Protein 3HL1 (pdb70)

Foldseek 3Di:
DAAADLVLLLVLLLLLLALLLLVQLQLLLQLLQFPDCVDLLNVLSVVVSVLSCLNQLSLQLSQQLPHQHADDWDDQFFADRWQEDLVQFVVSCCVVQPPEGSHHDYPDSRSLSVLQQLVAPVRRPDDQDQHSPRGHDNYSVSSLVNSLVNVNSQQSGDAPGLHAPVPDGLHQHHGRPSSNVSSVVSSVSSNCQRHHCVAHSSRSSVVQSPPDDGHGFAADADPDCPDPLVVLQVVLQVLLRVQSVQVSCSNNHDRDPCHVVSVVNSVSSSSNRVRRHRHDHD/DDAADLVLLLVLLLLLLQLLLLVQLQLLLQLLQFPDCVDLLNVLSVVLNVLSLLNQLSLQLSQQLPHQHADDFDDQFFADRWQEDLVQFVVSCCVVQPPAGSHHDYPDSRSLSNLQQLVDPVRRPDDQDQDSPRGHDNYSVSSLVNSLVNVNSQQSGAAPGLHDCVVSHQHHGRPSSNVVSVVSSVSSNVPVSSVSSVVQSPPDDGHGFAADADDPCPDPLVVLQVVLQVLLVVQSVQVSCSNNHDRDPVNVVSVVNSVSSSSNSVRRHRHDHD

Secondary structure (DSSP, 8-state):
-PPPPHHHHHHHHHHHHHHHHHHHHHHHHHHHHBS-TTSHHHHHHHHHHHH--HHHHHHHHHHHTT-----------TT--TTB-GGGSSS-GGGTS-S--SS---SSHHHHH---TT--GGGG-------TT---BSSHHHHHHHHHH--TTGGG--TTS--------SS--S-HHHHHHHHHHHHHHHHHHHH-----HHHHHHHHH---PPPB---BSSPPTT-HHHHHHHHHHHHHHHHHHHHH---SPPPPTHHHH--HHHHHHHHHHHTTB-----/-PPPPHHHHHHHHHHHHHHHHHHHHHHHHHHHHBS-TTSHHHHHHHHHHHH--HHHHHHHHHHHTT-----------TT--TTB-GGGSSS-GGGTS-S--SS--SSSHHHHH---TT--GGGG-------TT---BSSHHHHHHHHHH--TTGGG--TTS-------S--S-HHHHHHHHHHHHHHHHH--HHHHHHHHH---PPPB---BSS--TTSHHHHHHHHHHHHHHHHHHHHH---SPPPPTHHHH--HHHHHHHHHHHTTB-----

Nearest PDB structures (foldseek):
  3hl1-assembly1_A  TM=1.004E+00  e=4.295E-52  Caulobacter vibrioides
  3hl1-assembly2_B  TM=9.752E-01  e=1.236E-46  Caulobacter vibrioides
  3hl1-assembly2_B  TM=1.004E+00  e=4.968E-48  Caulobacter vibrioides
  3hl1-assembly1_A  TM=9.973E-01  e=6.220E-46  Caulobacter vibrioides
  6que-assembly1_A  TM=2.295E-01  e=4.357E+00  Ovis aries

InterPro domains:
  IPR012347 Ferritin-like [G3DSA:1.20.1260.10] (1-251)
  IPR026820 Iminophenyl-pyruvate dimer synthase [PF12902] (14-240)

Structure (mmCIF, N/CA/C/O backbone):
data_3HL1
#
_entry.id   3HL1
#
_cell.length_a   54.633
_cell.length_b   44.017
_cell.length_c   119.381
_cell.angle_alpha   90.000
_cell.angle_beta   96.170
_cell.angle_gamma   90.000
#
_symmetry.space_group_name_H-M   'P 1 21 1'
#
loop_
_entity.id
_entity.type
_entity.pdbx_description
1 polymer 'Ferritin like protein'
2 non-polymer 'UNKNOWN LIGAND'
3 water water
#
loop_
_atom_site.group_PDB
_atom_site.id
_atom_site.type_symbol
_atom_site.label_atom_id
_atom_site.label_alt_id
_atom_site.label_comp_id
_atom_site.label_asym_id
_atom_site.label_entity_id
_atom_site.label_seq_id
_atom_site.pdbx_PDB_ins_code
_atom_site.Cartn_x
_atom_site.Cartn_y
_atom_site.Cartn_z
_atom_site.occupancy
_atom_site.B_iso_or_equiv
_atom_site.auth_seq_id
_atom_site.auth_comp_id
_atom_site.auth_asym_id
_atom_site.auth_atom_id
_atom_site.pdbx_PDB_model_num
ATOM 1 N N . PRO A 1 3 ? 44.921 32.901 92.022 1.00 78.59 2 PRO A N 1
ATOM 2 C CA . PRO A 1 3 ? 44.767 31.609 92.729 1.00 76.14 2 PRO A CA 1
ATOM 3 C C . PRO A 1 3 ? 45.126 31.724 94.219 1.00 72.25 2 PRO A C 1
ATOM 4 O O . PRO A 1 3 ? 46.259 32.107 94.538 1.00 73.89 2 PRO A O 1
ATOM 8 N N . PRO A 1 4 ? 44.180 31.399 95.128 1.00 66.38 3 PRO A N 1
ATOM 9 C CA . PRO A 1 4 ? 44.449 31.569 96.583 1.00 62.73 3 PRO A CA 1
ATOM 10 C C . PRO A 1 4 ? 45.649 30.733 97.098 1.00 57.42 3 PRO A C 1
ATOM 11 O O . PRO A 1 4 ? 45.666 29.542 96.841 1.00 59.05 3 PRO A O 1
ATOM 15 N N . VAL A 1 5 ? 46.615 31.349 97.799 1.00 50.98 4 VAL A N 1
ATOM 16 C CA . VAL A 1 5 ? 47.854 30.662 98.211 1.00 51.67 4 VAL A CA 1
ATOM 17 C C . VAL A 1 5 ? 47.655 29.847 99.514 1.00 44.57 4 VAL A C 1
ATOM 18 O O . VAL A 1 5 ? 47.151 30.370 100.513 1.00 49.54 4 VAL A O 1
ATOM 22 N N . TRP A 1 6 ? 48.009 28.567 99.464 1.00 37.24 5 TRP A N 1
ATOM 23 C CA . TRP A 1 6 ? 47.838 27.649 100.586 1.00 33.82 5 TRP A CA 1
ATOM 24 C C . TRP A 1 6 ? 49.128 27.511 101.340 1.00 31.91 5 TRP A C 1
ATOM 25 O O . TRP A 1 6 ? 50.174 27.388 100.730 1.00 33.31 5 TRP A O 1
ATOM 36 N N . THR A 1 7 ? 49.047 27.487 102.656 1.00 30.88 6 THR A N 1
ATOM 37 C CA . THR A 1 7 ? 50.170 27.154 103.500 1.00 31.74 6 THR A CA 1
ATOM 38 C C . THR A 1 7 ? 50.115 25.659 103.885 1.00 29.07 6 THR A C 1
ATOM 39 O O . THR A 1 7 ? 49.057 25.041 103.889 1.00 28.21 6 THR A O 1
ATOM 43 N N . LEU A 1 8 ? 51.274 25.103 104.181 1.00 27.53 7 LEU A N 1
ATOM 44 C CA . LEU A 1 8 ? 51.385 23.716 104.594 1.00 27.61 7 LEU A CA 1
ATOM 45 C C . LEU A 1 8 ? 50.562 23.397 105.860 1.00 26.36 7 LEU A C 1
ATOM 46 O O . LEU A 1 8 ? 49.836 22.407 105.880 1.00 27.58 7 LEU A O 1
ATOM 51 N N . PRO A 1 9 ? 50.621 24.241 106.900 1.00 26.53 8 PRO A N 1
ATOM 52 C CA . PRO A 1 9 ? 49.753 23.960 108.053 1.00 29.14 8 PRO A CA 1
ATOM 53 C C . PRO A 1 9 ? 48.249 23.897 107.742 1.00 25.19 8 PRO A C 1
ATOM 54 O O . PRO A 1 9 ? 47.520 23.043 108.297 1.00 26.85 8 PRO A O 1
ATOM 58 N N . ARG A 1 10 ? 47.776 24.760 106.875 1.00 27.31 9 ARG A N 1
ATOM 59 C CA . ARG A 1 10 ? 46.383 24.772 106.496 1.00 26.89 9 ARG A CA 1
ATOM 60 C C . ARG A 1 10 ? 46.013 23.572 105.655 1.00 29.31 9 ARG A C 1
ATOM 61 O O . ARG A 1 10 ? 44.906 23.062 105.767 1.00 29.52 9 ARG A O 1
ATOM 69 N N . LEU A 1 11 ? 46.935 23.119 104.816 1.00 26.31 10 LEU A N 1
ATOM 70 C CA . LEU A 1 11 ? 46.709 21.889 104.021 1.00 26.90 10 LEU A CA 1
ATOM 71 C C . LEU A 1 11 ? 46.568 20.753 105.001 1.00 23.61 10 LEU A C 1
ATOM 72 O O . LEU A 1 11 ? 45.579 19.998 104.943 1.00 26.46 10 LEU A O 1
ATOM 77 N N . TYR A 1 12 ? 47.470 20.675 105.975 1.00 25.84 11 TYR A N 1
ATOM 78 C CA . TYR A 1 12 ? 47.399 19.641 107.031 1.00 27.11 11 TYR A CA 1
ATOM 79 C C . TYR A 1 12 ? 46.073 19.671 107.823 1.00 27.35 11 TYR A C 1
ATOM 80 O O . TYR A 1 12 ? 45.436 18.618 108.087 1.00 24.73 11 TYR A O 1
ATOM 89 N N . GLN A 1 13 ? 45.640 20.886 108.186 1.00 28.49 12 GLN A N 1
ATOM 90 C CA . GLN A 1 13 ? 44.359 21.053 108.847 1.00 26.93 12 GLN A CA 1
ATOM 91 C C . GLN A 1 13 ? 43.202 20.536 107.989 1.00 28.67 12 GLN A C 1
ATOM 92 O O . GLN A 1 13 ? 42.285 19.895 108.491 1.00 26.97 12 GLN A O 1
ATOM 98 N N . HIS A 1 14 ? 43.285 20.760 106.679 1.00 26.13 13 HIS A N 1
ATOM 99 C CA . HIS A 1 14 ? 42.249 20.249 105.772 1.00 25.63 13 HIS A CA 1
ATOM 100 C C . HIS A 1 14 ? 42.294 18.721 105.604 1.00 27.02 13 HIS A C 1
ATOM 101 O O . HIS A 1 14 ? 41.260 18.105 105.430 1.00 29.64 13 HIS A O 1
ATOM 108 N N . PHE A 1 15 ? 43.477 18.115 105.573 1.00 27.73 14 PHE A N 1
ATOM 109 C CA . PHE A 1 15 ? 43.579 16.673 105.616 1.00 26.79 14 PHE A CA 1
ATOM 110 C C . PHE A 1 15 ? 42.868 16.093 106.856 1.00 25.93 14 PHE A C 1
ATOM 111 O O . PHE A 1 15 ? 42.093 15.092 106.762 1.00 27.39 14 PHE A O 1
ATOM 119 N N . GLN A 1 16 ? 43.179 16.657 108.004 1.00 25.69 15 GLN A N 1
ATOM 120 C CA . GLN A 1 16 ? 42.556 16.240 109.281 1.00 28.55 15 GLN A CA 1
ATOM 121 C C . GLN A 1 16 ? 41.057 16.425 109.241 1.00 26.11 15 GLN A C 1
ATOM 122 O O . GLN A 1 16 ? 40.324 15.538 109.687 1.00 26.72 15 GLN A O 1
ATOM 128 N N . GLY A 1 17 ? 40.600 17.524 108.632 1.00 26.58 16 GLY A N 1
ATOM 129 C CA . GLY A 1 17 ? 39.195 17.771 108.504 1.00 25.34 16 GLY A CA 1
ATOM 130 C C . GLY A 1 17 ? 38.480 16.766 107.628 1.00 27.97 16 GLY A C 1
ATOM 131 O O . GLY A 1 17 ? 37.352 16.347 107.956 1.00 28.38 16 GLY A O 1
ATOM 132 N N . ALA A 1 18 ? 39.117 16.393 106.536 1.00 27.67 17 ALA A N 1
ATOM 133 C CA . ALA A 1 18 ? 38.557 15.428 105.597 1.00 29.98 17 ALA A CA 1
ATOM 134 C C . ALA A 1 18 ? 38.473 14.093 106.284 1.00 28.94 17 ALA A C 1
ATOM 135 O O . ALA A 1 18 ? 37.450 13.422 106.194 1.00 28.60 17 ALA A O 1
ATOM 137 N N . ILE A 1 19 ? 39.525 13.677 107.011 1.00 30.48 18 ILE A N 1
ATOM 138 C CA . ILE A 1 19 ? 39.442 12.391 107.683 1.00 30.32 18 ILE A CA 1
ATOM 139 C C . ILE A 1 19 ? 38.392 12.408 108.801 1.00 32.46 18 ILE A C 1
ATOM 140 O O . ILE A 1 19 ? 37.691 11.422 108.985 1.00 31.23 18 ILE A O 1
ATOM 145 N N . ASP A 1 20 ? 38.254 13.533 109.508 1.00 30.03 19 ASP A N 1
ATOM 146 C CA . ASP A 1 20 ? 37.240 13.645 110.584 1.00 29.34 19 ASP A CA 1
ATOM 147 C C . ASP A 1 20 ? 35.835 13.490 110.015 1.00 30.92 19 ASP A C 1
ATOM 148 O O . ASP A 1 20 ? 34.976 12.830 110.611 1.00 31.47 19 ASP A O 1
ATOM 153 N N . LEU A 1 21 ? 35.610 14.056 108.832 1.00 31.63 20 LEU A N 1
ATOM 154 C CA . LEU A 1 21 ? 34.289 13.986 108.218 1.00 32.35 20 LEU A CA 1
ATOM 155 C C . LEU A 1 21 ? 34.027 12.576 107.762 1.00 30.40 20 LEU A C 1
ATOM 156 O O . LEU A 1 21 ? 32.962 12.003 108.050 1.00 30.11 20 LEU A O 1
ATOM 161 N N . GLU A 1 22 ? 35.010 11.942 107.110 1.00 31.37 21 GLU A N 1
ATOM 162 C CA . GLU A 1 22 ? 34.807 10.537 106.652 1.00 32.89 21 GLU A CA 1
ATOM 163 C C . GLU A 1 22 ? 34.512 9.638 107.862 1.00 34.67 21 GLU A C 1
ATOM 164 O O . GLU A 1 22 ? 33.627 8.798 107.842 1.00 33.08 21 GLU A O 1
ATOM 170 N N . LEU A 1 23 ? 35.295 9.799 108.915 1.00 32.63 22 LEU A N 1
ATOM 171 C CA . LEU A 1 23 ? 35.111 9.002 110.132 1.00 32.13 22 LEU A CA 1
ATOM 172 C C . LEU A 1 23 ? 33.723 9.241 110.754 1.00 32.26 22 LEU A C 1
ATOM 173 O O . LEU A 1 23 ? 33.038 8.291 111.211 1.00 33.25 22 LEU A O 1
ATOM 178 N N . TRP A 1 24 ? 33.319 10.514 110.828 1.00 33.52 23 TRP A N 1
ATOM 179 C CA . TRP A 1 24 ? 32.000 10.856 111.350 1.00 31.71 23 TRP A CA 1
ATOM 180 C C . TRP A 1 24 ? 30.867 10.054 110.684 1.00 30.77 23 TRP A C 1
ATOM 181 O O . TRP A 1 24 ? 29.962 9.625 111.363 1.00 30.08 23 TRP A O 1
ATOM 192 N N . THR A 1 25 ? 30.936 9.803 109.382 1.00 30.56 24 THR A N 1
ATOM 193 C CA . THR A 1 25 ? 29.915 9.072 108.681 1.00 28.72 24 THR A CA 1
ATOM 194 C C . THR A 1 25 ? 29.879 7.603 109.057 1.00 27.80 24 THR A C 1
ATOM 195 O O . THR A 1 25 ? 28.858 6.986 108.908 1.00 32.06 24 THR A O 1
ATOM 199 N N . ILE A 1 26 ? 30.993 7.019 109.515 1.00 28.27 25 ILE A N 1
ATOM 200 C CA . ILE A 1 26 ? 31.066 5.583 109.719 1.00 28.52 25 ILE A CA 1
ATOM 201 C C . ILE A 1 26 ? 30.145 5.100 110.860 1.00 28.64 25 ILE A C 1
ATOM 202 O O . ILE A 1 26 ? 29.284 4.236 110.620 1.00 28.88 25 ILE A O 1
ATOM 207 N N . PRO A 1 27 ? 30.323 5.623 112.109 1.00 30.82 26 PRO A N 1
ATOM 208 C CA . PRO A 1 27 ? 29.334 5.277 113.130 1.00 28.83 26 PRO A CA 1
ATOM 209 C C . PRO A 1 27 ? 27.899 5.654 112.798 1.00 28.60 26 PRO A C 1
ATOM 210 O O . PRO A 1 27 ? 26.993 4.904 113.152 1.00 30.24 26 PRO A O 1
ATOM 214 N N . TYR A 1 28 ? 27.685 6.774 112.075 1.00 27.82 27 TYR A N 1
ATOM 215 C CA . TYR A 1 28 ? 26.364 7.163 111.633 1.00 28.03 27 TYR A CA 1
ATOM 216 C C . TYR A 1 28 ? 25.712 6.072 110.763 1.00 29.36 27 TYR A C 1
ATOM 217 O O . TYR A 1 28 ? 24.620 5.669 111.066 1.00 27.39 27 TYR A O 1
ATOM 226 N N . TYR A 1 29 ? 26.361 5.679 109.685 1.00 27.51 28 TYR A N 1
ATOM 227 C CA . TYR A 1 29 ? 25.890 4.690 108.767 1.00 27.53 28 TYR A CA 1
ATOM 228 C C . TYR A 1 29 ? 25.805 3.319 109.426 1.00 28.27 28 TYR A C 1
ATOM 229 O O . TYR A 1 29 ? 24.909 2.561 109.133 1.00 28.86 28 TYR A O 1
ATOM 238 N N . LEU A 1 30 ? 26.783 2.967 110.251 1.00 26.59 29 LEU A N 1
ATOM 239 C CA . LEU A 1 30 ? 26.790 1.670 110.918 1.00 28.24 29 LEU A CA 1
ATOM 240 C C . LEU A 1 30 ? 25.601 1.521 111.852 1.00 29.59 29 LEU A C 1
ATOM 241 O O . LEU A 1 30 ? 24.971 0.439 111.931 1.00 28.23 29 LEU A O 1
ATOM 246 N N . THR A 1 31 ? 25.307 2.593 112.579 1.00 27.85 30 THR A N 1
ATOM 247 C CA . THR A 1 31 ? 24.167 2.652 113.509 1.00 29.26 30 THR A CA 1
ATOM 248 C C . THR A 1 31 ? 22.851 2.414 112.768 1.00 28.93 30 THR A C 1
ATOM 249 O O . THR A 1 31 ? 22.063 1.582 113.208 1.00 30.90 30 THR A O 1
ATOM 253 N N . VAL A 1 32 ? 22.666 3.072 111.622 1.00 27.91 31 VAL A N 1
ATOM 254 C CA . VAL A 1 32 ? 21.498 2.797 110.727 1.00 24.16 31 VAL A CA 1
ATOM 255 C C . VAL A 1 32 ? 21.516 1.376 110.223 1.00 28.76 31 VAL A C 1
ATOM 256 O O . VAL A 1 32 ? 20.505 0.694 110.298 1.00 28.68 31 VAL A O 1
ATOM 260 N N . LEU A 1 33 ? 22.650 0.929 109.700 1.00 28.64 32 LEU A N 1
ATOM 261 C CA . LEU A 1 33 ? 22.767 -0.424 109.155 1.00 29.26 32 LEU A CA 1
ATOM 262 C C . LEU A 1 33 ? 22.267 -1.487 110.108 1.00 29.30 32 LEU A C 1
ATOM 263 O O . LEU A 1 33 ? 21.400 -2.270 109.798 1.00 31.02 32 LEU A O 1
ATOM 268 N N . TYR A 1 34 ? 22.846 -1.526 111.286 1.00 31.56 33 TYR A N 1
ATOM 269 C CA . TYR A 1 34 ? 22.553 -2.616 112.220 1.00 32.08 33 TYR A CA 1
ATOM 270 C C . TYR A 1 34 ? 21.185 -2.513 112.861 1.00 30.45 33 TYR A C 1
ATOM 271 O O . TYR A 1 34 ? 20.692 -3.515 113.393 1.00 30.98 33 TYR A O 1
ATOM 280 N N . SER A 1 35 ? 20.533 -1.355 112.717 1.00 31.18 34 SER A N 1
ATOM 281 C CA . SER A 1 35 ? 19.119 -1.221 113.118 1.00 29.85 34 SER A CA 1
ATOM 282 C C . SER A 1 35 ? 18.160 -2.050 112.280 1.00 33.13 34 SER A C 1
ATOM 283 O O . SER A 1 35 ? 17.087 -2.373 112.763 1.00 30.56 34 SER A O 1
ATOM 286 N N . ILE A 1 36 ? 18.552 -2.397 111.057 1.00 30.25 35 ILE A N 1
ATOM 287 C CA . ILE A 1 36 ? 17.720 -3.097 110.141 1.00 29.19 35 ILE A CA 1
ATOM 288 C C . ILE A 1 36 ? 17.741 -4.560 110.532 1.00 31.69 35 ILE A C 1
ATOM 289 O O . ILE A 1 36 ? 18.777 -5.195 110.499 1.00 30.71 35 ILE A O 1
ATOM 294 N N . LYS A 1 37 ? 16.579 -5.085 110.892 1.00 32.11 36 LYS A N 1
ATOM 295 C CA . LYS A 1 37 ? 16.511 -6.436 111.439 1.00 34.30 36 LYS A CA 1
ATOM 296 C C . LYS A 1 37 ? 16.940 -7.502 110.438 1.00 35.02 36 LYS A C 1
ATOM 297 O O . LYS A 1 37 ? 17.660 -8.451 110.787 1.00 29.37 36 LYS A O 1
ATOM 303 N N . ASP A 1 38 ? 16.478 -7.352 109.203 1.00 34.89 37 ASP A N 1
ATOM 304 C CA . ASP A 1 38 ? 16.747 -8.316 108.146 1.00 35.19 37 ASP A CA 1
ATOM 305 C C . ASP A 1 38 ? 17.917 -7.903 107.223 1.00 33.10 37 ASP A C 1
ATOM 306 O O . ASP A 1 38 ? 17.787 -7.024 106.372 1.00 32.69 37 ASP A O 1
ATOM 311 N N . PRO A 1 39 ? 19.070 -8.574 107.380 1.00 36.76 38 PRO A N 1
ATOM 312 C CA . PRO A 1 39 ? 20.246 -8.210 106.597 1.00 37.78 38 PRO A CA 1
ATOM 313 C C . PRO A 1 39 ? 20.171 -8.492 105.113 1.00 35.36 38 PRO A C 1
ATOM 314 O O . PRO A 1 39 ? 21.004 -8.001 104.352 1.00 35.71 38 PRO A O 1
ATOM 318 N N . THR A 1 40 ? 19.183 -9.266 104.672 1.00 36.49 39 THR A N 1
ATOM 319 C CA . THR A 1 40 ? 19.056 -9.549 103.253 1.00 35.03 39 THR A CA 1
ATOM 320 C C . THR A 1 40 ? 18.332 -8.430 102.501 1.00 36.44 39 THR A C 1
ATOM 321 O O . THR A 1 40 ? 18.214 -8.488 101.250 1.00 35.32 39 THR A O 1
ATOM 325 N N . THR A 1 41 ? 17.807 -7.431 103.218 1.00 32.74 40 THR A N 1
ATOM 326 C CA . THR A 1 41 ? 16.992 -6.424 102.551 1.00 33.96 40 THR A CA 1
ATOM 327 C C . THR A 1 41 ? 17.865 -5.472 101.718 1.00 37.49 40 THR A C 1
ATOM 328 O O . THR A 1 41 ? 19.070 -5.311 101.958 1.00 35.73 40 THR A O 1
ATOM 332 N N . VAL A 1 42 ? 17.246 -4.826 100.733 1.00 36.75 41 VAL A N 1
ATOM 333 C CA . VAL A 1 42 ? 18.006 -3.962 99.832 1.00 36.33 41 VAL A CA 1
ATOM 334 C C . VAL A 1 42 ? 18.696 -2.816 100.608 1.00 33.03 41 VAL A C 1
ATOM 335 O O . VAL A 1 42 ? 19.848 -2.528 100.328 1.00 33.06 41 VAL A O 1
ATOM 339 N N . PRO A 1 43 ? 18.000 -2.155 101.559 1.00 35.05 42 PRO A N 1
ATOM 340 C CA . PRO A 1 43 ? 18.645 -0.996 102.187 1.00 34.70 42 PRO A CA 1
ATOM 341 C C . PRO A 1 43 ? 19.820 -1.417 103.038 1.00 31.57 42 PRO A C 1
ATOM 342 O O . PRO A 1 43 ? 20.829 -0.716 103.123 1.00 31.68 42 PRO A O 1
ATOM 346 N N . TYR A 1 44 ? 19.732 -2.595 103.620 1.00 30.74 43 TYR A N 1
ATOM 347 C CA . TYR A 1 44 ? 20.870 -3.124 104.377 1.00 33.16 43 TYR A CA 1
ATOM 348 C C . TYR A 1 44 ? 22.100 -3.332 103.500 1.00 33.90 43 TYR A C 1
ATOM 349 O O . TYR A 1 44 ? 23.175 -2.882 103.836 1.00 31.08 43 TYR A O 1
ATOM 358 N N A ARG A 1 45 ? 21.937 -4.006 102.369 0.50 35.51 44 ARG A N 1
ATOM 359 N N B ARG A 1 45 ? 21.908 -3.989 102.362 0.50 34.49 44 ARG A N 1
ATOM 360 C CA A ARG A 1 45 ? 23.076 -4.263 101.486 0.50 33.74 44 ARG A CA 1
ATOM 361 C CA B ARG A 1 45 ? 23.000 -4.250 101.426 0.50 31.88 44 ARG A CA 1
ATOM 362 C C A ARG A 1 45 ? 23.601 -2.971 100.816 0.50 30.91 44 ARG A C 1
ATOM 363 C C B ARG A 1 45 ? 23.592 -2.955 100.866 0.50 29.94 44 ARG A C 1
ATOM 364 O O A ARG A 1 45 ? 24.799 -2.833 100.580 0.50 28.81 44 ARG A O 1
ATOM 365 O O B ARG A 1 45 ? 24.807 -2.806 100.738 0.50 28.74 44 ARG A O 1
ATOM 380 N N . LEU A 1 46 ? 22.723 -2.019 100.535 1.00 31.30 45 LEU A N 1
ATOM 381 C CA . LEU A 1 46 ? 23.170 -0.727 100.008 1.00 32.87 45 LEU A CA 1
ATOM 382 C C . LEU A 1 46 ? 24.026 0.024 101.010 1.00 33.49 45 LEU A C 1
ATOM 383 O O . LEU A 1 46 ? 25.061 0.561 100.654 1.00 33.63 45 LEU A O 1
ATOM 388 N N . ILE A 1 47 ? 23.574 0.065 102.255 1.00 32.68 46 ILE A N 1
ATOM 389 C CA . ILE A 1 47 ? 24.294 0.779 103.318 1.00 32.98 46 ILE A CA 1
ATOM 390 C C . ILE A 1 47 ? 25.632 0.134 103.713 1.00 29.70 46 ILE A C 1
ATOM 391 O O . ILE A 1 47 ? 26.642 0.822 103.942 1.00 31.26 46 ILE A O 1
ATOM 396 N N . GLN A 1 48 ? 25.625 -1.185 103.821 1.00 28.72 47 GLN A N 1
ATOM 397 C CA . GLN A 1 48 ? 26.814 -1.936 104.114 1.00 28.71 47 GLN A CA 1
ATOM 398 C C . GLN A 1 48 ? 27.931 -1.644 103.122 1.00 28.43 47 GLN A C 1
ATOM 399 O O . GLN A 1 48 ? 29.054 -1.349 103.522 1.00 29.91 47 GLN A O 1
ATOM 405 N N . ALA A 1 49 ? 27.636 -1.667 101.833 1.00 31.24 48 ALA A N 1
ATOM 406 C CA . ALA A 1 49 ? 28.649 -1.417 100.826 1.00 32.48 48 ALA A CA 1
ATOM 407 C C . ALA A 1 49 ? 29.171 0.021 100.985 1.00 33.54 48 ALA A C 1
ATOM 408 O O . ALA A 1 49 ? 30.387 0.263 100.912 1.00 29.87 48 ALA A O 1
ATOM 410 N N . ALA A 1 50 ? 28.263 0.959 101.278 1.00 35.18 49 ALA A N 1
ATOM 411 C CA . ALA A 1 50 ? 28.632 2.364 101.480 1.00 31.69 49 ALA A CA 1
ATOM 412 C C . ALA A 1 50 ? 29.563 2.576 102.661 1.00 33.02 49 ALA A C 1
ATOM 413 O O . ALA A 1 50 ? 30.519 3.353 102.585 1.00 31.48 49 ALA A O 1
ATOM 415 N N . VAL A 1 51 ? 29.293 1.888 103.752 1.00 31.38 50 VAL A N 1
ATOM 416 C CA A VAL A 1 51 ? 30.112 1.921 104.978 0.50 32.70 50 VAL A CA 1
ATOM 417 C CA B VAL A 1 51 ? 30.109 2.101 104.906 0.50 32.70 50 VAL A CA 1
ATOM 418 C C . VAL A 1 51 ? 31.547 1.487 104.679 1.00 33.06 50 VAL A C 1
ATOM 419 O O . VAL A 1 51 ? 32.537 2.101 105.093 1.00 32.40 50 VAL A O 1
ATOM 426 N N . TYR A 1 52 ? 31.663 0.391 103.947 1.00 30.71 51 TYR A N 1
ATOM 427 C CA . TYR A 1 52 ? 32.947 -0.138 103.546 1.00 35.09 51 TYR A CA 1
ATOM 428 C C . TYR A 1 52 ? 33.689 0.865 102.671 1.00 34.07 51 TYR A C 1
ATOM 429 O O . TYR A 1 52 ? 34.884 1.015 102.807 1.00 35.56 51 TYR A O 1
ATOM 438 N N . GLN A 1 53 ? 32.976 1.563 101.788 1.00 34.43 52 GLN A N 1
ATOM 439 C CA . GLN A 1 53 ? 33.590 2.624 100.995 1.00 33.20 52 GLN A CA 1
ATOM 440 C C . GLN A 1 53 ? 34.045 3.806 101.842 1.00 32.45 52 GLN A C 1
ATOM 441 O O . GLN A 1 53 ? 35.099 4.408 101.571 1.00 35.52 52 GLN A O 1
ATOM 447 N N . GLU A 1 54 ? 33.294 4.140 102.878 1.00 31.74 53 GLU A N 1
ATOM 448 C CA . GLU A 1 54 ? 33.742 5.236 103.769 1.00 28.72 53 GLU A CA 1
ATOM 449 C C . GLU A 1 54 ? 35.053 4.893 104.435 1.00 32.32 53 GLU A C 1
ATOM 450 O O . GLU A 1 54 ? 35.903 5.750 104.573 1.00 31.47 53 GLU A O 1
ATOM 469 N N . LEU A 1 56 ? 37.401 2.837 103.345 1.00 32.38 55 LEU A N 1
ATOM 470 C CA . LEU A 1 56 ? 38.370 3.037 102.282 1.00 30.63 55 LEU A CA 1
ATOM 471 C C . LEU A 1 56 ? 38.718 4.520 102.112 1.00 30.73 55 LEU A C 1
ATOM 472 O O . LEU A 1 56 ? 39.902 4.840 101.995 1.00 31.61 55 LEU A O 1
ATOM 477 N N . HIS A 1 57 ? 37.718 5.416 102.133 1.00 30.08 56 HIS A N 1
ATOM 478 C CA . HIS A 1 57 ? 37.988 6.837 101.994 1.00 29.82 56 HIS A CA 1
ATOM 479 C C . HIS A 1 57 ? 38.918 7.305 103.083 1.00 30.34 56 HIS A C 1
ATOM 480 O O . HIS A 1 57 ? 39.844 8.079 102.800 1.00 29.97 56 HIS A O 1
ATOM 487 N N . ALA A 1 58 ? 38.663 6.874 104.319 1.00 31.90 57 ALA A N 1
ATOM 488 C CA . ALA A 1 58 ? 39.524 7.234 105.451 1.00 29.92 57 ALA A CA 1
ATOM 489 C C . ALA A 1 58 ? 40.974 6.835 105.185 1.00 32.06 57 ALA A C 1
ATOM 490 O O . ALA A 1 58 ? 41.896 7.643 105.375 1.00 31.86 57 ALA A O 1
ATOM 492 N N . GLN A 1 59 ? 41.180 5.590 104.767 1.00 31.37 58 GLN A N 1
ATOM 493 C CA . GLN A 1 59 ? 42.499 5.097 104.397 1.00 34.02 58 GLN A CA 1
ATOM 494 C C . GLN A 1 59 ? 43.184 5.934 103.302 1.00 33.42 58 GLN A C 1
ATOM 495 O O . GLN A 1 59 ? 44.378 6.223 103.391 1.00 30.42 58 GLN A O 1
ATOM 501 N N . LEU A 1 60 ? 42.424 6.310 102.281 1.00 30.62 59 LEU A N 1
ATOM 502 C CA . LEU A 1 60 ? 42.951 7.077 101.145 1.00 27.88 59 LEU A CA 1
ATOM 503 C C . LEU A 1 60 ? 43.361 8.444 101.569 1.00 29.18 59 LEU A C 1
ATOM 504 O O . LEU A 1 60 ? 44.415 8.952 101.115 1.00 29.78 59 LEU A O 1
ATOM 509 N N . VAL A 1 61 ? 42.549 9.074 102.413 1.00 29.25 60 VAL A N 1
ATOM 510 C CA . VAL A 1 61 ? 42.904 10.361 102.950 1.00 30.01 60 VAL A CA 1
ATOM 511 C C . VAL A 1 61 ? 44.193 10.245 103.771 1.00 30.00 60 VAL A C 1
ATOM 512 O O . VAL A 1 61 ? 45.078 11.043 103.604 1.00 31.30 60 VAL A O 1
ATOM 516 N N . SER A 1 62 ? 44.302 9.235 104.633 1.00 28.09 61 SER A N 1
ATOM 517 C CA . SER A 1 62 ? 45.537 9.023 105.385 1.00 30.67 61 SER A CA 1
ATOM 518 C C . SER A 1 62 ? 46.748 8.892 104.431 1.00 27.38 61 SER A C 1
ATOM 519 O O . SER A 1 62 ? 47.828 9.437 104.663 1.00 26.53 61 SER A O 1
ATOM 522 N N . ASN A 1 63 ? 46.575 8.135 103.363 1.00 28.13 62 ASN A N 1
ATOM 523 C CA . ASN A 1 63 ? 47.645 7.934 102.381 1.00 28.79 62 ASN A CA 1
ATOM 524 C C . ASN A 1 63 ? 48.052 9.223 101.679 1.00 27.95 62 ASN A C 1
ATOM 525 O O . ASN A 1 63 ? 49.245 9.512 101.559 1.00 28.76 62 ASN A O 1
ATOM 530 N N . ILE A 1 64 ? 47.084 10.031 101.304 1.00 26.59 63 ILE A N 1
ATOM 531 C CA . ILE A 1 64 ? 47.375 11.322 100.685 1.00 28.46 63 ILE A CA 1
ATOM 532 C C . ILE A 1 64 ? 48.093 12.232 101.702 1.00 27.54 63 ILE A C 1
ATOM 533 O O . ILE A 1 64 ? 49.103 12.844 101.403 1.00 25.74 63 ILE A O 1
ATOM 538 N N . ALA A 1 65 ? 47.518 12.365 102.894 1.00 28.82 64 ALA A N 1
ATOM 539 C CA . ALA A 1 65 ? 48.081 13.226 103.940 1.00 25.01 64 ALA A CA 1
ATOM 540 C C . ALA A 1 65 ? 49.508 12.780 104.245 1.00 25.87 64 ALA A C 1
ATOM 541 O O . ALA A 1 65 ? 50.410 13.610 104.378 1.00 26.35 64 ALA A O 1
ATOM 543 N N . ASN A 1 66 ? 49.706 11.485 104.437 1.00 27.01 65 ASN A N 1
ATOM 544 C CA . ASN A 1 66 ? 51.028 10.975 104.741 1.00 28.16 65 ASN A CA 1
ATOM 545 C C . ASN A 1 66 ? 52.071 11.244 103.653 1.00 27.52 65 ASN A C 1
ATOM 546 O O . ASN A 1 66 ? 53.257 11.521 103.967 1.00 31.47 65 ASN A O 1
ATOM 551 N N . ALA A 1 67 ? 51.667 11.144 102.402 1.00 27.05 66 ALA A N 1
ATOM 552 C CA . ALA A 1 67 ? 52.543 11.495 101.282 1.00 28.30 66 ALA A CA 1
ATOM 553 C C . ALA A 1 67 ? 53.029 12.953 101.382 1.00 26.61 66 ALA A C 1
ATOM 554 O O . ALA A 1 67 ? 54.179 13.228 101.019 1.00 25.24 66 ALA A O 1
ATOM 556 N N . TYR A 1 68 ? 52.173 13.865 101.888 1.00 26.69 67 TYR A N 1
ATOM 557 C CA . TYR A 1 68 ? 52.539 15.259 102.122 1.00 26.30 67 TYR A CA 1
ATOM 558 C C . TYR A 1 68 ? 53.230 15.513 103.485 1.00 25.71 67 TYR A C 1
ATOM 559 O O . TYR A 1 68 ? 53.543 16.651 103.814 1.00 27.17 67 TYR A O 1
ATOM 568 N N . GLY A 1 69 ? 53.420 14.465 104.267 1.00 28.34 68 GLY A N 1
ATOM 569 C CA . GLY A 1 69 ? 54.132 14.503 105.526 1.00 25.12 68 GLY A CA 1
ATOM 570 C C . GLY A 1 69 ? 53.302 14.594 106.804 1.00 26.19 68 GLY A C 1
ATOM 571 O O . GLY A 1 69 ? 53.849 14.827 107.888 1.00 26.13 68 GLY A O 1
ATOM 572 N N . TYR A 1 70 ? 51.984 14.465 106.692 1.00 25.84 69 TYR A N 1
ATOM 573 C CA . TYR A 1 70 ? 51.092 14.544 107.835 1.00 26.48 69 TYR A CA 1
ATOM 574 C C . TYR A 1 70 ? 50.408 13.208 108.135 1.00 25.81 69 TYR A C 1
ATOM 575 O O . TYR A 1 70 ? 49.656 12.705 107.343 1.00 27.39 69 TYR A O 1
ATOM 584 N N . SER A 1 71 ? 50.609 12.679 109.322 1.00 28.62 70 SER A N 1
ATOM 585 C CA . SER A 1 71 ? 49.866 11.492 109.785 1.00 26.98 70 SER A CA 1
ATOM 586 C C . SER A 1 71 ? 48.617 11.969 110.530 1.00 29.07 70 SER A C 1
ATOM 587 O O . SER A 1 71 ? 48.720 12.620 111.553 1.00 29.20 70 SER A O 1
ATOM 590 N N . PRO A 1 72 ? 47.423 11.690 109.993 1.00 27.72 71 PRO A N 1
ATOM 591 C CA . PRO A 1 72 ? 46.226 12.107 110.746 1.00 28.41 71 PRO A CA 1
ATOM 592 C C . PRO A 1 72 ? 45.995 11.297 112.040 1.00 29.58 71 PRO A C 1
ATOM 593 O O . PRO A 1 72 ? 46.456 10.147 112.199 1.00 27.32 71 PRO A O 1
ATOM 597 N N . THR A 1 73 ? 45.223 11.873 112.920 1.00 30.65 72 THR A N 1
ATOM 598 C CA . THR A 1 73 ? 44.875 11.188 114.165 1.00 33.72 72 THR A CA 1
ATOM 599 C C . THR A 1 73 ? 43.380 11.173 114.282 1.00 33.34 72 THR A C 1
ATOM 600 O O . THR A 1 73 ? 42.695 12.095 113.884 1.00 33.97 72 THR A O 1
ATOM 604 N N . LEU A 1 74 ? 42.838 10.104 114.810 1.00 31.24 73 LEU A N 1
ATOM 605 C CA . LEU A 1 74 ? 41.416 9.970 114.918 1.00 31.68 73 LEU A CA 1
ATOM 606 C C . LEU A 1 74 ? 40.959 9.976 116.348 1.00 30.61 73 LEU A C 1
ATOM 607 O O . LEU A 1 74 ? 41.569 9.347 117.209 1.00 30.52 73 LEU A O 1
ATOM 612 N N . SER A 1 75 ? 39.853 10.634 116.596 1.00 32.35 74 SER A N 1
ATOM 613 C CA . SER A 1 75 ? 39.209 10.555 117.896 1.00 33.62 74 SER A CA 1
ATOM 614 C C . SER A 1 75 ? 37.730 10.306 117.687 1.00 31.87 74 SER A C 1
ATOM 615 O O . SER A 1 75 ? 37.220 10.469 116.588 1.00 29.39 74 SER A O 1
ATOM 618 N N . ALA A 1 76 ? 37.036 9.902 118.734 1.00 30.64 75 ALA A N 1
ATOM 619 C CA . ALA A 1 76 ? 35.618 9.569 118.614 1.00 31.56 75 ALA A CA 1
ATOM 620 C C . ALA A 1 76 ? 34.777 10.792 118.176 1.00 28.74 75 ALA A C 1
ATOM 621 O O . ALA A 1 76 ? 34.878 11.873 118.749 1.00 31.04 75 ALA A O 1
ATOM 623 N N . PRO A 1 77 ? 33.966 10.631 117.110 1.00 29.83 76 PRO A N 1
ATOM 624 C CA . PRO A 1 77 ? 33.100 11.694 116.652 1.00 30.80 76 PRO A CA 1
ATOM 625 C C . PRO A 1 77 ? 31.941 11.905 117.639 1.00 31.16 76 PRO A C 1
ATOM 626 O O . PRO A 1 77 ? 31.595 10.980 118.429 1.00 32.87 76 PRO A O 1
ATOM 630 N N . GLU A 1 78 ? 31.296 13.049 117.502 1.00 32.36 77 GLU A N 1
ATOM 631 C CA . GLU A 1 78 ? 30.136 13.405 118.268 1.00 31.20 77 GLU A CA 1
ATOM 632 C C . GLU A 1 78 ? 28.950 13.603 117.358 1.00 29.41 77 GLU A C 1
ATOM 633 O O . GLU A 1 78 ? 29.110 14.041 116.202 1.00 29.54 77 GLU A O 1
ATOM 639 N N . TYR A 1 79 ? 27.780 13.328 117.934 1.00 28.88 78 TYR A N 1
ATOM 640 C CA . TYR A 1 79 ? 26.506 13.236 117.212 1.00 28.81 78 TYR A CA 1
ATOM 641 C C . TYR A 1 79 ? 25.491 14.021 117.958 1.00 30.34 78 TYR A C 1
ATOM 642 O O . TYR A 1 79 ? 24.714 13.460 118.782 1.00 29.70 78 TYR A O 1
ATOM 651 N N . VAL A 1 80 ? 25.451 15.328 117.657 1.00 30.93 79 VAL A N 1
ATOM 652 C CA . VAL A 1 80 ? 24.671 16.255 118.466 1.00 32.88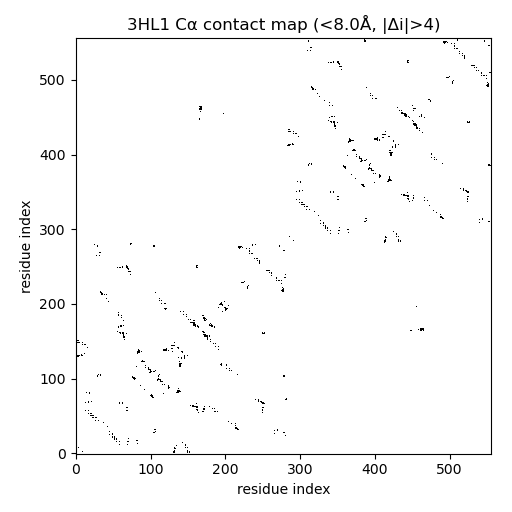 79 VAL A CA 1
ATOM 653 C C . VAL A 1 80 ? 23.986 17.248 117.572 1.00 34.59 79 VAL A C 1
ATOM 654 O O . VAL A 1 80 ? 24.614 17.784 116.665 1.00 32.25 79 VAL A O 1
ATOM 658 N N . GLY A 1 81 ? 22.710 17.512 117.831 1.00 34.65 80 GLY A N 1
ATOM 659 C CA . GLY A 1 81 ? 22.005 18.533 117.065 1.00 36.59 80 GLY A CA 1
ATOM 660 C C . GLY A 1 81 ? 21.975 18.203 115.574 1.00 37.67 80 GLY A C 1
ATOM 661 O O . GLY A 1 81 ? 21.572 17.080 115.158 1.00 34.65 80 GLY A O 1
ATOM 662 N N . THR A 1 82 ? 22.361 19.178 114.769 1.00 35.19 81 THR A N 1
ATOM 663 C CA . THR A 1 82 ? 22.444 19.016 113.309 1.00 38.27 81 THR A CA 1
ATOM 664 C C . THR A 1 82 ? 23.874 19.322 112.797 1.00 39.99 81 THR A C 1
ATOM 665 O O . THR A 1 82 ? 24.076 19.649 111.636 1.00 40.74 81 THR A O 1
ATOM 669 N N . ALA A 1 83 ? 24.864 19.196 113.676 1.00 42.50 82 ALA A N 1
ATOM 670 C CA . ALA A 1 83 ? 26.246 19.496 113.328 1.00 43.39 82 ALA A CA 1
ATOM 671 C C . ALA A 1 83 ? 26.955 18.326 112.600 1.00 42.88 82 ALA A C 1
ATOM 672 O O . ALA A 1 83 ? 27.202 17.267 113.187 1.00 37.60 82 ALA A O 1
ATOM 674 N N . VAL A 1 84 ? 27.251 18.548 111.309 1.00 42.16 83 VAL A N 1
ATOM 675 C CA . VAL A 1 84 ? 28.036 17.665 110.462 1.00 39.30 83 VAL A CA 1
ATOM 676 C C . VAL A 1 84 ? 29.416 18.319 110.293 1.00 37.34 83 VAL A C 1
ATOM 677 O O . VAL A 1 84 ? 29.493 19.496 109.929 1.00 36.83 83 VAL A O 1
ATOM 681 N N . PRO A 1 85 ? 30.508 17.591 110.577 1.00 35.52 84 PRO A N 1
ATOM 682 C CA . PRO A 1 85 ? 31.847 18.217 110.462 1.00 38.29 84 PRO A CA 1
ATOM 683 C C . PRO A 1 85 ? 32.118 18.886 109.113 1.00 35.68 84 PRO A C 1
ATOM 684 O O . PRO A 1 85 ? 32.059 18.238 108.076 1.00 34.98 84 PRO A O 1
ATOM 688 N N . HIS A 1 86 ? 32.349 20.201 109.135 1.00 33.39 85 HIS A N 1
ATOM 689 C CA . HIS A 1 86 ? 32.891 20.940 107.965 1.00 35.83 85 HIS A CA 1
ATOM 690 C C . HIS A 1 86 ? 31.889 21.169 106.828 1.00 35.82 85 HIS A C 1
ATOM 691 O O . HIS A 1 86 ? 32.278 21.530 105.730 1.00 33.82 85 HIS A O 1
ATOM 698 N N . ILE A 1 87 ? 30.608 20.928 107.106 1.00 34.40 86 ILE A N 1
ATOM 699 C CA . ILE A 1 87 ? 29.533 21.101 106.123 1.00 37.05 86 ILE A CA 1
ATOM 700 C C . ILE A 1 87 ? 28.509 22.112 106.645 1.00 35.25 86 ILE A C 1
ATOM 701 O O . ILE A 1 87 ? 28.054 22.027 107.773 1.00 34.28 86 ILE A O 1
ATOM 706 N N . ASP A 1 88 ? 28.257 23.116 105.837 1.00 35.62 87 ASP A N 1
ATOM 707 C CA . ASP A 1 88 ? 27.201 24.137 106.087 1.00 34.61 87 ASP A CA 1
ATOM 708 C C . ASP A 1 88 ? 26.243 24.192 104.905 1.00 32.10 87 ASP A C 1
ATOM 709 O O . ASP A 1 88 ? 26.555 24.750 103.858 1.00 32.25 87 ASP A O 1
ATOM 714 N N . PHE A 1 89 ? 25.048 23.646 105.078 1.00 32.94 88 PHE A N 1
ATOM 715 C CA . PHE A 1 89 ? 24.086 23.566 103.980 1.00 35.31 88 PHE A CA 1
ATOM 716 C C . PHE A 1 89 ? 23.512 24.945 103.623 1.00 33.79 88 PHE A C 1
ATOM 717 O O . PHE A 1 89 ? 22.960 25.120 102.544 1.00 35.24 88 PHE A O 1
ATOM 725 N N . ASP A 1 90 ? 23.685 25.895 104.539 1.00 34.36 89 ASP A N 1
ATOM 726 C CA . ASP A 1 90 ? 23.241 27.282 104.369 1.00 38.41 89 ASP A CA 1
ATOM 727 C C . ASP A 1 90 ? 24.033 27.905 103.252 1.00 38.20 89 ASP A C 1
ATOM 728 O O . ASP A 1 90 ? 23.668 28.944 102.742 1.00 38.70 89 ASP A O 1
ATOM 733 N N . LEU A 1 91 ? 25.164 27.309 102.899 1.00 36.53 90 LEU A N 1
ATOM 734 C CA . LEU A 1 91 ? 25.950 27.821 101.785 1.00 35.03 90 LEU A CA 1
ATOM 735 C C . LEU A 1 91 ? 25.343 27.490 100.417 1.00 35.56 90 LEU A C 1
ATOM 736 O O . LEU A 1 91 ? 25.735 28.053 99.402 1.00 33.73 90 LEU A O 1
ATOM 741 N N . ASP A 1 92 ? 24.428 26.537 100.384 1.00 32.99 91 ASP A N 1
ATOM 742 C CA . ASP A 1 92 ? 23.938 25.989 99.138 1.00 33.10 91 ASP A CA 1
ATOM 743 C C . ASP A 1 92 ? 22.604 26.627 98.754 1.00 36.18 91 ASP A C 1
ATOM 744 O O . ASP A 1 92 ? 21.833 27.013 99.610 1.00 36.67 91 ASP A O 1
ATOM 749 N N . THR A 1 93 ? 22.326 26.659 97.460 1.00 37.55 92 THR A N 1
ATOM 750 C CA . THR A 1 93 ? 21.075 27.217 96.939 1.00 39.55 92 THR A CA 1
ATOM 751 C C . THR A 1 93 ? 20.487 26.234 95.898 1.00 38.29 92 THR A C 1
ATOM 752 O O . THR A 1 93 ? 21.147 25.879 94.913 1.00 36.96 92 THR A O 1
ATOM 756 N N . PRO A 1 94 ? 19.304 25.669 96.181 1.00 38.15 93 PRO A N 1
ATOM 757 C CA . PRO A 1 94 ? 18.519 25.816 97.423 1.00 38.06 93 PRO A CA 1
ATOM 758 C C . PRO A 1 94 ? 19.236 25.102 98.577 1.00 35.98 93 PRO A C 1
ATOM 759 O O . PRO A 1 94 ? 20.098 24.246 98.326 1.00 35.57 93 PRO A O 1
ATOM 763 N N . ASN A 1 95 ? 18.943 25.508 99.811 1.00 34.98 94 ASN A N 1
ATOM 764 C CA . ASN A 1 95 ? 19.459 24.829 100.974 1.00 35.40 94 ASN A CA 1
ATOM 765 C C . ASN A 1 95 ? 18.839 23.435 100.930 1.00 33.94 94 ASN A C 1
ATOM 766 O O . ASN A 1 95 ? 17.620 23.302 100.922 1.00 31.50 94 ASN A O 1
ATOM 771 N N . PRO A 1 96 ? 19.676 22.394 100.817 1.00 31.46 95 PRO A N 1
ATOM 772 C CA . PRO A 1 96 ? 19.058 21.055 100.663 1.00 31.02 95 PRO A CA 1
ATOM 773 C C . PRO A 1 96 ? 18.360 20.575 101.918 1.00 29.47 95 PRO A C 1
ATOM 774 O O . PRO A 1 96 ? 17.655 19.585 101.836 1.00 28.23 95 PRO A O 1
ATOM 778 N N . THR A 1 97 ? 18.578 21.228 103.071 1.00 31.20 96 THR A N 1
ATOM 779 C CA . THR A 1 97 ? 17.805 20.888 104.285 1.00 32.68 96 THR A CA 1
ATOM 780 C C . THR A 1 97 ? 16.319 21.273 104.142 1.00 32.58 96 THR A C 1
ATOM 781 O O . THR A 1 97 ? 15.475 20.871 104.966 1.00 33.63 96 THR A O 1
ATOM 785 N N . SER A 1 98 ? 15.982 22.058 103.107 1.00 32.75 97 SER A N 1
ATOM 786 C CA A SER A 1 98 ? 14.582 22.337 102.761 0.50 32.78 97 SER A CA 1
ATOM 787 C CA B SER A 1 98 ? 14.578 22.330 102.806 0.50 33.22 97 SER A CA 1
ATOM 788 C C . SER A 1 98 ? 13.945 21.159 102.047 1.00 34.56 97 SER A C 1
ATOM 789 O O . SER A 1 98 ? 12.735 21.064 101.981 1.00 37.50 97 SER A O 1
ATOM 794 N N . ILE A 1 99 ? 14.769 20.275 101.476 1.00 35.64 98 ILE A N 1
ATOM 795 C CA . ILE A 1 99 ? 14.289 19.092 100.766 1.00 38.19 98 ILE A CA 1
ATOM 796 C C . ILE A 1 99 ? 14.330 17.849 101.666 1.00 34.93 98 ILE A C 1
ATOM 797 O O . ILE A 1 99 ? 13.370 17.125 101.775 1.00 33.54 98 ILE A O 1
ATOM 802 N N . PHE A 1 100 ? 15.484 17.624 102.289 1.00 33.80 99 PHE A N 1
ATOM 803 C CA . PHE A 1 100 ? 15.741 16.460 103.110 1.00 32.36 99 PHE A CA 1
ATOM 804 C C . PHE A 1 100 ? 15.477 16.808 104.540 1.00 30.75 99 PHE A C 1
ATOM 805 O O . PHE A 1 100 ? 16.383 16.993 105.329 1.00 29.27 99 PHE A O 1
ATOM 813 N N . THR A 1 101 ? 14.197 16.938 104.872 1.00 29.01 100 THR A N 1
ATOM 814 C CA . THR A 1 101 ? 13.790 17.290 106.221 1.00 30.56 100 THR A CA 1
ATOM 815 C C . THR A 1 101 ? 12.619 16.382 106.633 1.00 31.34 100 THR A C 1
ATOM 816 O O . THR A 1 101 ? 11.756 16.050 105.799 1.00 30.85 100 THR A O 1
ATOM 820 N N . PRO A 1 102 ? 12.600 15.919 107.892 1.00 29.12 101 PRO A N 1
ATOM 821 C CA . PRO A 1 102 ? 13.509 16.186 108.973 1.00 31.73 101 PRO A CA 1
ATOM 822 C C . PRO A 1 102 ? 14.895 15.524 108.798 1.00 29.46 101 PRO A C 1
ATOM 823 O O . PRO A 1 102 ? 15.020 14.576 108.027 1.00 28.42 101 PRO A O 1
ATOM 827 N N . TYR A 1 103 ? 15.873 16.030 109.530 1.00 29.82 102 TYR A N 1
ATOM 828 C CA . TYR A 1 103 ? 17.235 15.480 109.525 1.00 32.40 102 TYR A CA 1
ATOM 829 C C . TYR A 1 103 ? 17.922 15.745 110.892 1.00 35.11 102 TYR A C 1
ATOM 830 O O . TYR A 1 103 ? 17.441 16.580 111.666 1.00 33.85 102 TYR A O 1
ATOM 839 N N . SER A 1 104 ? 18.989 14.999 111.219 1.00 34.71 103 SER A N 1
ATOM 840 C CA . SER A 1 104 ? 19.627 15.125 112.527 1.00 32.90 103 SER A CA 1
ATOM 841 C C . SER A 1 104 ? 20.998 14.530 112.524 1.00 33.01 103 SER A C 1
ATOM 842 O O . SER A 1 104 ? 21.193 13.485 111.883 1.00 34.31 103 SER A O 1
ATOM 845 N N . ALA A 1 105 ? 21.946 15.140 113.271 1.00 30.93 104 ALA A N 1
ATOM 846 C CA . ALA A 1 105 ? 23.251 14.554 113.466 1.00 32.86 104 ALA A CA 1
ATOM 847 C C . ALA A 1 105 ? 23.227 13.501 114.585 1.00 32.58 104 ALA A C 1
ATOM 848 O O . ALA A 1 105 ? 24.222 12.827 114.819 1.00 32.54 104 ALA A O 1
ATOM 850 N N . GLU A 1 106 ? 22.090 13.335 115.258 1.00 29.41 105 GLU A N 1
ATOM 851 C CA . GLU A 1 106 ? 21.961 12.334 116.289 1.00 27.40 105 GLU A CA 1
ATOM 852 C C . GLU A 1 106 ? 21.802 10.994 115.678 1.00 29.19 105 GLU A C 1
ATOM 853 O O . GLU A 1 106 ? 21.148 10.833 114.651 1.00 26.40 105 GLU A O 1
ATOM 859 N N . LEU A 1 107 ? 22.385 10.008 116.340 1.00 28.69 106 LEU A N 1
ATOM 860 C CA . LEU A 1 107 ? 22.340 8.640 115.869 1.00 29.24 106 LEU A CA 1
ATOM 861 C C . LEU A 1 107 ? 20.926 8.041 116.021 1.00 30.56 106 LEU A C 1
ATOM 862 O O . LEU A 1 107 ? 20.243 8.382 116.966 1.00 30.06 106 LEU A O 1
ATOM 867 N N . GLY A 1 108 ? 20.525 7.142 115.100 1.00 29.38 107 GLY A N 1
ATOM 868 C CA . GLY A 1 108 ? 19.226 6.512 115.130 1.00 30.27 107 GLY A CA 1
ATOM 869 C C . GLY A 1 108 ? 19.126 5.386 114.112 1.00 29.25 107 GLY A C 1
ATOM 870 O O . GLY A 1 108 ? 20.139 5.029 113.481 1.00 27.49 107 GLY A O 1
ATOM 871 N N . PRO A 1 109 ? 17.917 4.792 113.973 1.00 30.05 108 PRO A N 1
ATOM 872 C CA . PRO A 1 109 ? 17.720 3.652 113.119 1.00 27.45 108 PRO A CA 1
ATOM 873 C C . PRO A 1 109 ? 17.470 4.093 111.682 1.00 27.66 108 PRO A C 1
ATOM 874 O O . PRO A 1 109 ? 17.591 5.290 111.366 1.00 27.23 108 PRO A O 1
ATOM 878 N N . LEU A 1 110 ? 17.182 3.125 110.813 1.00 29.34 109 LEU A N 1
ATOM 879 C CA . LEU A 1 110 ? 16.755 3.437 109.451 1.00 27.47 109 LEU A CA 1
ATOM 880 C C . LEU A 1 110 ? 15.360 4.090 109.564 1.00 31.68 109 LEU A C 1
ATOM 881 O O . LEU A 1 110 ? 14.376 3.429 109.594 1.00 29.68 109 LEU A O 1
ATOM 886 N N . ASP A 1 111 ? 15.310 5.400 109.699 1.00 31.85 110 ASP A N 1
ATOM 887 C CA . ASP A 1 111 ? 14.041 6.137 109.656 1.00 32.71 110 ASP A CA 1
ATOM 888 C C . ASP A 1 111 ? 14.225 7.342 108.739 1.00 31.04 110 ASP A C 1
ATOM 889 O O . ASP A 1 111 ? 15.332 7.617 108.273 1.00 27.82 110 ASP A O 1
ATOM 894 N N . LEU A 1 112 ? 13.158 8.060 108.468 1.00 32.23 111 LEU A N 1
ATOM 895 C CA . LEU A 1 112 ? 13.253 9.201 107.542 1.00 32.86 111 LEU A CA 1
ATOM 896 C C . LEU A 1 112 ? 14.327 10.214 107.916 1.00 28.54 111 LEU A C 1
ATOM 897 O O . LEU A 1 112 ? 15.090 10.682 107.062 1.00 26.09 111 LEU A O 1
ATOM 902 N N . THR A 1 113 ? 14.373 10.556 109.194 1.00 29.84 112 THR A N 1
ATOM 903 C CA . THR A 1 113 ? 15.329 11.512 109.723 1.00 31.03 112 THR A CA 1
ATOM 904 C C . THR A 1 113 ? 16.786 11.104 109.388 1.00 31.96 112 THR A C 1
ATOM 905 O O . THR A 1 113 ? 17.577 11.930 108.951 1.00 29.65 112 THR A O 1
ATOM 909 N N . ARG A 1 114 ? 17.113 9.832 109.597 1.00 28.05 113 ARG A N 1
ATOM 910 C CA . ARG A 1 114 ? 18.456 9.302 109.301 1.00 28.92 113 ARG A CA 1
ATOM 911 C C . ARG A 1 114 ? 18.716 9.177 107.796 1.00 31.29 113 ARG A C 1
ATOM 912 O O . ARG A 1 114 ? 19.780 9.525 107.342 1.00 28.82 113 ARG A O 1
ATOM 920 N N . VAL A 1 115 ? 17.760 8.676 107.028 1.00 30.20 114 VAL A N 1
ATOM 921 C CA . VAL A 1 115 ? 17.954 8.566 105.581 1.00 30.42 114 VAL A CA 1
ATOM 922 C C . VAL A 1 115 ? 18.071 9.943 104.950 1.00 27.60 114 VAL A C 1
ATOM 923 O O . VAL A 1 115 ? 18.956 10.173 104.133 1.00 28.19 114 VAL A O 1
ATOM 927 N N . ASN A 1 116 ? 17.257 10.906 105.395 1.00 30.02 115 ASN A N 1
ATOM 928 C CA . ASN A 1 116 ? 17.434 12.289 104.925 1.00 29.73 115 ASN A CA 1
ATOM 929 C C . ASN A 1 116 ? 18.849 12.859 105.169 1.00 27.10 115 ASN A C 1
ATOM 930 O O . ASN A 1 116 ? 19.446 13.491 104.248 1.00 28.48 115 ASN A O 1
ATOM 935 N N . THR A 1 117 ? 19.347 12.667 106.388 1.00 29.32 116 THR A N 1
ATOM 936 C CA . THR A 1 117 ? 20.710 13.060 106.785 1.00 28.20 116 THR A CA 1
ATOM 937 C C . THR A 1 117 ? 21.781 12.407 105.899 1.00 29.33 116 THR A C 1
ATOM 938 O O . THR A 1 117 ? 22.722 13.063 105.504 1.00 29.20 116 THR A O 1
ATOM 950 N N . CYS A 1 119 ? 21.377 11.397 102.812 1.00 30.52 118 CYS A N 1
ATOM 951 C CA . CYS A 1 119 ? 21.239 12.080 101.513 1.00 30.39 118 CYS A CA 1
ATOM 952 C C . CYS A 1 119 ? 21.944 13.436 101.537 1.00 28.32 118 CYS A C 1
ATOM 953 O O . CYS A 1 119 ? 22.671 13.793 100.603 1.00 29.17 118 CYS A O 1
ATOM 956 N N . LEU A 1 120 ? 21.775 14.163 102.626 1.00 28.44 119 LEU A N 1
ATOM 957 C CA . LEU A 1 120 ? 22.445 15.451 102.840 1.00 27.34 119 LEU A CA 1
ATOM 958 C C . LEU A 1 120 ? 23.967 15.328 102.879 1.00 29.42 119 LEU A C 1
ATOM 959 O O . LEU A 1 120 ? 24.675 16.101 102.235 1.00 28.07 119 LEU A O 1
ATOM 964 N N . ILE A 1 121 ? 24.467 14.356 103.607 1.00 33.21 120 ILE A N 1
ATOM 965 C CA . ILE A 1 121 ? 25.931 14.159 103.720 1.00 35.41 120 ILE A CA 1
ATOM 966 C C . ILE A 1 121 ? 26.547 13.969 102.347 1.00 33.45 120 ILE A C 1
ATOM 967 O O . ILE A 1 121 ? 27.608 14.501 102.079 1.00 34.29 120 ILE A O 1
ATOM 972 N N . GLU A 1 122 ? 25.897 13.169 101.512 1.00 33.31 121 GLU A N 1
ATOM 973 C CA . GLU A 1 122 ? 26.395 12.847 100.200 1.00 35.72 121 GLU A CA 1
ATOM 974 C C . GLU A 1 122 ? 25.872 13.764 99.089 1.00 35.23 121 GLU A C 1
ATOM 975 O O . GLU A 1 122 ? 26.033 13.463 97.908 1.00 35.62 121 GLU A O 1
ATOM 981 N N . TYR A 1 123 ? 25.256 14.869 99.467 1.00 33.14 122 TYR A N 1
ATOM 982 C CA . TYR A 1 123 ? 24.666 15.808 98.519 1.00 34.07 122 TYR A CA 1
ATOM 983 C C . TYR A 1 123 ? 25.713 16.260 97.494 1.00 32.52 122 TYR A C 1
ATOM 984 O O . TYR A 1 123 ? 26.800 16.729 97.895 1.00 30.51 122 TYR A O 1
ATOM 993 N N . PRO A 1 124 ? 25.407 16.119 96.182 1.00 30.44 123 PRO A N 1
ATOM 994 C CA . PRO A 1 124 ? 26.403 16.395 95.139 1.00 31.89 123 PRO A CA 1
ATOM 995 C C . PRO A 1 124 ? 26.751 17.871 94.987 1.00 31.26 123 PRO A C 1
ATOM 996 O O . PRO A 1 124 ? 25.903 18.743 95.041 1.00 31.72 123 PRO A O 1
ATOM 1000 N N . GLU A 1 125 ? 28.017 18.144 94.794 1.00 33.68 124 GLU A N 1
ATOM 1001 C CA . GLU A 1 125 ? 28.482 19.525 94.681 1.00 33.65 124 GLU A CA 1
ATOM 1002 C C . GLU A 1 125 ? 27.765 20.290 93.577 1.00 33.97 124 GLU A C 1
ATOM 1003 O O . GLU A 1 125 ? 27.516 21.498 93.716 1.00 31.24 124 GLU A O 1
ATOM 1009 N N . TRP A 1 126 ? 27.496 19.630 92.456 1.00 34.66 125 TRP A N 1
ATOM 1010 C CA . TRP A 1 126 ? 26.860 20.339 91.329 1.00 39.28 125 TRP A CA 1
ATOM 1011 C C . TRP A 1 126 ? 25.462 20.903 91.646 1.00 40.65 125 TRP A C 1
ATOM 1012 O O . TRP A 1 126 ? 25.035 21.906 91.061 1.00 42.62 125 TRP A O 1
ATOM 1023 N N . ARG A 1 127 ? 24.748 20.272 92.562 1.00 40.19 126 ARG A N 1
ATOM 1024 C CA . ARG A 1 127 ? 23.432 20.777 92.986 1.00 39.14 126 ARG A CA 1
ATOM 1025 C C . ARG A 1 127 ? 23.500 21.995 93.917 1.00 38.97 126 ARG A C 1
ATOM 1026 O O . ARG A 1 127 ? 22.529 22.712 94.071 1.00 40.15 126 ARG A O 1
ATOM 1034 N N . THR A 1 128 ? 24.658 22.237 94.540 1.00 39.52 127 THR A N 1
ATOM 1035 C CA . THR A 1 128 ? 24.812 23.350 95.499 1.00 37.53 127 THR A CA 1
ATOM 1036 C C . THR A 1 128 ? 24.750 24.737 94.826 1.00 40.95 127 THR A C 1
ATOM 1037 O O . THR A 1 128 ? 24.472 25.752 95.468 1.00 37.77 127 THR A O 1
ATOM 1041 N N . GLN A 1 129 ? 25.018 24.762 93.529 1.00 45.31 128 GLN A N 1
ATOM 1042 C CA . GLN A 1 129 ? 25.082 26.005 92.764 1.00 48.44 128 GLN A CA 1
ATOM 1043 C C . GLN A 1 129 ? 26.010 27.017 93.428 1.00 49.71 128 GLN A C 1
ATOM 1044 O O . GLN A 1 129 ? 25.628 28.149 93.678 1.00 50.16 128 GLN A O 1
ATOM 1050 N N . ARG A 1 130 ? 27.208 26.586 93.794 1.00 49.48 129 ARG A N 1
ATOM 1051 C CA . ARG A 1 130 ? 28.174 27.549 94.275 1.00 47.81 129 ARG A CA 1
ATOM 1052 C C . ARG A 1 130 ? 29.539 27.333 93.701 1.00 45.79 129 ARG A C 1
ATOM 1053 O O . ARG A 1 130 ? 29.916 26.226 93.347 1.00 40.49 129 ARG A O 1
ATOM 1061 N N . GLU A 1 131 ? 30.247 28.444 93.562 1.00 48.18 130 GLU A N 1
ATOM 1062 C CA . GLU A 1 131 ? 31.661 28.425 93.244 1.00 50.26 130 GLU A CA 1
ATOM 1063 C C . GLU A 1 131 ? 32.416 27.920 94.491 1.00 46.56 130 GLU A C 1
ATOM 1064 O O . GLU A 1 131 ? 32.207 28.458 95.573 1.00 46.94 130 GLU A O 1
ATOM 1070 N N . PRO A 1 132 ? 33.278 26.886 94.336 1.00 46.18 131 PRO A N 1
ATOM 1071 C CA . PRO A 1 132 ? 34.044 26.372 95.468 1.00 43.31 131 PRO A CA 1
ATOM 1072 C C . PRO A 1 132 ? 34.862 27.473 96.085 1.00 42.70 131 PRO A C 1
ATOM 1073 O O . PRO A 1 132 ? 35.458 28.280 95.343 1.00 40.94 131 PRO A O 1
ATOM 1077 N N . ASP A 1 133 ? 34.841 27.553 97.409 1.00 41.54 132 ASP A N 1
ATOM 1078 C CA . ASP A 1 133 ? 35.621 28.549 98.122 1.00 41.03 132 ASP A CA 1
ATOM 1079 C C . ASP A 1 133 ? 36.985 27.918 98.354 1.00 41.47 132 ASP A C 1
ATOM 1080 O O . ASP A 1 133 ? 37.126 26.957 99.143 1.00 37.22 132 ASP A O 1
ATOM 1085 N N . LEU A 1 134 ? 37.979 28.441 97.637 1.00 39.29 133 LEU A N 1
ATOM 1086 C CA . LEU A 1 134 ? 39.305 27.826 97.584 1.00 38.18 133 LEU A CA 1
ATOM 1087 C C . LEU A 1 134 ? 40.303 28.419 98.580 1.00 37.42 133 LEU A C 1
ATOM 1088 O O . LEU A 1 134 ? 41.493 28.022 98.563 1.00 39.88 133 LEU A O 1
ATOM 1093 N N . ALA A 1 135 ? 39.866 29.345 99.421 1.00 34.87 134 ALA A N 1
ATOM 1094 C CA . ALA A 1 135 ? 40.738 29.987 100.399 1.00 34.05 134 ALA A CA 1
ATOM 1095 C C . ALA A 1 135 ? 41.181 28.938 101.495 1.00 38.21 134 ALA A C 1
ATOM 1096 O O . ALA A 1 135 ? 40.391 28.081 101.904 1.00 37.68 134 ALA A O 1
ATOM 1098 N N . ASP A 1 136 ? 42.448 28.980 101.916 1.00 37.22 135 ASP A N 1
ATOM 1099 C CA . ASP A 1 136 ? 42.951 27.951 102.837 1.00 35.68 135 ASP A CA 1
ATOM 1100 C C . ASP A 1 136 ? 42.461 28.127 104.280 1.00 35.61 135 ASP A C 1
ATOM 1101 O O . ASP A 1 136 ? 42.692 27.243 105.116 1.00 33.98 135 ASP A O 1
ATOM 1106 N N . ASP A 1 137 ? 41.746 29.216 104.557 1.00 32.68 136 ASP A N 1
ATOM 1107 C CA . ASP A 1 137 ? 41.153 29.434 105.889 1.00 36.91 136 ASP A CA 1
ATOM 1108 C C . ASP A 1 137 ? 39.680 29.057 106.014 1.00 38.85 136 ASP A C 1
ATOM 1109 O O . ASP A 1 137 ? 39.092 29.238 107.070 1.00 36.81 136 ASP A O 1
ATOM 1114 N N . VAL A 1 138 ? 39.101 28.526 104.938 1.00 39.09 137 VAL A N 1
ATOM 1115 C CA . VAL A 1 138 ? 37.735 28.024 104.950 1.00 40.55 137 VAL A CA 1
ATOM 1116 C C . VAL A 1 138 ? 37.688 26.695 105.687 1.00 41.28 137 VAL A C 1
ATOM 1117 O O . VAL A 1 138 ? 38.499 25.819 105.429 1.00 38.39 137 VAL A O 1
ATOM 1121 N N . THR A 1 139 ? 36.736 26.575 106.587 1.00 41.06 138 THR A N 1
ATOM 1122 C CA . THR A 1 139 ? 36.535 25.369 107.358 1.00 45.62 138 THR A CA 1
ATOM 1123 C C . THR A 1 139 ? 35.210 24.651 107.023 1.00 42.51 138 THR A C 1
ATOM 1124 O O . THR A 1 139 ? 35.106 23.455 107.274 1.00 44.20 138 THR A O 1
ATOM 1128 N N . ASP A 1 140 ? 34.219 25.383 106.509 1.00 39.63 139 ASP A N 1
ATOM 1129 C CA . ASP A 1 140 ? 32.922 24.849 106.168 1.00 36.65 139 ASP A CA 1
ATOM 1130 C C . ASP A 1 140 ? 32.649 24.980 104.684 1.00 32.81 139 ASP A C 1
ATOM 1131 O O . ASP A 1 140 ? 32.896 26.023 104.042 1.00 32.57 139 ASP A O 1
ATOM 1136 N N . TYR A 1 141 ? 32.097 23.910 104.133 1.00 33.38 140 TYR A N 1
ATOM 1137 C CA . TYR A 1 141 ? 31.794 23.854 102.722 1.00 30.41 140 TYR A CA 1
ATOM 1138 C C . TYR A 1 141 ? 30.328 23.425 102.513 1.00 30.57 140 TYR A C 1
ATOM 1139 O O . TYR A 1 141 ? 29.683 22.905 103.411 1.00 30.23 140 TYR A O 1
ATOM 1148 N N . GLY A 1 142 ? 29.812 23.623 101.300 1.00 29.34 141 GLY A N 1
ATOM 1149 C CA . GLY A 1 142 ? 28.428 23.265 101.001 1.00 30.90 141 GLY A CA 1
ATOM 1150 C C . GLY A 1 142 ? 28.183 21.806 100.680 1.00 31.15 141 GLY A C 1
ATOM 1151 O O . GLY A 1 142 ? 27.052 21.366 100.614 1.00 30.85 141 GLY A O 1
ATOM 1152 N N . SER A 1 143 ? 29.270 21.062 100.463 1.00 33.04 142 SER A N 1
ATOM 1153 C CA . SER A 1 143 ? 29.220 19.641 100.088 1.00 31.43 142 SER A CA 1
ATOM 1154 C C . SER A 1 143 ? 30.602 19.022 100.307 1.00 30.18 142 SER A C 1
ATOM 1155 O O . SER A 1 143 ? 31.580 19.739 100.387 1.00 32.48 142 SER A O 1
ATOM 1158 N N . ILE A 1 144 ? 30.664 17.696 100.316 1.00 30.66 143 ILE A N 1
ATOM 1159 C CA . ILE A 1 144 ? 31.914 16.980 100.436 1.00 34.09 143 ILE A CA 1
ATOM 1160 C C . ILE A 1 144 ? 32.756 17.214 99.210 1.00 30.53 143 ILE A C 1
ATOM 1161 O O . ILE A 1 144 ? 33.959 17.404 99.317 1.00 34.19 143 ILE A O 1
ATOM 1166 N N . GLY A 1 145 ? 32.118 17.244 98.051 1.00 33.46 144 GLY A N 1
ATOM 1167 C CA . GLY A 1 145 ? 32.766 17.484 96.812 1.00 32.88 144 GLY A CA 1
ATOM 1168 C C . GLY A 1 145 ? 33.478 18.804 96.783 1.00 33.10 144 GLY A C 1
ATOM 1169 O O . GLY A 1 145 ? 34.603 18.890 96.247 1.00 27.88 144 GLY A O 1
ATOM 1170 N N . GLU A 1 146 ? 32.848 19.838 97.342 1.00 31.61 145 GLU A N 1
ATOM 1171 C CA . GLU A 1 146 ? 33.497 21.145 97.399 1.00 32.51 145 GLU A CA 1
ATOM 1172 C C . GLU A 1 146 ? 34.729 21.120 98.309 1.00 30.86 145 GLU A C 1
ATOM 1173 O O . GLU A 1 146 ? 35.779 21.749 98.042 1.00 35.13 145 GLU A O 1
ATOM 1179 N N . PHE A 1 147 ? 34.584 20.470 99.446 1.00 30.75 146 PHE A N 1
ATOM 1180 C CA . PHE A 1 147 ? 35.735 20.263 100.357 1.00 28.89 146 PHE A CA 1
ATOM 1181 C C . PHE A 1 147 ? 36.906 19.651 99.548 1.00 28.78 146 PHE A C 1
ATOM 1182 O O . PHE A 1 147 ? 38.043 20.155 99.588 1.00 29.89 146 PHE A O 1
ATOM 1190 N N . TYR A 1 148 ? 36.654 18.559 98.821 1.00 31.78 147 TYR A N 1
ATOM 1191 C CA . TYR A 1 148 ? 37.704 17.950 98.010 1.00 32.56 147 TYR A CA 1
ATOM 1192 C C . TYR A 1 148 ? 38.224 18.803 96.870 1.00 33.81 147 TYR A C 1
ATOM 1193 O O . TYR A 1 148 ? 39.407 18.696 96.549 1.00 29.34 147 TYR A O 1
ATOM 1202 N N . ASP A 1 149 ? 37.375 19.638 96.257 1.00 33.36 148 ASP A N 1
ATOM 1203 C CA . ASP A 1 149 ? 37.854 20.630 95.318 1.00 35.24 148 ASP A CA 1
ATOM 1204 C C . ASP A 1 149 ? 38.924 21.578 95.877 1.00 34.97 148 ASP A C 1
ATOM 1205 O O . ASP A 1 149 ? 39.928 21.882 95.194 1.00 33.01 148 ASP A O 1
ATOM 1210 N N . ALA A 1 150 ? 38.640 22.138 97.057 1.00 34.12 149 ALA A N 1
ATOM 1211 C CA . ALA A 1 150 ? 39.593 23.001 97.786 1.00 33.65 149 ALA A CA 1
ATOM 1212 C C . ALA A 1 150 ? 40.859 22.213 98.094 1.00 33.36 149 ALA A C 1
ATOM 1213 O O . ALA A 1 150 ? 41.984 22.682 97.881 1.00 34.45 149 ALA A O 1
ATOM 1215 N N . LEU A 1 151 ? 40.698 21.004 98.608 1.00 32.99 150 LEU A N 1
ATOM 1216 C CA . LEU A 1 151 ? 41.871 20.182 98.914 1.00 32.53 150 LEU A CA 1
ATOM 1217 C C . LEU A 1 151 ? 42.804 19.968 97.693 1.00 30.85 150 LEU A C 1
ATOM 1218 O O . LEU A 1 151 ? 43.996 20.108 97.785 1.00 33.49 150 LEU A O 1
ATOM 1223 N N . ARG A 1 152 ? 42.245 19.676 96.527 1.00 33.11 151 ARG A N 1
ATOM 1224 C CA . ARG A 1 152 ? 43.063 19.581 95.286 1.00 31.00 151 ARG A CA 1
ATOM 1225 C C . ARG A 1 152 ? 43.915 20.838 94.981 1.00 32.35 151 ARG A C 1
ATOM 1226 O O . ARG A 1 152 ? 45.048 20.732 94.523 1.00 31.07 151 ARG A O 1
ATOM 1234 N N . VAL A 1 153 ? 43.405 22.010 95.297 1.00 34.04 152 VAL A N 1
ATOM 1235 C CA . VAL A 1 153 ? 44.152 23.257 95.095 1.00 32.91 152 VAL A CA 1
ATOM 1236 C C . VAL A 1 153 ? 45.359 23.347 96.012 1.00 33.11 152 VAL A C 1
ATOM 1237 O O . VAL A 1 153 ? 46.482 23.615 95.540 1.00 33.43 152 VAL A O 1
ATOM 1241 N N . GLY A 1 154 ? 45.162 23.102 97.312 1.00 30.36 153 GLY A N 1
ATOM 1242 C CA . GLY A 1 154 ? 46.296 23.067 98.233 1.00 29.53 153 GLY A CA 1
ATOM 1243 C C . GLY A 1 154 ? 47.317 22.016 97.856 1.00 27.53 153 GLY A C 1
ATOM 1244 O O . GLY A 1 154 ? 48.519 22.275 97.897 1.00 30.42 153 GLY A O 1
ATOM 1253 N N . GLU A 1 156 ? 47.954 20.699 94.946 1.00 29.26 155 GLU A N 1
ATOM 1254 C CA . GLU A 1 156 ? 48.718 21.087 93.781 1.00 33.01 155 GLU A CA 1
ATOM 1255 C C . GLU A 1 156 ? 49.799 22.089 94.097 1.00 31.23 155 GLU A C 1
ATOM 1256 O O . GLU A 1 156 ? 50.933 21.961 93.653 1.00 33.44 155 GLU A O 1
ATOM 1262 N N . GLN A 1 157 ? 49.450 23.123 94.843 1.00 32.85 156 GLN A N 1
ATOM 1263 C CA . GLN A 1 157 ? 50.395 24.166 95.177 1.00 33.23 156 GLN A CA 1
ATOM 1264 C C . GLN A 1 157 ? 51.530 23.655 96.001 1.00 33.48 156 GLN A C 1
ATOM 1265 O O . GLN A 1 157 ? 52.665 24.136 95.852 1.00 31.48 156 GLN A O 1
ATOM 1271 N N . LEU A 1 158 ? 51.235 22.685 96.880 1.00 29.84 157 LEU A N 1
ATOM 1272 C CA . LEU A 1 158 ? 52.225 22.151 97.791 1.00 28.30 157 LEU A CA 1
ATOM 1273 C C . LEU A 1 158 ? 52.786 20.767 97.404 1.00 29.00 157 LEU A C 1
ATOM 1274 O O . LEU A 1 158 ? 53.359 20.071 98.239 1.00 28.15 157 LEU A O 1
ATOM 1279 N N . ARG A 1 159 ? 52.649 20.394 96.136 1.00 29.35 158 ARG A N 1
ATOM 1280 C CA . ARG A 1 159 ? 53.141 19.113 95.623 1.00 29.62 158 ARG A CA 1
ATOM 1281 C C . ARG A 1 159 ? 54.657 18.847 95.769 1.00 33.36 158 ARG A C 1
ATOM 1282 O O . ARG A 1 159 ? 55.085 17.694 95.770 1.00 31.51 158 ARG A O 1
ATOM 1290 N N . GLY A 1 160 ? 55.449 19.898 95.965 1.00 33.33 159 GLY A N 1
ATOM 1291 C CA . GLY A 1 160 ? 56.845 19.726 96.295 1.00 31.18 159 GLY A CA 1
ATOM 1292 C C . GLY A 1 160 ? 57.123 18.957 97.548 1.00 33.74 159 GLY A C 1
ATOM 1293 O O . GLY A 1 160 ? 58.209 18.410 97.705 1.00 32.72 159 GLY A O 1
ATOM 1294 N N . HIS A 1 161 ? 56.145 18.901 98.456 1.00 31.24 160 HIS A N 1
ATOM 1295 C CA . HIS A 1 161 ? 56.260 18.155 99.684 1.00 31.25 160 HIS A CA 1
ATOM 1296 C C . HIS A 1 161 ? 55.955 16.676 99.545 1.00 29.03 160 HIS A C 1
ATOM 1297 O O . HIS A 1 161 ? 56.157 15.927 100.510 1.00 29.54 160 HIS A O 1
ATOM 1304 N N . VAL A 1 162 ? 55.428 16.251 98.396 1.00 27.82 161 VAL A N 1
ATOM 1305 C CA . VAL A 1 162 ? 55.070 14.840 98.226 1.00 28.43 161 VAL A CA 1
ATOM 1306 C C . VAL A 1 162 ? 56.291 13.945 98.181 1.00 28.51 161 VAL A C 1
ATOM 1307 O O . VAL A 1 162 ? 57.213 14.168 97.401 1.00 27.90 161 VAL A O 1
ATOM 1311 N N . ARG A 1 163 ? 56.292 12.960 99.057 1.00 28.49 162 ARG A N 1
ATOM 1312 C CA . ARG A 1 163 ? 57.312 11.911 99.111 1.00 31.29 162 ARG A CA 1
ATOM 1313 C C . ARG A 1 163 ? 56.646 10.550 98.934 1.00 29.83 162 ARG A C 1
ATOM 1314 O O . ARG A 1 163 ? 55.611 10.247 99.562 1.00 30.81 162 ARG A O 1
ATOM 1322 N N . GLY A 1 164 ? 57.233 9.705 98.080 1.00 30.20 163 GLY A N 1
ATOM 1323 C CA . GLY A 1 164 ? 56.652 8.395 97.808 1.00 29.36 163 GLY A CA 1
ATOM 1324 C C . GLY A 1 164 ? 56.892 7.385 98.883 1.00 32.53 163 GLY A C 1
ATOM 1325 O O . GLY A 1 164 ? 57.884 7.465 99.611 1.00 31.57 163 GLY A O 1
ATOM 1326 N N . ASN A 1 165 ? 55.965 6.442 99.014 1.00 31.84 164 ASN A N 1
ATOM 1327 C CA . ASN A 1 165 ? 56.103 5.325 99.971 1.00 33.66 164 ASN A CA 1
ATOM 1328 C C . ASN A 1 165 ? 56.229 5.743 101.421 1.00 33.08 164 ASN A C 1
ATOM 1329 O O . ASN A 1 165 ? 56.870 5.080 102.222 1.00 34.37 164 ASN A O 1
ATOM 1334 N N . GLN A 1 166 ? 55.561 6.841 101.758 1.00 31.26 165 GLN A N 1
ATOM 1335 C CA . GLN A 1 166 ? 55.719 7.454 103.052 1.00 30.67 165 GLN A CA 1
ATOM 1336 C C . GLN A 1 166 ? 54.541 7.153 103.921 1.00 28.54 165 GLN A C 1
ATOM 1337 O O . GLN A 1 166 ? 53.485 7.776 103.759 1.00 27.43 165 GLN A O 1
ATOM 1343 N N . LYS A 1 167 ? 54.717 6.205 104.847 1.00 27.25 166 LYS A N 1
ATOM 1344 C CA . LYS A 1 167 ? 53.699 5.807 105.800 1.00 29.54 166 LYS A CA 1
ATOM 1345 C C . LYS A 1 167 ? 52.359 5.515 105.116 1.00 31.76 166 LYS A C 1
ATOM 1346 O O . LYS A 1 167 ? 51.297 5.986 105.522 1.00 31.23 166 LYS A O 1
ATOM 1352 N N . GLN A 1 168 ? 52.442 4.699 104.055 1.00 31.60 167 GLN A N 1
ATOM 1353 C CA . GLN A 1 168 ? 51.271 4.327 103.275 1.00 32.06 167 GLN A CA 1
ATOM 1354 C C . GLN A 1 168 ? 50.653 3.049 103.837 1.00 34.76 167 GLN A C 1
ATOM 1355 O O . GLN A 1 168 ? 51.357 2.175 104.327 1.00 34.18 167 GLN A O 1
ATOM 1369 N N . ASP A 1 170 ? 47.553 -0.074 103.121 1.00 49.38 169 ASP A N 1
ATOM 1370 C CA . ASP A 1 170 ? 46.755 -0.757 102.092 1.00 51.57 169 ASP A CA 1
ATOM 1371 C C . ASP A 1 170 ? 46.013 -1.992 102.655 1.00 53.99 169 ASP A C 1
ATOM 1372 O O . ASP A 1 170 ? 46.485 -3.111 102.531 1.00 49.51 169 ASP A O 1
ATOM 1377 N N . GLU A 1 171 ? 44.869 -1.738 103.292 1.00 57.90 170 GLU A N 1
ATOM 1378 C CA . GLU A 1 171 ? 43.950 -2.754 103.806 1.00 61.01 170 GLU A CA 1
ATOM 1379 C C . GLU A 1 171 ? 42.611 -2.518 103.106 1.00 63.69 170 GLU A C 1
ATOM 1380 O O . GLU A 1 171 ? 41.873 -3.452 102.822 1.00 68.61 170 GLU A O 1
ATOM 1386 N N . ASN A 1 178 ? 41.096 -6.434 90.361 1.00 61.61 177 ASN A N 1
ATOM 1387 C CA . ASN A 1 178 ? 42.469 -6.076 89.982 1.00 62.36 177 ASN A CA 1
ATOM 1388 C C . ASN A 1 178 ? 42.717 -4.534 90.083 1.00 62.53 177 ASN A C 1
ATOM 1389 O O . ASN A 1 178 ? 41.868 -3.719 89.681 1.00 64.41 177 ASN A O 1
ATOM 1391 N N . SER A 1 179 ? 43.851 -4.148 90.673 1.00 60.90 178 SER A N 1
ATOM 1392 C CA . SER A 1 179 ? 44.186 -2.732 90.929 1.00 57.09 178 SER A CA 1
ATOM 1393 C C . SER A 1 179 ? 45.539 -2.622 91.602 1.00 55.23 178 SER A C 1
ATOM 1394 O O . SER A 1 179 ? 45.884 -3.460 92.436 1.00 52.92 178 SER A O 1
ATOM 1397 N N . PRO A 1 180 ? 46.291 -1.546 91.307 1.00 54.65 179 PRO A N 1
ATOM 1398 C CA . PRO A 1 180 ? 47.534 -1.407 92.051 1.00 52.48 179 PRO A CA 1
ATOM 1399 C C . PRO A 1 180 ? 47.180 -0.975 93.504 1.00 49.29 179 PRO A C 1
ATOM 1400 O O . PRO A 1 180 ? 46.018 -0.675 93.795 1.00 44.60 179 PRO A O 1
ATOM 1404 N N . PRO A 1 181 ? 48.160 -0.975 94.414 1.00 48.30 180 PRO A N 1
ATOM 1405 C CA . PRO A 1 181 ? 47.830 -0.422 95.730 1.00 47.50 180 PRO A CA 1
ATOM 1406 C C . PRO A 1 181 ? 47.329 1.025 95.572 1.00 44.61 180 PRO A C 1
ATOM 1407 O O . PRO A 1 181 ? 47.775 1.753 94.688 1.00 43.82 180 PRO A O 1
ATOM 1411 N N . LEU A 1 182 ? 46.399 1.432 96.409 1.00 41.82 181 LEU A N 1
ATOM 1412 C CA . LEU A 1 182 ? 45.834 2.746 96.300 1.00 36.13 181 LEU A CA 1
ATOM 1413 C C . LEU A 1 182 ? 46.634 3.616 97.280 1.00 34.30 181 LEU A C 1
ATOM 1414 O O . LEU A 1 182 ? 46.166 4.043 98.357 1.00 33.99 181 LEU A O 1
ATOM 1419 N N . THR A 1 183 ? 47.881 3.791 96.883 1.00 33.18 182 THR A N 1
ATOM 1420 C CA . THR A 1 183 ? 48.888 4.460 97.670 1.00 34.95 182 THR A CA 1
ATOM 1421 C C . THR A 1 183 ? 49.686 5.398 96.790 1.00 35.95 182 THR A C 1
ATOM 1422 O O . THR A 1 183 ? 49.684 5.309 95.560 1.00 35.24 182 THR A O 1
ATOM 1426 N N . VAL A 1 184 ? 50.426 6.278 97.438 1.00 33.29 183 VAL A N 1
ATOM 1427 C CA . VAL A 1 184 ? 51.311 7.184 96.759 1.00 33.13 183 VAL A CA 1
ATOM 1428 C C . VAL A 1 184 ? 52.719 6.618 96.863 1.00 33.01 183 VAL A C 1
ATOM 1429 O O . VAL A 1 184 ? 53.347 6.608 97.936 1.00 28.47 183 VAL A O 1
ATOM 1433 N N . THR A 1 185 ? 53.207 6.126 95.724 1.00 35.26 184 THR A N 1
ATOM 1434 C CA . THR A 1 185 ? 54.507 5.464 95.657 1.00 33.62 184 THR A CA 1
ATOM 1435 C C . THR A 1 185 ? 55.591 6.355 95.065 1.00 33.06 184 THR A C 1
ATOM 1436 O O . THR A 1 185 ? 56.756 6.036 95.167 1.00 35.29 184 THR A O 1
ATOM 1440 N N . GLU A 1 186 ? 55.213 7.455 94.417 1.00 33.54 185 GLU A N 1
ATOM 1441 C CA . GLU A 1 186 ? 56.171 8.364 93.789 1.00 31.79 185 GLU A CA 1
ATOM 1442 C C . GLU A 1 186 ? 56.222 9.731 94.482 1.00 36.01 185 GLU A C 1
ATOM 1443 O O . GLU A 1 186 ? 55.277 10.150 95.143 1.00 31.17 185 GLU A O 1
ATOM 1449 N N . SER A 1 187 ? 57.339 10.435 94.294 1.00 32.48 186 SER A N 1
ATOM 1450 C CA . SER A 1 187 ? 57.535 11.723 94.910 1.00 34.00 186 SER A CA 1
ATOM 1451 C C . SER A 1 187 ? 57.187 12.858 93.977 1.00 34.71 186 SER A C 1
ATOM 1452 O O . SER A 1 187 ? 56.973 12.670 92.768 1.00 33.57 186 SER A O 1
ATOM 1455 N N . GLY A 1 188 ? 57.118 14.050 94.562 1.00 33.47 187 GLY A N 1
ATOM 1456 C CA . GLY A 1 188 ? 56.941 15.273 93.813 1.00 33.89 187 GLY A CA 1
ATOM 1457 C C . GLY A 1 188 ? 55.733 15.218 92.920 1.00 34.12 187 GLY A C 1
ATOM 1458 O O . GLY A 1 188 ? 54.718 14.711 93.341 1.00 34.29 187 GLY A O 1
ATOM 1459 N N . ASP A 1 189 ? 55.856 15.702 91.684 1.00 35.90 188 ASP A N 1
ATOM 1460 C CA . ASP A 1 189 ? 54.698 15.828 90.747 1.00 35.63 188 ASP A CA 1
ATOM 1461 C C . ASP A 1 189 ? 54.011 14.518 90.441 1.00 36.00 188 ASP A C 1
ATOM 1462 O O . ASP A 1 189 ? 52.778 14.492 90.371 1.00 33.01 188 ASP A O 1
ATOM 1467 N N . ALA A 1 190 ? 54.793 13.457 90.204 1.00 34.76 189 ALA A N 1
ATOM 1468 C CA . ALA A 1 190 ? 54.245 12.108 89.957 1.00 34.94 189 ALA A CA 1
ATOM 1469 C C . ALA A 1 190 ? 53.379 11.621 91.131 1.00 33.18 189 ALA A C 1
ATOM 1470 O O . ALA A 1 190 ? 52.298 11.069 90.917 1.00 31.12 189 ALA A O 1
ATOM 1472 N N . GLY A 1 191 ? 53.857 11.804 92.380 1.00 32.96 190 GLY A N 1
ATOM 1473 C CA . GLY A 1 191 ? 53.072 11.387 93.548 1.00 28.32 190 GLY A CA 1
ATOM 1474 C C . GLY A 1 191 ? 51.857 12.256 93.727 1.00 28.82 190 GLY A C 1
ATOM 1475 O O . GLY A 1 191 ? 50.807 11.810 94.182 1.00 30.45 190 GLY A O 1
ATOM 1476 N N . PHE A 1 192 ? 51.986 13.530 93.376 1.00 31.02 191 PHE A N 1
ATOM 1477 C CA . PHE A 1 192 ? 50.835 14.410 93.397 1.00 30.94 191 PHE A CA 1
ATOM 1478 C C . PHE A 1 192 ? 49.753 13.896 92.431 1.00 32.94 191 PHE A C 1
ATOM 1479 O O . PHE A 1 192 ? 48.576 13.861 92.773 1.00 32.26 191 PHE A O 1
ATOM 1487 N N . LEU A 1 193 ? 50.157 13.503 91.215 1.00 34.85 192 LEU A N 1
ATOM 1488 C CA . LEU A 1 193 ? 49.204 12.925 90.252 1.00 32.02 192 LEU A CA 1
ATOM 1489 C C . LEU A 1 193 ? 48.526 11.620 90.776 1.00 30.33 192 LEU A C 1
ATOM 1490 O O . LEU A 1 193 ? 47.316 11.422 90.571 1.00 30.32 192 LEU A O 1
ATOM 1495 N N . GLN A 1 194 ? 49.276 10.764 91.459 1.00 29.06 193 GLN A N 1
ATOM 1496 C CA . GLN A 1 194 ? 48.693 9.583 92.122 1.00 29.35 193 GLN A CA 1
ATOM 1497 C C . GLN A 1 194 ? 47.693 9.985 93.198 1.00 29.43 193 GLN A C 1
ATOM 1498 O O . GLN A 1 194 ? 46.623 9.390 93.327 1.00 30.82 193 GLN A O 1
ATOM 1504 N N . ALA A 1 195 ? 48.067 10.980 94.006 1.00 34.01 194 ALA A N 1
ATOM 1505 C CA . ALA A 1 195 ? 47.199 11.505 95.093 1.00 30.49 194 ALA A CA 1
ATOM 1506 C C . ALA A 1 195 ? 45.884 12.000 94.525 1.00 29.89 194 ALA A C 1
ATOM 1507 O O . ALA A 1 195 ? 44.829 11.789 95.108 1.00 29.53 194 ALA A O 1
ATOM 1509 N N . LEU A 1 196 ? 45.941 12.670 93.381 1.00 33.42 195 LEU A N 1
ATOM 1510 C CA . LEU A 1 196 ? 44.735 13.175 92.711 1.00 35.59 195 LEU A CA 1
ATOM 1511 C C . LEU A 1 196 ? 43.806 12.038 92.307 1.00 35.23 195 LEU A C 1
ATOM 1512 O O . LEU A 1 196 ? 42.588 12.154 92.380 1.00 34.14 195 LEU A O 1
ATOM 1517 N N . THR A 1 197 ? 44.386 10.932 91.872 1.00 34.87 196 THR A N 1
ATOM 1518 C CA . THR A 1 197 ? 43.577 9.783 91.517 1.00 35.33 196 THR A CA 1
ATOM 1519 C C . THR A 1 197 ? 42.831 9.296 92.737 1.00 33.16 196 THR A C 1
ATOM 1520 O O . THR A 1 197 ? 41.660 8.988 92.654 1.00 32.17 196 THR A O 1
ATOM 1524 N N . LEU A 1 198 ? 43.523 9.215 93.875 1.00 33.27 197 LEU A N 1
ATOM 1525 C CA . LEU A 1 198 ? 42.877 8.794 95.130 1.00 32.08 197 LEU A CA 1
ATOM 1526 C C . LEU A 1 198 ? 41.739 9.731 95.504 1.00 30.83 197 LEU A C 1
ATOM 1527 O O . LEU A 1 198 ? 40.669 9.253 95.917 1.00 28.82 197 LEU A O 1
ATOM 1532 N N . VAL A 1 199 ? 41.923 11.053 95.345 1.00 29.10 198 VAL A N 1
ATOM 1533 C CA . VAL A 1 199 ? 40.798 11.988 95.577 1.00 30.95 198 VAL A CA 1
ATOM 1534 C C . VAL A 1 199 ? 39.607 11.694 94.654 1.00 32.40 198 VAL A C 1
ATOM 1535 O O . VAL A 1 199 ? 38.452 11.705 95.097 1.00 31.18 198 VAL A O 1
ATOM 1539 N N . ASP A 1 200 ? 39.891 11.417 93.381 1.00 33.45 199 ASP A N 1
ATOM 1540 C CA . ASP A 1 200 ? 38.845 11.099 92.378 1.00 36.30 199 ASP A CA 1
ATOM 1541 C C . ASP A 1 200 ? 38.037 9.867 92.720 1.00 34.60 199 ASP A C 1
ATOM 1542 O O . ASP A 1 200 ? 36.844 9.901 92.628 1.00 33.46 199 ASP A O 1
ATOM 1547 N N . ILE A 1 201 ? 38.700 8.811 93.185 1.00 32.65 200 ILE A N 1
ATOM 1548 C CA . ILE A 1 201 ? 38.014 7.643 93.695 1.00 33.54 200 ILE A CA 1
ATOM 1549 C C . ILE A 1 201 ? 37.084 7.974 94.850 1.00 34.08 200 ILE A C 1
ATOM 1550 O O . ILE A 1 201 ? 35.997 7.454 94.887 1.00 36.19 200 ILE A O 1
ATOM 1555 N N . ILE A 1 202 ? 37.526 8.806 95.815 1.00 34.25 201 ILE A N 1
ATOM 1556 C CA . ILE A 1 202 ? 36.721 9.202 96.952 1.00 33.10 201 ILE A CA 1
ATOM 1557 C C . ILE A 1 202 ? 35.452 9.952 96.533 1.00 36.23 201 ILE A C 1
ATOM 1558 O O . ILE A 1 202 ? 34.345 9.636 96.987 1.00 34.01 201 ILE A O 1
ATOM 1563 N N . VAL A 1 203 ? 35.629 10.969 95.694 1.00 33.20 202 VAL A N 1
ATOM 1564 C CA . VAL A 1 203 ? 34.523 11.816 95.265 1.00 34.59 202 VAL A CA 1
ATOM 1565 C C . VAL A 1 203 ? 33.554 11.062 94.324 1.00 35.56 202 VAL A C 1
ATOM 1566 O O . VAL A 1 203 ? 32.338 11.195 94.480 1.00 35.55 202 VAL A O 1
ATOM 1570 N N . ASP A 1 204 ? 34.097 10.278 93.391 1.00 36.79 203 ASP A N 1
ATOM 1571 C CA . ASP A 1 204 ? 33.285 9.457 92.477 1.00 36.61 203 ASP A CA 1
ATOM 1572 C C . ASP A 1 204 ? 32.379 8.512 93.247 1.00 38.04 203 ASP A C 1
ATOM 1573 O O . ASP A 1 204 ? 31.258 8.285 92.837 1.00 39.61 203 ASP A O 1
ATOM 1578 N N . GLN A 1 205 ? 32.867 7.957 94.348 1.00 38.08 204 GLN A N 1
ATOM 1579 C CA . GLN A 1 205 ? 32.077 7.018 95.152 1.00 40.47 204 GLN A CA 1
ATOM 1580 C C . GLN A 1 205 ? 30.951 7.718 95.900 1.00 41.08 204 GLN A C 1
ATOM 1581 O O . GLN A 1 205 ? 29.881 7.169 96.009 1.00 41.48 204 GLN A O 1
ATOM 1587 N N . GLY A 1 206 ? 31.195 8.902 96.429 1.00 41.91 205 GLY A N 1
ATOM 1588 C CA . GLY A 1 206 ? 30.154 9.647 97.141 1.00 43.18 205 GLY A CA 1
ATOM 1589 C C . GLY A 1 206 ? 29.035 10.214 96.278 1.00 44.85 205 GLY A C 1
ATOM 1590 O O . GLY A 1 206 ? 27.852 9.963 96.539 1.00 42.55 205 GLY A O 1
ATOM 1591 N N . GLU A 1 207 ? 29.416 10.985 95.252 1.00 46.66 206 GLU A N 1
ATOM 1592 C CA . GLU A 1 207 ? 28.464 11.757 94.441 1.00 49.69 206 GLU A CA 1
ATOM 1593 C C . GLU A 1 207 ? 28.394 11.345 92.981 1.00 51.24 206 GLU A C 1
ATOM 1594 O O . GLU A 1 207 ? 27.504 11.792 92.278 1.00 50.83 206 GLU A O 1
ATOM 1600 N N . GLY A 1 208 ? 29.331 10.517 92.526 1.00 54.92 207 GLY A N 1
ATOM 1601 C CA . GLY A 1 208 ? 29.365 10.088 91.131 1.00 57.73 207 GLY A CA 1
ATOM 1602 C C . GLY A 1 208 ? 30.297 10.939 90.289 1.00 60.18 207 GLY A C 1
ATOM 1603 O O . GLY A 1 208 ? 30.607 12.084 90.650 1.00 59.31 207 GLY A O 1
ATOM 1604 N N . GLN A 1 209 ? 30.745 10.338 89.178 1.00 65.91 208 GLN A N 1
ATOM 1605 C CA . GLN A 1 209 ? 31.645 10.947 88.183 1.00 68.38 208 GLN A CA 1
ATOM 1606 C C . GLN A 1 209 ? 30.822 11.590 87.064 1.00 69.25 208 GLN A C 1
ATOM 1607 O O . GLN A 1 209 ? 30.097 12.561 87.294 1.00 70.46 208 GLN A O 1
ATOM 1609 N N . ALA A 1 230 ? 29.916 1.454 90.988 1.00 73.61 229 ALA A N 1
ATOM 1610 C CA . ALA A 1 230 ? 28.860 1.643 89.992 1.00 73.08 229 ALA A CA 1
ATOM 1611 C C . ALA A 1 230 ? 27.912 2.758 90.432 1.00 71.92 229 ALA A C 1
ATOM 1612 O O . ALA A 1 230 ? 27.699 3.741 89.700 1.00 72.87 229 ALA A O 1
ATOM 1614 N N . TRP A 1 231 ? 27.371 2.604 91.643 1.00 67.75 230 TRP A N 1
ATOM 1615 C CA . TRP A 1 231 ? 26.244 3.417 92.104 1.00 64.29 230 TRP A CA 1
ATOM 1616 C C . TRP A 1 231 ? 26.642 4.332 93.281 1.00 56.67 230 TRP A C 1
ATOM 1617 O O . TRP A 1 231 ? 26.964 3.840 94.371 1.00 48.23 230 TRP A O 1
ATOM 1628 N N . PRO A 1 232 ? 26.641 5.668 93.053 1.00 51.97 231 PRO A N 1
ATOM 1629 C CA . PRO A 1 232 ? 27.194 6.537 94.110 1.00 49.57 231 PRO A CA 1
ATOM 1630 C C . PRO A 1 232 ? 26.327 6.569 95.377 1.00 45.06 231 PRO A C 1
ATOM 1631 O O . PRO A 1 232 ? 25.171 6.168 95.343 1.00 38.70 231 PRO A O 1
ATOM 1635 N N . HIS A 1 233 ? 26.922 6.996 96.497 1.00 43.95 232 HIS A N 1
ATOM 1636 C CA . HIS A 1 233 ? 26.236 6.965 97.801 1.00 42.93 232 HIS A CA 1
ATOM 1637 C C . HIS A 1 233 ? 24.955 7.832 97.778 1.00 41.39 232 HIS A C 1
ATOM 1638 O O . HIS A 1 233 ? 23.879 7.442 98.288 1.00 39.22 232 HIS A O 1
ATOM 1645 N N . PHE A 1 234 ? 25.060 9.014 97.172 1.00 40.73 233 PHE A N 1
ATOM 1646 C CA . PHE A 1 234 ? 23.903 9.904 97.113 1.00 40.32 233 PHE A CA 1
ATOM 1647 C C . PHE A 1 234 ? 22.733 9.185 96.450 1.00 41.47 233 PHE A C 1
ATOM 1648 O O . PHE A 1 234 ? 21.640 9.082 97.021 1.00 37.80 233 PHE A O 1
ATOM 1656 N N . GLN A 1 235 ? 22.972 8.661 95.255 1.00 40.48 234 GLN A N 1
ATOM 1657 C CA . GLN A 1 235 ? 21.916 7.970 94.521 1.00 42.15 234 GLN A CA 1
ATOM 1658 C C . GLN A 1 235 ? 21.347 6.780 95.319 1.00 39.41 234 GLN A C 1
ATOM 1659 O O . GLN A 1 235 ? 20.135 6.643 95.454 1.00 41.02 234 GLN A O 1
ATOM 1665 N N . ARG A 1 236 ? 22.220 5.955 95.878 1.00 40.50 235 ARG A N 1
ATOM 1666 C CA . ARG A 1 236 ? 21.817 4.837 96.747 1.00 42.19 235 ARG A CA 1
ATOM 1667 C C . ARG A 1 236 ? 20.842 5.258 97.841 1.00 40.34 235 ARG A C 1
ATOM 1668 O O . ARG A 1 236 ? 19.819 4.612 98.069 1.00 41.45 235 ARG A O 1
ATOM 1676 N N . PHE A 1 237 ? 21.211 6.328 98.555 1.00 37.67 236 PHE A N 1
ATOM 1677 C CA . PHE A 1 237 ? 20.459 6.815 99.706 1.00 37.44 236 PHE A CA 1
ATOM 1678 C C . PHE A 1 237 ? 19.168 7.494 99.296 1.00 36.45 236 PHE A C 1
ATOM 1679 O O . PHE A 1 237 ? 18.173 7.334 99.965 1.00 36.06 236 PHE A O 1
ATOM 1687 N N . ASP A 1 238 ? 19.187 8.222 98.182 1.00 37.15 237 ASP A N 1
ATOM 1688 C CA . ASP A 1 238 ? 17.961 8.803 97.634 1.00 39.14 237 ASP A CA 1
ATOM 1689 C C . ASP A 1 238 ? 16.991 7.687 97.212 1.00 37.16 237 ASP A C 1
ATOM 1690 O O . ASP A 1 238 ? 15.791 7.796 97.380 1.00 37.29 237 ASP A O 1
ATOM 1695 N N . PHE A 1 239 ? 17.528 6.591 96.696 1.00 36.84 238 PHE A N 1
ATOM 1696 C CA . PHE A 1 239 ? 16.725 5.417 96.378 1.00 39.36 238 PHE A CA 1
ATOM 1697 C C . PHE A 1 239 ? 15.986 4.895 97.606 1.00 38.88 238 PHE A C 1
ATOM 1698 O O . PHE A 1 239 ? 14.778 4.675 97.568 1.00 37.60 238 PHE A O 1
ATOM 1706 N N . ILE A 1 240 ? 16.714 4.738 98.710 1.00 37.97 239 ILE A N 1
ATOM 1707 C CA . ILE A 1 240 ? 16.129 4.242 99.947 1.00 38.32 239 ILE A CA 1
ATOM 1708 C C . ILE A 1 240 ? 15.081 5.225 100.430 1.00 39.06 239 ILE A C 1
ATOM 1709 O O . ILE A 1 240 ? 13.998 4.815 100.841 1.00 40.10 239 ILE A O 1
ATOM 1714 N N . ARG A 1 241 ? 15.398 6.519 100.361 1.00 38.41 240 ARG A N 1
ATOM 1715 C CA . ARG A 1 241 ? 14.474 7.568 100.820 1.00 38.49 240 ARG A CA 1
ATOM 1716 C C . ARG A 1 241 ? 13.108 7.483 100.134 1.00 41.53 240 ARG A C 1
ATOM 1717 O O . ARG A 1 241 ? 12.080 7.770 100.757 1.00 40.78 240 ARG A O 1
ATOM 1725 N N . ARG A 1 242 ? 13.132 7.073 98.863 1.00 45.50 241 ARG A N 1
ATOM 1726 C CA . ARG A 1 242 ? 11.946 6.972 98.000 1.00 47.04 241 ARG A CA 1
ATOM 1727 C C . ARG A 1 242 ? 11.179 5.657 98.048 1.00 47.94 241 ARG A C 1
ATOM 1728 O O . ARG A 1 242 ? 10.100 5.595 97.496 1.00 48.51 241 ARG A O 1
ATOM 1744 N N . PRO A 1 244 ? 8.686 2.591 98.906 1.00 50.77 243 PRO A N 1
ATOM 1745 C CA . PRO A 1 244 ? 7.393 2.463 99.599 1.00 50.75 243 PRO A CA 1
ATOM 1746 C C . PRO A 1 244 ? 7.446 1.646 100.905 1.00 51.35 243 PRO A C 1
ATOM 1747 O O . PRO A 1 244 ? 6.739 1.972 101.865 1.00 53.42 243 PRO A O 1
ATOM 1751 N N . ASN A 1 245 ? 8.262 0.600 100.949 1.00 49.86 244 ASN A N 1
ATOM 1752 C CA . ASN A 1 245 ? 8.209 -0.325 102.095 1.00 54.02 244 ASN A CA 1
ATOM 1753 C C . ASN A 1 245 ? 9.550 -0.533 102.788 1.00 52.54 244 ASN A C 1
ATOM 1754 O O . ASN A 1 245 ? 10.388 -1.327 102.335 1.00 55.35 244 ASN A O 1
ATOM 1759 N N . TRP A 1 246 ? 9.743 0.164 103.898 1.00 49.92 245 TRP A N 1
ATOM 1760 C CA . TRP A 1 246 ? 11.031 0.089 104.613 1.00 47.75 245 TRP A CA 1
ATOM 1761 C C . TRP A 1 246 ? 11.040 -1.130 105.488 1.00 43.47 245 TRP A C 1
ATOM 1762 O O . TRP A 1 246 ? 10.001 -1.497 106.013 1.00 38.85 245 TRP A O 1
ATOM 1773 N N . PRO A 1 247 ? 12.210 -1.772 105.638 1.00 42.12 246 PRO A N 1
ATOM 1774 C CA . PRO A 1 247 ? 12.264 -2.982 106.448 1.00 40.25 246 PRO A CA 1
ATOM 1775 C C . PRO A 1 247 ? 12.078 -2.657 107.931 1.00 39.46 246 PRO A C 1
ATOM 1776 O O . PRO A 1 247 ? 12.311 -1.513 108.360 1.00 40.21 246 PRO A O 1
ATOM 1780 N N . GLY A 1 248 ? 11.724 -3.674 108.711 1.00 35.49 247 GLY A N 1
ATOM 1781 C CA . GLY A 1 248 ? 11.584 -3.524 110.164 1.00 36.43 247 GLY A CA 1
ATOM 1782 C C . GLY A 1 248 ? 12.927 -3.189 110.804 1.00 33.62 247 GLY A C 1
ATOM 1783 O O . GLY A 1 248 ? 13.968 -3.671 110.338 1.00 32.02 247 GLY A O 1
ATOM 1784 N N . VAL A 1 249 ? 12.886 -2.330 111.811 1.00 36.00 248 VAL A N 1
ATOM 1785 C CA . VAL A 1 249 ? 14.076 -1.915 112.531 1.00 37.05 248 VAL A CA 1
ATOM 1786 C C . VAL A 1 249 ? 13.931 -2.195 114.028 1.00 38.15 248 VAL A C 1
ATOM 1787 O O . VAL A 1 249 ? 12.813 -2.236 114.581 1.00 35.98 248 VAL A O 1
ATOM 1791 N N . TYR A 1 250 ? 15.067 -2.405 114.685 1.00 33.83 249 TYR A N 1
ATOM 1792 C CA . TYR A 1 250 ? 15.087 -2.502 116.099 1.00 31.17 249 TYR A CA 1
ATOM 1793 C C . TYR A 1 250 ? 14.702 -1.165 116.684 1.00 34.52 249 TYR A C 1
ATOM 1794 O O . TYR A 1 250 ? 14.886 -0.105 116.101 1.00 35.23 249 TYR A O 1
ATOM 1803 N N . THR A 1 251 ? 14.133 -1.257 117.862 1.00 36.63 250 THR A N 1
ATOM 1804 C CA . THR A 1 251 ? 13.721 -0.117 118.626 1.00 38.62 250 THR A CA 1
ATOM 1805 C C . THR A 1 251 ? 14.754 0.071 119.753 1.00 36.14 250 THR A C 1
ATOM 1806 O O . THR A 1 251 ? 15.333 -0.890 120.270 1.00 36.35 250 THR A O 1
ATOM 1810 N N . GLY A 1 252 ? 15.045 1.312 120.110 1.00 35.60 251 GLY A N 1
ATOM 1811 C CA . GLY A 1 252 ? 15.999 1.547 121.169 1.00 34.03 251 GLY A CA 1
ATOM 1812 C C . GLY A 1 252 ? 15.908 2.914 121.729 1.00 34.76 251 GLY A C 1
ATOM 1813 O O . GLY A 1 252 ? 15.382 3.813 121.082 1.00 37.02 251 GLY A O 1
ATOM 1814 N N . VAL A 1 253 ? 16.413 3.063 122.945 1.00 35.50 252 VAL A N 1
ATOM 1815 C CA . VAL A 1 253 ? 16.513 4.352 123.598 1.00 38.14 252 VAL A CA 1
ATOM 1816 C C . VAL A 1 253 ? 17.950 4.775 123.663 1.00 36.12 252 VAL A C 1
ATOM 1817 O O . VAL A 1 253 ? 18.853 3.955 123.792 1.00 35.66 252 VAL A O 1
ATOM 1821 N N . THR A 1 254 ? 18.165 6.079 123.638 1.00 36.16 253 THR A N 1
ATOM 1822 C CA . THR A 1 254 ? 19.496 6.622 123.635 1.00 38.46 253 THR A CA 1
ATOM 1823 C C . THR A 1 254 ? 20.140 6.470 125.025 1.00 35.23 253 THR A C 1
ATOM 1824 O O . THR A 1 254 ? 21.354 6.351 125.142 1.00 34.41 253 THR A O 1
ATOM 1828 N N . ASP A 1 255 ? 19.328 6.466 126.082 1.00 35.21 254 ASP A N 1
ATOM 1829 C CA . ASP A 1 255 ? 19.851 6.460 127.453 1.00 37.79 254 ASP A CA 1
ATOM 1830 C C . ASP A 1 255 ? 19.194 5.360 128.247 1.00 37.21 254 ASP A C 1
ATOM 1831 O O . ASP A 1 255 ? 18.265 5.598 129.038 1.00 36.08 254 ASP A O 1
ATOM 1836 N N . PRO A 1 256 ? 19.662 4.118 128.044 1.00 35.07 255 PRO A N 1
ATOM 1837 C CA . PRO A 1 256 ? 19.069 3.021 128.849 1.00 32.09 255 PRO A CA 1
ATOM 1838 C C . PRO A 1 256 ? 19.468 3.198 130.333 1.00 32.46 255 PRO A C 1
ATOM 1839 O O . PRO A 1 256 ? 20.399 3.961 130.646 1.00 28.17 255 PRO A O 1
ATOM 1843 N N . PRO A 1 257 ? 18.761 2.534 131.226 1.00 32.46 256 PRO A N 1
ATOM 1844 C CA . PRO A 1 257 ? 19.062 2.588 132.657 1.00 35.73 256 PRO A CA 1
ATOM 1845 C C . PRO A 1 257 ? 20.509 2.188 132.969 1.00 36.09 256 PRO A C 1
ATOM 1846 O O . PRO A 1 257 ? 21.034 1.240 132.396 1.00 32.81 256 PRO A O 1
ATOM 1850 N N A ALA A 1 258 ? 20.995 2.885 133.986 0.50 35.00 257 ALA A N 1
ATOM 1851 N N B ALA A 1 258 ? 21.230 2.990 133.764 0.50 32.35 257 ALA A N 1
ATOM 1852 C CA A ALA A 1 258 ? 22.126 2.522 134.773 0.50 34.11 257 ALA A CA 1
ATOM 1853 C CA B ALA A 1 258 ? 22.722 2.944 133.830 0.50 30.38 257 ALA A CA 1
ATOM 1854 C C A ALA A 1 258 ? 21.937 1.106 135.246 0.50 30.57 257 ALA A C 1
ATOM 1855 C C B ALA A 1 258 ? 23.306 1.577 134.128 0.50 27.34 257 ALA A C 1
ATOM 1856 O O A ALA A 1 258 ? 20.855 0.691 135.738 0.50 30.32 257 ALA A O 1
ATOM 1857 O O B ALA A 1 258 ? 24.438 1.279 133.719 0.50 27.35 257 ALA A O 1
ATOM 1860 N N A GLY A 1 259 ? 23.005 0.355 135.096 0.50 29.75 258 GLY A N 1
ATOM 1861 N N B GLY A 1 259 ? 22.560 0.787 134.890 0.50 24.50 258 GLY A N 1
ATOM 1862 C CA A GLY A 1 259 ? 22.967 -1.029 135.458 0.50 29.03 258 GLY A CA 1
ATOM 1863 C CA B GLY A 1 259 ? 22.987 -0.570 135.265 0.50 26.75 258 GLY A CA 1
ATOM 1864 C C A GLY A 1 259 ? 22.472 -1.893 134.326 0.50 28.35 258 GLY A C 1
ATOM 1865 C C B GLY A 1 259 ? 22.337 -1.702 134.480 0.50 26.50 258 GLY A C 1
ATOM 1866 O O A GLY A 1 259 ? 22.787 -3.069 134.308 0.50 27.14 258 GLY A O 1
ATOM 1867 O O B GLY A 1 259 ? 22.367 -2.853 134.901 0.50 25.92 258 GLY A O 1
ATOM 1868 N N . SER A 1 260 ? 21.739 -1.364 133.346 1.00 28.43 259 SER A N 1
ATOM 1869 C CA . SER A 1 260 ? 21.051 -2.321 132.459 1.00 27.38 259 SER A CA 1
ATOM 1870 C C . SER A 1 260 ? 21.994 -3.045 131.467 1.00 27.12 259 SER A C 1
ATOM 1871 O O . SER A 1 260 ? 23.049 -2.546 131.098 1.00 23.42 259 SER A O 1
ATOM 1874 N N . PRO A 1 261 ? 21.582 -4.230 130.993 1.00 27.26 260 PRO A N 1
ATOM 1875 C CA . PRO A 1 261 ? 22.335 -4.872 129.893 1.00 27.88 260 PRO A CA 1
ATOM 1876 C C . PRO A 1 261 ? 22.571 -3.939 128.719 1.00 26.23 260 PRO A C 1
ATOM 1877 O O . PRO A 1 261 ? 23.634 -3.948 128.140 1.00 24.92 260 PRO A O 1
ATOM 1881 N N . GLY A 1 262 ? 21.591 -3.097 128.373 1.00 25.55 261 GLY A N 1
ATOM 1882 C CA . GLY A 1 262 ? 21.750 -2.201 127.228 1.00 27.15 261 GLY A CA 1
ATOM 1883 C C . GLY A 1 262 ? 22.809 -1.128 127.473 1.00 26.38 261 GLY A C 1
ATOM 1884 O O . GLY A 1 262 ? 23.548 -0.799 126.564 1.00 28.74 261 GLY A O 1
ATOM 1885 N N . ALA A 1 263 ? 22.874 -0.578 128.690 1.00 28.26 262 ALA A N 1
ATOM 1886 C CA . ALA A 1 263 ? 23.926 0.374 129.045 1.00 27.12 262 ALA A CA 1
ATOM 1887 C C . ALA A 1 263 ? 25.295 -0.291 128.946 1.00 26.66 262 ALA A C 1
ATOM 1888 O O . ALA A 1 263 ? 26.232 0.299 128.491 1.00 25.88 262 ALA A O 1
ATOM 1890 N N . GLU A 1 264 ? 25.394 -1.517 129.452 1.00 26.74 263 GLU A N 1
ATOM 1891 C CA . GLU A 1 264 ? 26.623 -2.277 129.394 1.00 27.46 263 GLU A CA 1
ATOM 1892 C C . GLU A 1 264 ? 27.013 -2.637 127.987 1.00 24.80 263 GLU A C 1
ATOM 1893 O O . GLU A 1 264 ? 28.201 -2.645 127.675 1.00 26.15 263 GLU A O 1
ATOM 1899 N N . ALA A 1 265 ? 26.035 -2.840 127.106 1.00 26.95 264 ALA A N 1
ATOM 1900 C CA . ALA A 1 265 ? 26.284 -3.014 125.670 1.00 24.31 264 ALA A CA 1
ATOM 1901 C C . ALA A 1 265 ? 26.887 -1.741 125.064 1.00 27.91 264 ALA A C 1
ATOM 1902 O O . ALA A 1 265 ? 27.872 -1.800 124.294 1.00 27.25 264 ALA A O 1
ATOM 1904 N N . GLN A 1 266 ? 26.313 -0.589 125.391 1.00 27.68 265 GLN A N 1
ATOM 1905 C CA . GLN A 1 266 ? 26.910 0.669 125.019 1.00 25.15 265 GLN A CA 1
ATOM 1906 C C . GLN A 1 266 ? 28.328 0.800 125.526 1.00 25.65 265 GLN A C 1
ATOM 1907 O O . GLN A 1 266 ? 29.188 1.285 124.815 1.00 25.07 265 GLN A O 1
ATOM 1913 N N . ALA A 1 267 ? 28.562 0.458 126.794 1.00 22.88 266 ALA A N 1
ATOM 1914 C CA . ALA A 1 267 ? 29.881 0.641 127.359 1.00 24.30 266 ALA A CA 1
ATOM 1915 C C . ALA A 1 267 ? 30.896 -0.201 126.613 1.00 27.84 266 ALA A C 1
ATOM 1916 O O . ALA A 1 267 ? 32.016 0.242 126.394 1.00 27.77 266 ALA A O 1
ATOM 1918 N N . ARG A 1 268 ? 30.506 -1.429 126.262 1.00 25.74 267 ARG A N 1
ATOM 1919 C CA . ARG A 1 268 ? 31.397 -2.302 125.499 1.00 29.54 267 ARG A CA 1
ATOM 1920 C C . ARG A 1 268 ? 31.739 -1.711 124.117 1.00 28.32 267 ARG A C 1
ATOM 1921 O O . ARG A 1 268 ? 32.898 -1.740 123.674 1.00 26.45 267 ARG A O 1
ATOM 1929 N N . LEU A 1 269 ? 30.750 -1.146 123.455 1.00 28.15 268 LEU A N 1
ATOM 1930 C CA . LEU A 1 269 ? 30.964 -0.488 122.195 1.00 27.03 268 LEU A CA 1
ATOM 1931 C C . LEU A 1 269 ? 31.891 0.723 122.297 1.00 29.14 268 LEU A C 1
ATOM 1932 O O . LEU A 1 269 ? 32.768 0.869 121.491 1.00 28.83 268 LEU A O 1
ATOM 1937 N N . ILE A 1 270 ? 31.673 1.571 123.291 1.00 30.42 269 ILE A N 1
ATOM 1938 C CA . ILE A 1 270 ? 32.541 2.703 123.553 1.00 26.65 269 ILE A CA 1
ATOM 1939 C C . ILE A 1 270 ? 33.997 2.265 123.755 1.00 29.43 269 ILE A C 1
ATOM 1940 O O . ILE A 1 270 ? 34.882 2.808 123.130 1.00 25.36 269 ILE A O 1
ATOM 1945 N N . ALA A 1 271 ? 34.233 1.254 124.584 1.00 27.09 270 ALA A N 1
ATOM 1946 C CA . ALA A 1 271 ? 35.539 0.738 124.803 1.00 26.09 270 ALA A CA 1
ATOM 1947 C C . ALA A 1 271 ? 36.169 0.150 123.520 1.00 29.34 270 ALA A C 1
ATOM 1948 O O . ALA A 1 271 ? 37.320 0.470 123.151 1.00 30.09 270 ALA A O 1
ATOM 1950 N N . ASP A 1 272 ? 35.442 -0.742 122.851 1.00 28.41 271 ASP A N 1
ATOM 1951 C CA . ASP A 1 272 ? 35.983 -1.397 121.639 1.00 30.31 271 ASP A CA 1
ATOM 1952 C C . ASP A 1 272 ? 36.246 -0.362 120.525 1.00 29.69 271 ASP A C 1
ATOM 1953 O O . ASP A 1 272 ? 37.261 -0.428 119.827 1.00 30.92 271 ASP A O 1
ATOM 1958 N N . PHE A 1 273 ? 35.379 0.619 120.393 1.00 27.68 272 PHE A N 1
ATOM 1959 C CA . PHE A 1 273 ? 35.570 1.706 119.418 1.00 28.61 272 PHE A CA 1
ATOM 1960 C C . PHE A 1 273 ? 36.842 2.514 119.732 1.00 30.04 272 PHE A C 1
ATOM 1961 O O . PHE A 1 273 ? 37.584 2.798 118.806 1.00 33.20 272 PHE A O 1
ATOM 1969 N N . ALA A 1 274 ? 37.061 2.842 121.006 1.00 28.34 273 ALA A N 1
ATOM 1970 C CA . ALA A 1 274 ? 38.264 3.544 121.466 1.00 34.05 273 ALA A CA 1
ATOM 1971 C C . ALA A 1 274 ? 39.517 2.740 121.063 1.00 34.55 273 ALA A C 1
ATOM 1972 O O . ALA A 1 274 ? 40.477 3.276 120.524 1.00 31.55 273 ALA A O 1
ATOM 1974 N N . GLY A 1 275 ? 39.484 1.454 121.343 1.00 35.08 274 GLY A N 1
ATOM 1975 C CA . GLY A 1 275 ? 40.560 0.569 121.007 1.00 33.62 274 GLY A CA 1
ATOM 1976 C C . GLY A 1 275 ? 40.803 0.485 119.538 1.00 33.33 274 GLY A C 1
ATOM 1977 O O . GLY A 1 275 ? 41.926 0.422 119.107 1.00 34.14 274 GLY A O 1
ATOM 1978 N N . PHE A 1 276 ? 39.742 0.463 118.758 1.00 32.50 275 PHE A N 1
ATOM 1979 C CA . PHE A 1 276 ? 39.853 0.388 117.330 1.00 34.51 275 PHE A CA 1
ATOM 1980 C C . PHE A 1 276 ? 40.474 1.681 116.720 1.00 33.96 275 PHE A C 1
ATOM 1981 O O . PHE A 1 276 ? 41.321 1.603 115.814 1.00 31.64 275 PHE A O 1
ATOM 1989 N N . LEU A 1 277 ? 40.072 2.841 117.231 1.00 31.18 276 LEU A N 1
ATOM 1990 C CA . LEU A 1 277 ? 40.731 4.108 116.866 1.00 32.09 276 LEU A CA 1
ATOM 1991 C C . LEU A 1 277 ? 42.230 4.122 117.274 1.00 32.81 276 LEU A C 1
ATOM 1992 O O . LEU A 1 277 ? 43.035 4.597 116.488 1.00 30.97 276 LEU A O 1
ATOM 1997 N N . ASP A 1 278 ? 42.595 3.621 118.451 1.00 34.11 277 ASP A N 1
ATOM 1998 C CA . ASP A 1 278 ? 44.021 3.465 118.812 1.00 37.39 277 ASP A CA 1
ATOM 1999 C C . ASP A 1 278 ? 44.770 2.623 117.761 1.00 35.43 277 ASP A C 1
ATOM 2000 O O . ASP A 1 278 ? 45.878 2.989 117.400 1.00 32.59 277 ASP A O 1
ATOM 2005 N N . ILE A 1 279 ? 44.174 1.499 117.309 1.00 34.30 278 ILE A N 1
ATOM 2006 C CA . ILE A 1 279 ? 44.783 0.624 116.303 1.00 31.65 278 ILE A CA 1
ATOM 2007 C C . ILE A 1 279 ? 44.986 1.486 115.034 1.00 35.69 278 ILE A C 1
ATOM 2008 O O . ILE A 1 279 ? 46.087 1.527 114.458 1.00 33.04 278 ILE A O 1
ATOM 2013 N N . LEU A 1 280 ? 43.929 2.170 114.592 1.00 32.46 279 LEU A N 1
ATOM 2014 C CA . LEU A 1 280 ? 44.040 2.990 113.383 1.00 29.71 279 LEU A CA 1
ATOM 2015 C C . LEU A 1 280 ? 45.051 4.094 113.489 1.00 28.43 279 LEU A C 1
ATOM 2016 O O . LEU A 1 280 ? 45.723 4.358 112.483 1.00 31.27 279 LEU A O 1
ATOM 2021 N N . ASN A 1 281 ? 45.148 4.765 114.645 1.00 28.11 280 ASN A N 1
ATOM 2022 C CA . ASN A 1 281 ? 46.128 5.818 114.835 1.00 29.59 280 ASN A CA 1
ATOM 2023 C C . ASN A 1 281 ? 47.542 5.327 114.598 1.00 32.59 280 ASN A C 1
ATOM 2024 O O . ASN A 1 281 ? 48.336 6.023 114.000 1.00 33.32 280 ASN A O 1
ATOM 2029 N N . GLY A 1 282 ? 47.840 4.119 115.059 1.00 31.09 281 GLY A N 1
ATOM 2030 C CA . GLY A 1 282 ? 49.157 3.537 114.876 1.00 30.69 281 GLY A CA 1
ATOM 2031 C C . GLY A 1 282 ? 49.418 3.313 113.401 1.00 32.08 281 GLY A C 1
ATOM 2032 O O . GLY A 1 282 ? 5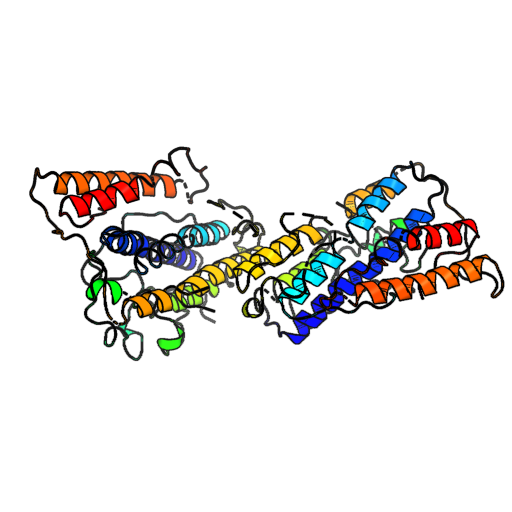0.496 3.691 112.872 1.00 31.69 281 GLY A O 1
ATOM 2041 N N . PHE A 1 284 ? 47.870 4.792 110.800 1.00 30.83 283 PHE A N 1
ATOM 2042 C CA . PHE A 1 284 ? 47.940 6.053 110.070 1.00 32.95 283 PHE A CA 1
ATOM 2043 C C . PHE A 1 284 ? 49.253 6.798 110.317 1.00 31.55 283 PHE A C 1
ATOM 2044 O O . PHE A 1 284 ? 49.481 7.805 109.699 1.00 31.70 283 PHE A O 1
ATOM 2052 N N . SER A 1 285 ? 50.059 6.346 111.284 1.00 32.38 284 SER A N 1
ATOM 2053 C CA A SER A 1 285 ? 51.336 6.981 111.585 0.50 32.38 284 SER A CA 1
ATOM 2054 C CA B SER A 1 285 ? 51.344 6.966 111.607 0.50 32.78 284 SER A CA 1
ATOM 2055 C C . SER A 1 285 ? 52.497 6.082 111.121 1.00 33.03 284 SER A C 1
ATOM 2056 O O . SER A 1 285 ? 53.639 6.280 111.507 1.00 35.75 284 SER A O 1
ATOM 2061 N N . GLY A 1 286 ? 52.186 5.115 110.269 1.00 31.68 285 GLY A N 1
ATOM 2062 C CA . GLY A 1 286 ? 53.215 4.256 109.659 1.00 32.88 285 GLY A CA 1
ATOM 2063 C C . GLY A 1 286 ? 53.457 2.921 110.361 1.00 31.56 285 GLY A C 1
ATOM 2064 O O . GLY A 1 286 ? 54.336 2.175 109.961 1.00 35.86 285 GLY A O 1
ATOM 2065 N N . GLY A 1 287 ? 52.689 2.594 111.391 1.00 30.82 286 GLY A N 1
ATOM 2066 C CA . GLY A 1 287 ? 52.809 1.302 112.073 1.00 32.23 286 GLY A CA 1
ATOM 2067 C C . GLY A 1 287 ? 52.260 0.146 111.274 1.00 35.75 286 GLY A C 1
ATOM 2068 O O . GLY A 1 287 ? 51.426 0.312 110.423 1.00 34.23 286 GLY A O 1
ATOM 2069 N N . GLY A 1 288 ? 52.719 -1.063 111.562 1.00 37.63 287 GLY A N 1
ATOM 2070 C CA . GLY A 1 288 ? 52.086 -2.210 110.914 1.00 41.23 287 GLY A CA 1
ATOM 2071 C C . GLY A 1 288 ? 50.688 -2.471 111.470 1.00 41.36 287 GLY A C 1
ATOM 2072 O O . GLY A 1 288 ? 50.365 -2.110 112.627 1.00 38.37 287 GLY A O 1
ATOM 2073 N N . ALA A 1 289 ? 49.859 -3.077 110.626 1.00 39.06 288 ALA A N 1
ATOM 2074 C CA . ALA A 1 289 ? 48.579 -3.575 111.017 1.00 38.82 288 ALA A CA 1
ATOM 2075 C C . ALA A 1 289 ? 48.791 -4.711 112.064 1.00 37.52 288 ALA A C 1
ATOM 2076 O O . ALA A 1 289 ? 49.433 -5.705 111.775 1.00 34.52 288 ALA A O 1
ATOM 2078 N N . PRO A 1 290 ? 48.257 -4.571 113.275 1.00 36.04 289 PRO A N 1
ATOM 2079 C CA . PRO A 1 290 ? 48.458 -5.694 114.223 1.00 36.30 289 PRO A CA 1
ATOM 2080 C C . PRO A 1 290 ? 47.547 -6.858 113.874 1.00 35.80 289 PRO A C 1
ATOM 2081 O O . PRO A 1 290 ? 46.600 -6.660 113.153 1.00 38.05 289 PRO A O 1
ATOM 2085 N N . PRO A 1 291 ? 47.806 -8.058 114.421 1.00 37.66 290 PRO A N 1
ATOM 2086 C CA . PRO A 1 291 ? 46.816 -9.136 114.294 1.00 43.87 290 PRO A CA 1
ATOM 2087 C C . PRO A 1 291 ? 45.423 -8.720 114.871 1.00 45.33 290 PRO A C 1
ATOM 2088 O O . PRO A 1 291 ? 44.404 -9.153 114.353 1.00 51.41 290 PRO A O 1
ATOM 2092 N N . ALA A 1 292 ? 45.413 -7.844 115.896 1.00 49.52 291 ALA A N 1
ATOM 2093 C CA . ALA A 1 292 ? 44.194 -7.207 116.466 1.00 52.09 291 ALA A CA 1
ATOM 2094 C C . ALA A 1 292 ? 43.282 -6.441 115.492 1.00 56.55 291 ALA A C 1
ATOM 2095 O O . ALA A 1 292 ? 42.189 -6.044 115.898 1.00 57.81 291 ALA A O 1
ATOM 2097 N N . PHE A 1 293 ? 43.717 -6.217 114.241 1.00 59.88 292 PHE A N 1
ATOM 2098 C CA . PHE A 1 293 ? 42.974 -5.371 113.271 1.00 58.66 292 PHE A CA 1
ATOM 2099 C C . PHE A 1 293 ? 41.693 -6.003 112.650 1.00 59.97 292 PHE A C 1
ATOM 2100 O O . PHE A 1 293 ? 40.591 -5.451 112.837 1.00 59.20 292 PHE A O 1
ATOM 2108 N N . GLY A 1 294 ? 41.827 -7.106 111.910 1.00 59.06 293 GLY A N 1
ATOM 2109 C CA . GLY A 1 294 ? 40.626 -7.861 111.446 1.00 60.42 293 GLY A CA 1
ATOM 2110 C C . GLY A 1 294 ? 39.755 -8.411 112.592 1.00 60.85 293 GLY A C 1
ATOM 2111 O O . GLY A 1 294 ? 38.533 -8.594 112.425 1.00 56.30 293 GLY A O 1
ATOM 2112 N N . VAL A 1 295 ? 40.402 -8.682 113.750 1.00 64.45 294 VAL A N 1
ATOM 2113 C CA . VAL A 1 295 ? 39.755 -9.245 114.986 1.00 63.20 294 VAL A CA 1
ATOM 2114 C C . VAL A 1 295 ? 38.928 -8.150 115.638 1.00 64.76 294 VAL A C 1
ATOM 2115 O O . VAL A 1 295 ? 37.718 -8.344 115.879 1.00 63.41 294 VAL A O 1
ATOM 2119 N N . GLN A 1 296 ? 39.609 -7.021 115.923 1.00 63.85 295 GLN A N 1
ATOM 2120 C CA . GLN A 1 296 ? 39.000 -5.776 116.430 1.00 65.42 295 GLN A CA 1
ATOM 2121 C C . GLN A 1 296 ? 37.781 -5.318 115.603 1.00 65.28 295 GLN A C 1
ATOM 2122 O O . GLN A 1 296 ? 36.743 -4.933 116.183 1.00 65.68 295 GLN A O 1
ATOM 2132 N N . ALA A 1 298 ? 35.361 -6.610 113.024 1.00 62.84 297 ALA A N 1
ATOM 2133 C CA . ALA A 1 298 ? 34.011 -7.264 112.862 1.00 56.30 297 ALA A CA 1
ATOM 2134 C C . ALA A 1 298 ? 33.308 -7.419 114.188 1.00 48.40 297 ALA A C 1
ATOM 2135 O O . ALA A 1 298 ? 32.091 -7.590 114.279 1.00 42.73 297 ALA A O 1
ATOM 2137 N N . LYS A 1 299 ? 34.119 -7.403 115.212 1.00 46.41 298 LYS A N 1
ATOM 2138 C CA . LYS A 1 299 ? 33.674 -7.317 116.562 1.00 47.61 298 LYS A CA 1
ATOM 2139 C C . LYS A 1 299 ? 32.855 -6.060 116.822 1.00 38.16 298 LYS A C 1
ATOM 2140 O O . LYS A 1 299 ? 31.952 -6.101 117.603 1.00 35.62 298 LYS A O 1
ATOM 2146 N N . LEU A 1 300 ? 33.219 -4.943 116.218 1.00 37.00 299 LEU A N 1
ATOM 2147 C CA . LEU A 1 300 ? 32.503 -3.672 116.385 1.00 36.15 299 LEU A CA 1
ATOM 2148 C C 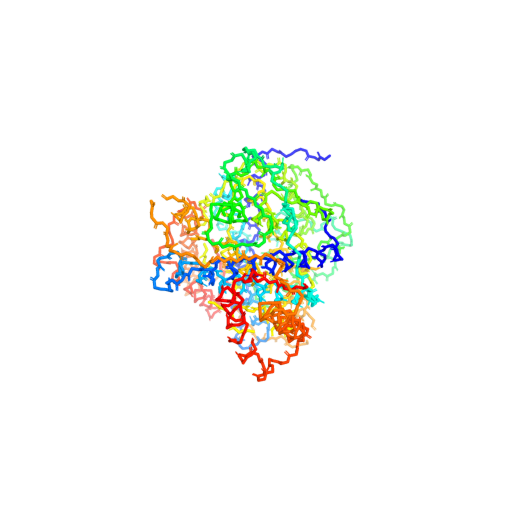. LEU A 1 300 ? 31.098 -3.833 115.874 1.00 33.85 299 LEU A C 1
ATOM 2149 O O . LEU A 1 300 ? 30.133 -3.395 116.473 1.00 35.13 299 LEU A O 1
ATOM 2154 N N . GLY A 1 301 ? 30.959 -4.536 114.764 1.00 35.61 300 GLY A N 1
ATOM 2155 C CA . GLY A 1 301 ? 29.635 -4.727 114.208 1.00 34.04 300 GLY A CA 1
ATOM 2156 C C . GLY A 1 301 ? 28.771 -5.594 115.125 1.00 31.17 300 GLY A C 1
ATOM 2157 O O . GLY A 1 301 ? 27.585 -5.322 115.346 1.00 32.72 300 GLY A O 1
ATOM 2158 N N . GLY A 1 302 ? 29.374 -6.622 115.687 1.00 31.33 301 GLY A N 1
ATOM 2159 C CA . GLY A 1 302 ? 28.691 -7.397 116.708 1.00 30.03 301 GLY A CA 1
ATOM 2160 C C . GLY A 1 302 ? 28.291 -6.577 117.926 1.00 28.14 301 GLY A C 1
ATOM 2161 O O . GLY A 1 302 ? 27.180 -6.734 118.471 1.00 29.64 301 GLY A O 1
ATOM 2162 N N . ASP A 1 303 ? 29.166 -5.674 118.362 1.00 27.28 302 ASP A N 1
ATOM 2163 C CA . ASP A 1 303 ? 28.853 -4.741 119.442 1.00 28.01 302 ASP A CA 1
ATOM 2164 C C . ASP A 1 303 ? 27.680 -3.784 119.155 1.00 30.07 302 ASP A C 1
ATOM 2165 O O . ASP A 1 303 ? 26.843 -3.490 120.032 1.00 31.08 302 ASP A O 1
ATOM 2170 N N . ILE A 1 304 ? 27.648 -3.258 117.936 1.00 30.56 303 ILE A N 1
ATOM 2171 C CA . ILE A 1 304 ? 26.591 -2.333 117.496 1.00 30.52 303 ILE A CA 1
ATOM 2172 C C . ILE A 1 304 ? 25.255 -3.067 117.413 1.00 30.15 303 ILE A C 1
ATOM 2173 O O . ILE A 1 304 ? 24.204 -2.594 117.871 1.00 29.32 303 ILE A O 1
ATOM 2178 N N . LEU A 1 305 ? 25.269 -4.237 116.807 1.00 31.11 304 LEU A N 1
ATOM 2179 C CA . LEU A 1 305 ? 24.038 -5.046 116.727 1.00 30.53 304 LEU A CA 1
ATOM 2180 C C . LEU A 1 305 ? 23.523 -5.407 118.113 1.00 30.42 304 LEU A C 1
ATOM 2181 O O . LEU A 1 305 ? 22.325 -5.408 118.386 1.00 32.13 304 LEU A O 1
ATOM 2186 N N . SER A 1 306 ? 24.441 -5.699 119.006 1.00 30.32 305 SER A N 1
ATOM 2187 C CA . SER A 1 306 ? 24.041 -6.134 120.328 1.00 31.66 305 SER A CA 1
ATOM 2188 C C . SER A 1 306 ? 23.340 -4.999 121.093 1.00 29.39 305 SER A C 1
ATOM 2189 O O . SER A 1 306 ? 22.328 -5.241 121.757 1.00 30.49 305 SER A O 1
ATOM 2192 N N . CYS A 1 307 ? 23.778 -3.753 120.923 1.00 27.07 306 CYS A N 1
ATOM 2193 C CA . CYS A 1 307 ? 23.057 -2.597 121.467 1.00 28.68 306 CYS A CA 1
ATOM 2194 C C . CYS A 1 307 ? 21.620 -2.557 121.009 1.00 29.25 306 CYS A C 1
ATOM 2195 O O . CYS A 1 307 ? 20.699 -2.506 121.821 1.00 29.63 306 CYS A O 1
ATOM 2198 N N . TRP A 1 308 ? 21.406 -2.606 119.693 1.00 30.01 307 TRP A N 1
ATOM 2199 C CA . TRP A 1 308 ? 20.069 -2.593 119.145 1.00 29.75 307 TRP A CA 1
ATOM 2200 C C . TRP A 1 308 ? 19.183 -3.731 119.632 1.00 30.16 307 TRP A C 1
ATOM 2201 O O . TRP A 1 308 ? 18.009 -3.510 119.998 1.00 30.14 307 TRP A O 1
ATOM 2212 N N . LYS A 1 309 ? 19.719 -4.945 119.610 1.00 29.62 308 LYS A N 1
ATOM 2213 C CA . LYS A 1 309 ? 18.987 -6.074 120.124 1.00 32.84 308 LYS A CA 1
ATOM 2214 C C . LYS A 1 309 ? 18.562 -5.907 121.591 1.00 35.55 308 LYS A C 1
ATOM 2215 O O . LYS A 1 309 ? 17.521 -6.433 121.975 1.00 37.32 308 LYS A O 1
ATOM 2221 N N . LEU A 1 310 ? 19.366 -5.217 122.394 1.00 33.89 309 LEU A N 1
ATOM 2222 C CA . LEU A 1 310 ? 19.034 -4.927 123.789 1.00 34.37 309 LEU A CA 1
ATOM 2223 C C . LEU A 1 310 ? 18.194 -3.679 124.001 1.00 37.94 309 LEU A C 1
ATOM 2224 O O . LEU A 1 310 ? 17.909 -3.324 125.134 1.00 44.31 309 LEU A O 1
ATOM 2229 N N . GLY A 1 311 ? 17.771 -3.011 122.936 1.00 35.84 310 GLY A N 1
ATOM 2230 C CA . GLY A 1 311 ? 16.959 -1.801 123.076 1.00 37.09 310 GLY A CA 1
ATOM 2231 C C . GLY A 1 311 ? 17.742 -0.545 123.451 1.00 33.57 310 GLY A C 1
ATOM 2232 O O . GLY A 1 311 ? 17.180 0.378 123.985 1.00 32.70 310 GLY A O 1
ATOM 2233 N N . ALA A 1 312 ? 19.038 -0.505 123.127 1.00 33.07 311 ALA A N 1
ATOM 2234 C CA . ALA A 1 312 ? 19.879 0.659 123.344 1.00 30.97 311 ALA A CA 1
ATOM 2235 C C . ALA A 1 312 ? 20.381 1.146 121.972 1.00 30.60 311 ALA A C 1
ATOM 2236 O O . ALA A 1 312 ? 20.952 0.382 121.202 1.00 31.36 311 ALA A O 1
ATOM 2238 N N . VAL A 1 313 ? 20.214 2.427 121.697 1.00 29.33 312 VAL A N 1
ATOM 2239 C CA . VAL A 1 313 ? 20.800 3.002 120.499 1.00 28.53 312 VAL A CA 1
ATOM 2240 C C . VAL A 1 313 ? 22.318 2.954 120.677 1.00 28.38 312 VAL A C 1
ATOM 2241 O O . VAL A 1 313 ? 22.849 3.380 121.714 1.00 30.43 312 VAL A O 1
ATOM 2245 N N . PRO A 1 314 ? 23.049 2.458 119.660 1.00 25.96 313 PRO A N 1
ATOM 2246 C CA . PRO A 1 314 ? 24.472 2.569 119.703 1.00 28.31 313 PRO A CA 1
ATOM 2247 C C . PRO A 1 314 ? 25.026 3.921 120.117 1.00 30.71 313 PRO A C 1
ATOM 2248 O O . PRO A 1 314 ? 24.500 4.960 119.727 1.00 31.43 313 PRO A O 1
ATOM 2252 N N . ARG A 1 315 ? 26.078 3.885 120.924 1.00 31.86 314 ARG A N 1
ATOM 2253 C CA A ARG A 1 315 ? 26.797 5.055 121.432 0.50 30.94 314 ARG A CA 1
ATOM 2254 C CA B ARG A 1 315 ? 26.797 5.106 121.331 0.50 30.16 314 ARG A CA 1
ATOM 2255 C C . ARG A 1 315 ? 28.308 4.834 121.216 1.00 31.77 314 ARG A C 1
ATOM 2256 O O . ARG A 1 315 ? 28.768 3.735 121.404 1.00 27.73 314 ARG A O 1
ATOM 2271 N N . TYR A 1 316 ? 29.091 5.878 120.871 1.00 29.03 315 TYR A N 1
ATOM 2272 C CA . TYR A 1 316 ? 30.487 5.654 120.499 1.00 29.93 315 TYR A CA 1
ATOM 2273 C C . TYR A 1 316 ? 31.524 6.387 121.364 1.00 28.92 315 TYR A C 1
ATOM 2274 O O . TYR A 1 316 ? 32.708 6.240 121.134 1.00 32.12 315 TYR A O 1
ATOM 2283 N N . SER A 1 317 ? 31.045 7.187 122.285 1.00 29.65 316 SER A N 1
ATOM 2284 C CA . SER A 1 317 ? 31.856 7.889 123.240 1.00 31.47 316 SER A CA 1
ATOM 2285 C C . SER A 1 317 ? 31.064 8.093 124.533 1.00 35.47 316 SER A C 1
ATOM 2286 O O . SER A 1 317 ? 29.808 7.991 124.600 1.00 31.27 316 SER A O 1
ATOM 2298 N N . PRO B 1 3 ? 47.428 18.677 86.432 1.00 53.76 2 PRO B N 1
ATOM 2299 C CA . PRO B 1 3 ? 47.868 18.353 85.063 1.00 53.37 2 PRO B CA 1
ATOM 2300 C C . PRO B 1 3 ? 47.067 19.069 83.974 1.00 52.70 2 PRO B C 1
ATOM 2301 O O . PRO B 1 3 ? 45.982 19.597 84.224 1.00 54.49 2 PRO B O 1
ATOM 2305 N N . PRO B 1 4 ? 47.607 19.099 82.761 1.00 51.80 3 PRO B N 1
ATOM 2306 C CA . PRO B 1 4 ? 46.812 19.630 81.659 1.00 50.23 3 PRO B CA 1
ATOM 2307 C C . PRO B 1 4 ? 45.679 18.673 81.238 1.00 47.57 3 PRO B C 1
ATOM 2308 O O . PRO B 1 4 ? 45.747 17.480 81.514 1.00 44.65 3 PRO B O 1
ATOM 2312 N N . VAL B 1 5 ? 44.659 19.225 80.584 1.00 46.88 4 VAL B N 1
ATOM 2313 C CA . VAL B 1 5 ? 43.448 18.503 80.236 1.00 48.03 4 VAL B CA 1
ATOM 2314 C C . VAL B 1 5 ? 43.644 17.699 78.939 1.00 46.63 4 VAL B C 1
ATOM 2315 O O . VAL B 1 5 ? 44.189 18.205 77.956 1.00 49.47 4 VAL B O 1
ATOM 2319 N N . TRP B 1 6 ? 43.211 16.439 78.955 1.00 43.74 5 TRP B N 1
ATOM 2320 C CA . TRP B 1 6 ? 43.301 15.569 77.783 1.00 41.94 5 TRP B CA 1
ATOM 2321 C C . TRP B 1 6 ? 41.947 15.446 77.131 1.00 40.97 5 TRP B C 1
ATOM 2322 O O . TRP B 1 6 ? 40.935 15.427 77.816 1.00 43.67 5 TRP B O 1
ATOM 2333 N N . THR B 1 7 ? 41.934 15.384 75.810 1.00 43.43 6 THR B N 1
ATOM 2334 C CA . THR B 1 7 ? 40.732 15.062 75.047 1.00 41.36 6 THR B CA 1
ATOM 2335 C C . THR B 1 7 ? 40.778 13.584 74.674 1.00 42.03 6 THR B C 1
ATOM 2336 O O . THR B 1 7 ? 41.848 12.953 74.678 1.00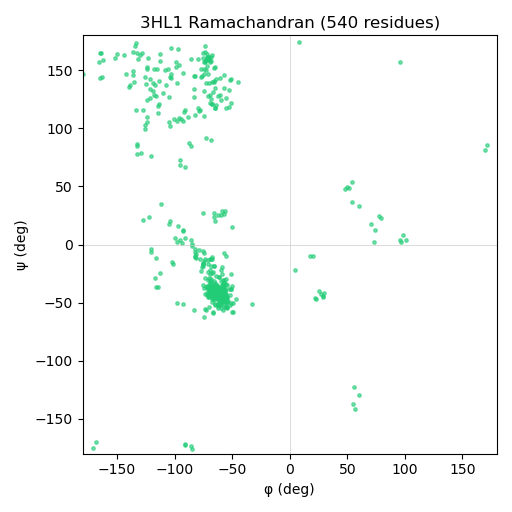 42.58 6 THR B O 1
ATOM 2340 N N . LEU B 1 8 ? 39.605 13.020 74.404 1.00 40.17 7 LEU B N 1
ATOM 2341 C CA . LEU B 1 8 ? 39.518 11.623 74.027 1.00 40.80 7 LEU B CA 1
ATOM 2342 C C . LEU B 1 8 ? 40.273 11.329 72.694 1.00 37.44 7 LEU B C 1
ATOM 2343 O O . LEU B 1 8 ? 41.008 10.357 72.638 1.00 39.39 7 LEU B O 1
ATOM 2348 N N . PRO B 1 9 ? 40.130 12.173 71.647 1.00 39.04 8 PRO B N 1
ATOM 2349 C CA . PRO B 1 9 ? 40.917 11.870 70.431 1.00 38.28 8 PRO B CA 1
ATOM 2350 C C . PRO B 1 9 ? 42.428 11.833 70.651 1.00 34.60 8 PRO B C 1
ATOM 2351 O O . PRO B 1 9 ? 43.098 11.018 70.066 1.00 38.83 8 PRO B O 1
ATOM 2355 N N . ARG B 1 10 ? 42.954 12.694 71.495 1.00 35.10 9 ARG B N 1
ATOM 2356 C CA . ARG B 1 10 ? 44.388 12.671 71.811 1.00 36.08 9 ARG B CA 1
ATOM 2357 C C . ARG B 1 10 ? 44.796 11.430 72.621 1.00 37.74 9 ARG B C 1
ATOM 2358 O O . ARG B 1 10 ? 45.888 10.860 72.419 1.00 38.68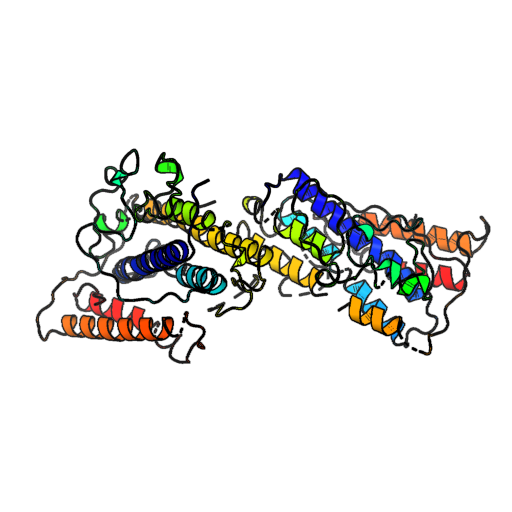 9 ARG B O 1
ATOM 2366 N N . LEU B 1 11 ? 43.924 11.012 73.535 1.00 36.34 10 LEU B N 1
ATOM 2367 C CA . LEU B 1 11 ? 44.166 9.800 74.295 1.00 35.84 10 LEU B CA 1
ATOM 2368 C C . LEU B 1 11 ? 44.266 8.626 73.309 1.00 33.96 10 LEU B C 1
ATOM 2369 O O . LEU B 1 11 ? 45.243 7.877 73.360 1.00 33.82 10 LEU B O 1
ATOM 2374 N N . TYR B 1 12 ? 43.290 8.532 72.405 1.00 33.11 11 TYR B N 1
ATOM 2375 C CA . TYR B 1 12 ? 43.271 7.539 71.346 1.00 36.70 11 TYR B CA 1
ATOM 2376 C C . TYR B 1 12 ? 44.533 7.555 70.491 1.00 36.42 11 TYR B C 1
ATOM 2377 O O . TYR B 1 12 ? 45.093 6.493 70.213 1.00 37.60 11 TYR B O 1
ATOM 2386 N N . GLN B 1 13 ? 44.972 8.750 70.089 1.00 37.07 12 GLN B N 1
ATOM 2387 C CA . GLN B 1 13 ? 46.222 8.923 69.359 1.00 36.89 12 GLN B CA 1
ATOM 2388 C C . GLN B 1 13 ? 47.418 8.425 70.139 1.00 36.90 12 GLN B C 1
ATOM 2389 O O . GLN B 1 13 ? 48.347 7.888 69.574 1.00 34.56 12 GLN B O 1
ATOM 2395 N N . HIS B 1 14 ? 47.396 8.597 71.458 1.00 36.68 13 HIS B N 1
ATOM 2396 C CA . HIS B 1 14 ? 48.489 8.109 72.284 1.00 32.28 13 HIS B CA 1
ATOM 2397 C C . HIS B 1 14 ? 48.441 6.598 72.454 1.00 34.16 13 HIS B C 1
ATOM 2398 O O . HIS B 1 14 ? 49.499 5.989 72.543 1.00 37.69 13 HIS B O 1
ATOM 2405 N N . PHE B 1 15 ? 47.246 5.994 72.523 1.00 33.73 14 PHE B N 1
ATOM 2406 C CA . PHE B 1 15 ? 47.125 4.539 72.501 1.00 35.10 14 PHE B CA 1
ATOM 2407 C C . PHE B 1 15 ? 47.746 4.000 71.194 1.00 33.52 14 PHE B C 1
ATOM 2408 O O . PHE B 1 15 ? 48.534 3.057 71.240 1.00 37.14 14 PHE B O 1
ATOM 2416 N N . GLN B 1 16 ? 47.372 4.597 70.065 1.00 34.64 15 GLN B N 1
ATOM 2417 C CA . GLN B 1 16 ? 47.944 4.223 68.748 1.00 33.69 15 GLN B CA 1
ATOM 2418 C C . GLN B 1 16 ? 49.461 4.352 68.742 1.00 35.65 15 GLN B C 1
ATOM 2419 O O . GLN B 1 16 ? 50.151 3.496 68.195 1.00 37.15 15 GLN B O 1
ATOM 2425 N N . GLY B 1 17 ? 49.992 5.398 69.373 1.00 35.51 16 GLY B N 1
ATOM 2426 C CA . GLY B 1 17 ? 51.432 5.593 69.415 1.00 34.64 16 GLY B CA 1
ATOM 2427 C C . GLY B 1 17 ? 52.138 4.572 70.275 1.00 36.69 16 GLY B C 1
ATOM 2428 O O . GLY B 1 17 ? 53.253 4.145 69.957 1.00 39.34 16 GLY B O 1
ATOM 2429 N N . ALA B 1 18 ? 51.518 4.239 71.403 1.00 36.97 17 ALA B N 1
ATOM 2430 C CA . ALA B 1 18 ? 52.035 3.237 72.318 1.00 38.55 17 ALA B CA 1
ATOM 2431 C C . ALA B 1 18 ? 52.140 1.894 71.588 1.00 37.78 17 ALA B C 1
ATOM 2432 O O . ALA B 1 18 ? 53.173 1.246 71.631 1.00 40.06 17 ALA B O 1
ATOM 2434 N N . ILE B 1 19 ? 51.082 1.485 70.907 1.00 34.92 18 ILE B N 1
ATOM 2435 C CA . ILE B 1 19 ? 51.128 0.206 70.199 1.00 36.82 18 ILE B CA 1
ATOM 2436 C C . ILE B 1 19 ? 52.099 0.239 69.010 1.00 36.55 18 ILE B C 1
ATOM 2437 O O . ILE B 1 19 ? 52.785 -0.736 68.731 1.00 39.64 18 ILE B O 1
ATOM 2442 N N . ASP B 1 20 ? 52.206 1.372 68.344 1.00 36.47 19 ASP B N 1
ATOM 2443 C CA . ASP B 1 20 ? 53.156 1.518 67.249 1.00 36.83 19 ASP B CA 1
ATOM 2444 C C . ASP B 1 20 ? 54.593 1.323 67.729 1.00 37.22 19 ASP B C 1
ATOM 2445 O O . ASP B 1 20 ? 55.407 0.689 67.073 1.00 37.25 19 ASP B O 1
ATOM 2450 N N . LEU B 1 21 ? 54.899 1.861 68.893 1.00 36.98 20 LEU B N 1
ATOM 2451 C CA . LEU B 1 21 ? 56.232 1.730 69.450 1.00 38.51 20 LEU B CA 1
ATOM 2452 C C . LEU B 1 21 ? 56.517 0.294 69.900 1.00 36.93 20 LEU B C 1
ATOM 2453 O O . LEU B 1 21 ? 57.607 -0.250 69.657 1.00 37.58 20 LEU B O 1
ATOM 2458 N N . GLU B 1 22 ? 55.547 -0.318 70.571 1.00 34.40 21 GLU B N 1
ATOM 2459 C CA . GLU B 1 22 ? 55.708 -1.698 71.017 1.00 37.09 21 GLU B CA 1
ATOM 2460 C C . GLU B 1 22 ? 55.929 -2.594 69.795 1.00 36.87 21 GLU B C 1
ATOM 2461 O O . GLU B 1 22 ? 56.858 -3.415 69.786 1.00 40.44 21 GLU B O 1
ATOM 2467 N N . LEU B 1 23 ? 55.110 -2.388 68.753 1.00 39.44 22 LEU B N 1
ATOM 2468 C CA . LEU B 1 23 ? 55.209 -3.125 67.494 1.00 37.46 22 LEU B CA 1
ATOM 2469 C C . LEU B 1 23 ? 56.556 -2.907 66.788 1.00 40.72 22 LEU B C 1
ATOM 2470 O O . LEU B 1 23 ? 57.154 -3.859 66.281 1.00 44.41 22 LEU B O 1
ATOM 2475 N N . TRP B 1 24 ? 57.022 -1.658 66.746 1.00 39.67 23 TRP B N 1
ATOM 2476 C CA . TRP B 1 24 ? 58.320 -1.327 66.174 1.00 37.69 23 TRP B CA 1
ATOM 2477 C C . TRP B 1 24 ? 59.438 -2.184 66.759 1.00 34.92 23 TRP B C 1
ATOM 2478 O O . TRP B 1 24 ? 60.258 -2.710 66.006 1.00 34.48 23 TRP B O 1
ATOM 2489 N N . THR B 1 25 ? 59.425 -2.372 68.083 1.00 35.48 24 THR B N 1
ATOM 2490 C CA . THR B 1 25 ? 60.445 -3.147 68.793 1.00 34.55 24 THR B CA 1
ATOM 2491 C C . THR B 1 25 ? 60.436 -4.635 68.488 1.00 32.58 24 THR B C 1
ATOM 2492 O O . THR B 1 25 ? 61.469 -5.281 68.602 1.00 34.11 24 THR B O 1
ATOM 2496 N N . ILE B 1 26 ? 59.298 -5.180 68.066 1.00 34.63 25 ILE B N 1
ATOM 2497 C CA . ILE B 1 26 ? 59.199 -6.621 67.830 1.00 35.16 25 ILE B CA 1
ATOM 2498 C C . ILE B 1 26 ? 60.063 -7.111 66.644 1.00 35.07 25 ILE B C 1
ATOM 2499 O O . ILE B 1 26 ? 60.933 -7.956 66.886 1.00 34.55 25 ILE B O 1
ATOM 2504 N N . PRO B 1 27 ? 59.853 -6.596 65.390 1.00 34.63 26 PRO B N 1
ATOM 2505 C CA . PRO B 1 27 ? 60.767 -6.955 64.294 1.00 34.04 26 PRO B CA 1
ATOM 2506 C C . PRO B 1 27 ? 62.232 -6.619 64.562 1.00 33.82 26 PRO B C 1
ATOM 2507 O O . PRO B 1 27 ? 63.125 -7.338 64.132 1.00 35.41 26 PRO B O 1
ATOM 2511 N N . TYR B 1 28 ? 62.469 -5.540 65.292 1.00 34.90 27 TYR B N 1
ATOM 2512 C CA . TYR B 1 28 ? 63.817 -5.137 65.640 1.00 35.76 27 TYR B CA 1
ATOM 2513 C C . TYR B 1 28 ? 64.517 -6.194 66.482 1.00 34.11 27 TYR B C 1
ATOM 2514 O O . TYR B 1 28 ? 65.639 -6.588 66.211 1.00 33.56 27 TYR B O 1
ATOM 2523 N N . TYR B 1 29 ? 63.844 -6.612 67.539 1.00 33.45 28 TYR B N 1
ATOM 2524 C CA . TYR B 1 29 ? 64.361 -7.613 68.452 1.00 34.46 28 TYR B CA 1
ATOM 2525 C C . TYR B 1 29 ? 64.430 -8.993 67.811 1.00 32.49 28 TYR B C 1
ATOM 2526 O O . TYR B 1 29 ? 65.359 -9.761 68.074 1.00 33.87 28 TYR B O 1
ATOM 2535 N N . LEU B 1 30 ? 63.434 -9.320 66.995 1.00 31.73 29 LEU B N 1
ATOM 2536 C CA . LEU B 1 30 ? 63.413 -10.621 66.333 1.00 32.61 29 LEU B CA 1
ATOM 2537 C C . LEU B 1 30 ? 64.560 -10.772 65.325 1.00 33.36 29 LEU B C 1
ATOM 2538 O O . LEU B 1 30 ? 65.181 -11.847 65.235 1.00 33.34 29 LEU B O 1
ATOM 2543 N N . THR B 1 31 ? 64.846 -9.694 64.590 1.00 33.47 30 THR B N 1
ATOM 2544 C CA . THR B 1 31 ? 65.940 -9.688 63.623 1.00 32.93 30 THR B CA 1
ATOM 2545 C C . THR B 1 31 ? 67.273 -9.929 64.353 1.00 32.10 30 THR B C 1
ATOM 2546 O O . THR B 1 31 ? 68.070 -10.737 63.919 1.00 35.46 30 THR B O 1
ATOM 2550 N N . VAL B 1 32 ? 67.507 -9.254 65.480 1.00 33.40 31 VAL B N 1
ATOM 2551 C CA . VAL B 1 32 ? 68.715 -9.504 66.302 1.00 29.91 31 VAL B CA 1
ATOM 2552 C C . VAL B 1 32 ? 68.736 -10.964 66.744 1.00 31.80 31 VAL B C 1
ATOM 2553 O O . VAL B 1 32 ? 69.725 -11.668 66.537 1.00 32.84 31 VAL B O 1
ATOM 2557 N N . LEU B 1 33 ? 67.627 -11.409 67.338 1.00 33.08 32 LEU B N 1
ATOM 2558 C CA . LEU B 1 33 ? 67.498 -12.771 67.872 1.00 33.02 32 LEU B CA 1
ATOM 2559 C C . LEU B 1 33 ? 67.937 -13.844 66.878 1.00 32.73 32 LEU B C 1
ATOM 2560 O O . LEU B 1 33 ? 68.848 -14.601 67.139 1.00 31.83 32 LEU B O 1
ATOM 2565 N N . TYR B 1 34 ? 67.306 -13.865 65.712 1.00 35.69 33 TYR B N 1
ATOM 2566 C CA . TYR B 1 34 ? 67.527 -14.921 64.738 1.00 35.42 33 TYR B CA 1
ATOM 2567 C C . TYR B 1 34 ? 68.857 -14.821 64.007 1.00 35.64 33 TYR B C 1
ATOM 2568 O O . TYR B 1 34 ? 69.282 -15.796 63.382 1.00 36.23 33 TYR B O 1
ATOM 2577 N N . SER B 1 35 ? 69.523 -13.667 64.112 1.00 34.49 34 SER B N 1
ATOM 2578 C CA . SER B 1 35 ? 70.916 -13.537 63.663 1.00 34.37 34 SER B CA 1
ATOM 2579 C C . SER B 1 35 ? 71.903 -14.410 64.460 1.00 34.87 34 SER B C 1
ATOM 2580 O O . SER B 1 35 ? 72.939 -14.792 63.924 1.00 35.40 34 SER B O 1
ATOM 2583 N N . ILE B 1 36 ? 71.585 -14.717 65.724 1.00 33.78 35 ILE B N 1
ATOM 2584 C CA . ILE B 1 36 ? 72.483 -15.467 66.609 1.00 32.86 35 ILE B CA 1
ATOM 2585 C C . ILE B 1 36 ? 72.386 -16.924 66.224 1.00 34.65 35 ILE B C 1
ATOM 2586 O O . ILE B 1 36 ? 71.312 -17.524 66.363 1.00 33.65 35 ILE B O 1
ATOM 2591 N N . LYS B 1 37 ? 73.501 -17.482 65.744 1.00 38.14 36 LYS B N 1
ATOM 2592 C CA . LYS B 1 37 ? 73.537 -18.840 65.193 1.00 39.26 36 LYS B CA 1
ATOM 2593 C C . LYS B 1 37 ? 73.142 -19.882 66.227 1.00 40.23 36 LYS B C 1
ATOM 2594 O O . LYS B 1 37 ? 72.336 -20.771 65.946 1.00 41.02 36 LYS B O 1
ATOM 2600 N N . ASP B 1 38 ? 73.703 -19.751 67.424 1.00 41.28 37 ASP B N 1
ATOM 2601 C CA . ASP B 1 38 ? 73.496 -20.712 68.496 1.00 41.74 37 ASP B CA 1
ATOM 2602 C C . ASP B 1 38 ? 72.347 -20.273 69.419 1.00 42.47 37 ASP B C 1
ATOM 2603 O O . ASP B 1 38 ? 72.510 -19.328 70.206 1.00 41.87 37 ASP B O 1
ATOM 2608 N N . PRO B 1 39 ? 71.189 -20.973 69.351 1.00 43.19 38 PRO B N 1
ATOM 2609 C CA . PRO B 1 39 ? 70.054 -20.603 70.199 1.00 42.84 38 PRO B CA 1
ATOM 2610 C C . PRO B 1 39 ? 70.208 -20.897 71.686 1.00 42.88 38 PRO B C 1
ATOM 2611 O O . PRO B 1 39 ? 69.405 -20.407 72.486 1.00 46.13 38 PRO B O 1
ATOM 2615 N N . THR B 1 40 ? 71.198 -21.694 72.069 1.00 42.02 39 THR B N 1
ATOM 2616 C CA . THR B 1 40 ? 71.403 -21.989 73.488 1.00 41.43 39 THR B CA 1
ATOM 2617 C C . THR B 1 40 ? 72.173 -20.873 74.196 1.00 41.08 39 THR B C 1
ATOM 2618 O O . THR B 1 40 ? 72.271 -20.878 75.416 1.00 42.52 39 THR B O 1
ATOM 2622 N N . THR B 1 41 ? 72.689 -19.896 73.454 1.00 40.15 40 THR B N 1
ATOM 2623 C CA . THR B 1 41 ? 73.516 -18.860 74.066 1.00 40.16 40 THR B CA 1
ATOM 2624 C C . THR B 1 41 ? 72.695 -17.965 74.981 1.00 40.01 40 THR B C 1
ATOM 2625 O O . THR B 1 41 ? 71.468 -17.867 74.839 1.00 40.49 40 THR B O 1
ATOM 2629 N N . VAL B 1 42 ? 73.376 -17.306 75.913 1.00 38.42 41 VAL B N 1
ATOM 2630 C CA . VAL B 1 42 ? 72.704 -16.417 76.856 1.00 38.06 41 VAL B CA 1
ATOM 2631 C C . VAL B 1 42 ? 72.009 -15.211 76.178 1.00 38.12 41 VAL B C 1
ATOM 2632 O O . VAL B 1 42 ? 70.857 -14.895 76.503 1.00 37.87 41 VAL B O 1
ATOM 2636 N N . PRO B 1 43 ? 72.684 -14.542 75.222 1.00 37.55 42 PRO B N 1
ATOM 2637 C CA . PRO B 1 43 ? 71.984 -13.417 74.609 1.00 36.39 42 PRO B CA 1
ATOM 2638 C C . PRO B 1 43 ? 70.732 -13.860 73.859 1.00 35.87 42 PRO B C 1
ATOM 2639 O O . PRO B 1 43 ? 69.728 -13.134 73.862 1.00 34.07 42 PRO B O 1
ATOM 2643 N N . TYR B 1 44 ? 70.777 -15.039 73.231 1.00 36.71 43 TYR B N 1
ATOM 2644 C CA . TYR B 1 44 ? 69.605 -15.561 72.503 1.00 37.71 43 TYR B CA 1
ATOM 2645 C C . TYR B 1 44 ? 68.434 -15.746 73.448 1.00 39.22 43 TYR B C 1
ATOM 2646 O O . TYR B 1 44 ? 67.328 -15.282 73.171 1.00 39.68 43 TYR B O 1
ATOM 2655 N N . ARG B 1 45 ? 68.681 -16.439 74.560 1.00 40.87 44 ARG B N 1
ATOM 2656 C CA . ARG B 1 45 ? 67.616 -16.783 75.496 1.00 40.61 44 ARG B CA 1
ATOM 2657 C C . ARG B 1 45 ? 67.070 -15.545 76.174 1.00 37.35 44 ARG B C 1
ATOM 2658 O O . ARG B 1 45 ? 65.867 -15.474 76.419 1.00 35.48 44 ARG B O 1
ATOM 2666 N N . LEU B 1 46 ? 67.944 -14.564 76.434 1.00 37.40 45 LEU B N 1
ATOM 2667 C CA . LEU B 1 46 ? 67.533 -13.271 76.997 1.00 38.30 45 LEU B CA 1
ATOM 2668 C C . LEU B 1 46 ? 66.678 -12.450 76.037 1.00 38.84 45 LEU B C 1
ATOM 2669 O O . LEU B 1 46 ? 65.652 -11.913 76.445 1.00 42.30 45 LEU B O 1
ATOM 2674 N N . ILE B 1 47 ? 67.083 -12.343 74.774 1.00 37.78 46 ILE B N 1
ATOM 2675 C CA . ILE B 1 47 ? 66.313 -11.553 73.798 1.00 36.94 46 ILE B CA 1
ATOM 2676 C C . ILE B 1 47 ? 64.974 -12.215 73.489 1.00 35.63 46 ILE B C 1
ATOM 2677 O O . ILE B 1 47 ? 63.947 -11.547 73.359 1.00 37.12 46 ILE B O 1
ATOM 2682 N N . GLN B 1 48 ? 64.992 -13.536 73.379 1.00 35.12 47 GLN B N 1
ATOM 2683 C CA . GLN B 1 48 ? 63.784 -14.295 73.126 1.00 35.18 47 GLN B CA 1
ATOM 2684 C C . GLN B 1 48 ? 62.719 -13.991 74.160 1.00 35.43 47 GLN B C 1
ATOM 2685 O O . GLN B 1 48 ? 61.588 -13.708 73.811 1.00 37.37 47 GLN B O 1
ATOM 2691 N N . ALA B 1 49 ? 63.085 -14.040 75.439 1.00 37.01 48 ALA B N 1
ATOM 2692 C CA . ALA B 1 49 ? 62.134 -13.757 76.516 1.00 37.07 48 ALA B CA 1
ATOM 2693 C C . ALA B 1 49 ? 61.607 -12.324 76.426 1.00 37.52 48 ALA B C 1
ATOM 2694 O O . ALA B 1 49 ? 60.414 -12.095 76.657 1.00 36.15 48 ALA B O 1
ATOM 2696 N N . ALA B 1 50 ? 62.493 -11.376 76.085 1.00 39.30 49 ALA B N 1
ATOM 2697 C CA . ALA B 1 50 ? 62.124 -9.954 75.941 1.00 37.54 49 ALA B CA 1
ATOM 2698 C C . ALA B 1 50 ? 61.165 -9.723 74.783 1.00 38.60 49 ALA B C 1
ATOM 2699 O O . ALA B 1 50 ? 60.240 -8.920 74.919 1.00 40.91 49 ALA B O 1
ATOM 2701 N N . VAL B 1 51 ? 61.353 -10.433 73.665 1.00 38.38 50 VAL B N 1
ATOM 2702 C CA . VAL B 1 51 ? 60.433 -10.320 72.540 1.00 38.25 50 VAL B CA 1
ATOM 2703 C C . VAL B 1 51 ? 59.024 -10.748 72.900 1.00 37.47 50 VAL B C 1
ATOM 2704 O O . VAL B 1 51 ? 58.051 -10.113 72.456 1.00 37.28 50 VAL B O 1
ATOM 2708 N N . TYR B 1 52 ? 58.927 -11.864 73.635 1.00 38.21 51 TYR B N 1
ATOM 2709 C CA . TYR B 1 52 ? 57.653 -12.391 74.073 1.00 39.78 51 TYR B CA 1
ATOM 2710 C C . TYR B 1 52 ? 56.968 -11.379 74.982 1.00 40.09 51 TYR B C 1
ATOM 2711 O O . TYR B 1 52 ? 55.747 -11.216 74.954 1.00 41.52 51 TYR B O 1
ATOM 2720 N N . GLN B 1 53 ? 57.747 -10.689 75.802 1.00 40.18 52 GLN B N 1
ATOM 2721 C CA . GLN B 1 53 ? 57.179 -9.637 76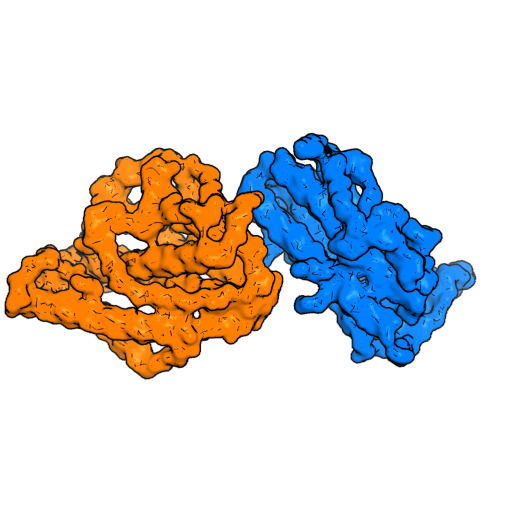.624 1.00 41.30 52 GLN B CA 1
ATOM 2722 C C . GLN B 1 53 ? 56.723 -8.426 75.840 1.00 40.69 52 GLN B C 1
ATOM 2723 O O . GLN B 1 53 ? 55.763 -7.779 76.241 1.00 41.21 52 GLN B O 1
ATOM 2729 N N . GLU B 1 54 ? 57.391 -8.116 74.733 1.00 42.08 53 GLU B N 1
ATOM 2730 C CA . GLU B 1 54 ? 56.932 -7.030 73.853 1.00 40.98 53 GLU B CA 1
ATOM 2731 C C . GLU B 1 54 ? 55.584 -7.367 73.213 1.00 40.40 53 GLU B C 1
ATOM 2732 O O . GLU B 1 54 ? 54.709 -6.504 73.122 1.00 40.89 53 GLU B O 1
ATOM 2751 N N . LEU B 1 56 ? 53.306 -9.360 74.474 1.00 39.18 55 LEU B N 1
ATOM 2752 C CA . LEU B 1 56 ? 52.385 -9.184 75.600 1.00 40.27 55 LEU B CA 1
ATOM 2753 C C . LEU B 1 56 ? 52.043 -7.715 75.796 1.00 36.61 55 LEU B C 1
ATOM 2754 O O . LEU B 1 56 ? 50.873 -7.369 75.940 1.00 38.33 55 LEU B O 1
ATOM 2759 N N . HIS B 1 57 ? 53.044 -6.848 75.753 1.00 37.45 56 HIS B N 1
ATOM 2760 C CA . HIS B 1 57 ? 52.800 -5.402 75.824 1.00 34.12 56 HIS B CA 1
ATOM 2761 C C . HIS B 1 57 ? 51.851 -4.904 74.777 1.00 37.61 56 HIS B C 1
ATOM 2762 O O . HIS B 1 57 ? 50.978 -4.114 75.087 1.00 41.82 56 HIS B O 1
ATOM 2769 N N . ALA B 1 58 ? 52.030 -5.332 73.522 1.00 37.94 57 ALA B N 1
ATOM 2770 C CA . ALA B 1 58 ? 51.105 -4.934 72.467 1.00 36.90 57 ALA B CA 1
ATOM 2771 C C . ALA B 1 58 ? 49.679 -5.363 72.818 1.00 33.91 57 ALA B C 1
ATOM 2772 O O . ALA B 1 58 ? 48.739 -4.573 72.686 1.00 35.71 57 ALA B O 1
ATOM 2774 N N . GLN B 1 59 ? 49.516 -6.599 73.283 1.00 36.60 58 GLN B N 1
ATOM 2775 C CA . GLN B 1 59 ? 48.215 -7.103 73.708 1.00 37.11 58 GLN B CA 1
ATOM 2776 C C . GLN B 1 59 ? 47.608 -6.256 74.833 1.00 36.68 58 GLN B C 1
ATOM 2777 O O . GLN B 1 59 ? 46.423 -5.918 74.803 1.00 39.87 58 GLN B O 1
ATOM 2783 N N . LEU B 1 60 ? 48.436 -5.914 75.815 1.00 35.74 59 LEU B N 1
ATOM 2784 C CA . LEU B 1 60 ? 48.003 -5.095 76.950 1.00 35.57 59 LEU B CA 1
ATOM 2785 C C . LEU B 1 60 ? 47.573 -3.696 76.528 1.00 34.03 59 LEU B C 1
ATOM 2786 O O . LEU B 1 60 ? 46.547 -3.192 76.976 1.00 37.17 59 LEU B O 1
ATOM 2791 N N . VAL B 1 61 ? 48.335 -3.071 75.652 1.00 33.93 60 VAL B N 1
ATOM 2792 C CA . VAL B 1 61 ? 47.964 -1.756 75.121 1.00 35.50 60 VAL B CA 1
ATOM 2793 C C . VAL B 1 61 ? 46.650 -1.845 74.349 1.00 34.57 60 VAL B C 1
ATOM 2794 O O . VAL B 1 61 ? 45.835 -0.945 74.452 1.00 36.49 60 VAL B O 1
ATOM 2798 N N . SER B 1 62 ? 46.470 -2.883 73.527 1.00 37.33 61 SER B N 1
ATOM 2799 C CA . SER B 1 62 ? 45.205 -3.099 72.822 1.00 37.00 61 SER B CA 1
ATOM 2800 C C . SER B 1 62 ? 44.035 -3.243 73.812 1.00 36.53 61 SER B C 1
ATOM 2801 O O . SER B 1 62 ? 42.972 -2.663 73.613 1.00 37.51 61 SER B O 1
ATOM 2804 N N . ASN B 1 63 ? 44.235 -4.019 74.876 1.00 36.59 62 ASN B N 1
ATOM 2805 C CA . ASN B 1 63 ? 43.197 -4.193 75.888 1.00 36.75 62 ASN B CA 1
ATOM 2806 C C . ASN B 1 63 ? 42.860 -2.891 76.609 1.00 35.45 62 ASN B C 1
ATOM 2807 O O . ASN B 1 63 ? 41.684 -2.563 76.781 1.00 36.53 62 ASN B O 1
ATOM 2812 N N . ILE B 1 64 ? 43.883 -2.127 76.995 1.00 36.19 63 ILE B N 1
ATOM 2813 C CA . ILE B 1 64 ? 43.646 -0.805 77.632 1.00 35.29 63 ILE B CA 1
ATOM 2814 C C . ILE B 1 64 ? 42.874 0.110 76.698 1.00 34.88 63 ILE B C 1
ATOM 2815 O O . ILE B 1 64 ? 41.842 0.651 77.069 1.00 35.78 63 ILE B O 1
ATOM 2820 N N . ALA B 1 65 ? 43.390 0.293 75.482 1.00 33.85 64 ALA B N 1
ATOM 2821 C CA . ALA B 1 65 ? 42.730 1.096 74.442 1.00 32.67 64 ALA B CA 1
ATOM 2822 C C . ALA B 1 65 ? 41.291 0.681 74.165 1.00 31.97 64 ALA B C 1
ATOM 2823 O O . ALA B 1 65 ? 40.404 1.525 74.074 1.00 35.34 64 ALA B O 1
ATOM 2825 N N . ASN B 1 66 ? 41.076 -0.619 73.973 1.00 35.39 65 ASN B N 1
ATOM 2826 C CA . ASN B 1 66 ? 39.737 -1.163 73.702 1.00 33.55 65 ASN B CA 1
ATOM 2827 C C . ASN B 1 66 ? 38.744 -0.921 74.853 1.00 32.84 65 ASN B C 1
ATOM 2828 O O . ASN B 1 66 ? 37.590 -0.584 74.617 1.00 35.61 65 ASN B O 1
ATOM 2833 N N . ALA B 1 67 ? 39.213 -1.017 76.093 1.00 37.15 66 ALA B N 1
ATOM 2834 C CA . ALA B 1 67 ? 38.410 -0.660 77.268 1.00 37.17 66 ALA B CA 1
ATOM 2835 C C . ALA B 1 67 ? 37.931 0.781 77.214 1.00 36.73 66 ALA B C 1
ATOM 2836 O O . ALA B 1 67 ? 36.821 1.051 77.672 1.00 37.22 66 ALA B O 1
ATOM 2838 N N . TYR B 1 68 ? 38.762 1.685 76.661 1.00 37.94 67 TYR B N 1
ATOM 2839 C CA . TYR B 1 68 ? 38.421 3.118 76.480 1.00 38.00 67 TYR B CA 1
ATOM 2840 C C . TYR B 1 68 ? 37.643 3.406 75.193 1.00 38.18 67 TYR B C 1
ATOM 2841 O O . TYR B 1 68 ? 37.274 4.561 74.935 1.00 38.61 67 TYR B O 1
ATOM 2850 N N . GLY B 1 69 ? 37.387 2.359 74.392 1.00 39.85 68 GLY B N 1
ATOM 2851 C CA . GLY B 1 69 ? 36.619 2.468 73.178 1.00 38.14 68 GLY B CA 1
ATOM 2852 C C . GLY B 1 69 ? 37.395 2.515 71.846 1.00 37.68 68 GLY B C 1
ATOM 2853 O O . GLY B 1 69 ? 36.795 2.656 70.806 1.00 38.58 68 GLY B O 1
ATOM 2854 N N . TYR B 1 70 ? 38.713 2.382 71.887 1.00 37.60 69 TYR B N 1
ATOM 2855 C CA . TYR B 1 70 ? 39.557 2.475 70.693 1.00 38.14 69 TYR B CA 1
ATOM 2856 C C . TYR B 1 70 ? 40.249 1.154 70.360 1.00 36.44 69 TYR B C 1
ATOM 2857 O O . TYR B 1 70 ? 41.036 0.657 71.140 1.00 38.73 69 TYR B O 1
ATOM 2866 N N . SER B 1 71 ? 39.973 0.610 69.173 1.00 39.17 70 SER B N 1
ATOM 2867 C CA . SER B 1 71 ? 40.697 -0.554 68.657 1.00 37.63 70 SER B CA 1
ATOM 2868 C C . SER B 1 71 ? 41.892 -0.100 67.846 1.00 37.87 70 SER B C 1
ATOM 2869 O O . SER B 1 71 ? 41.730 0.561 66.832 1.00 40.92 70 SER B O 1
ATOM 2872 N N . PRO B 1 72 ? 43.114 -0.409 68.295 1.00 37.53 71 PRO B N 1
ATOM 2873 C CA . PRO B 1 72 ? 44.246 0.036 67.479 1.00 37.69 71 PRO B CA 1
ATOM 2874 C C . PRO B 1 72 ? 44.378 -0.756 66.189 1.00 37.58 71 PRO B C 1
ATOM 2875 O O . PRO B 1 72 ? 43.872 -1.872 66.091 1.00 40.31 71 PRO B O 1
ATOM 2879 N N . THR B 1 73 ? 45.085 -0.194 65.228 1.00 38.72 72 THR B N 1
ATOM 2880 C CA . THR B 1 73 ? 45.365 -0.875 63.969 1.00 40.22 72 THR B CA 1
ATOM 2881 C C . THR B 1 73 ? 46.871 -0.957 63.805 1.00 40.14 72 THR B C 1
ATOM 2882 O O . THR B 1 73 ? 47.582 -0.044 64.156 1.00 45.35 72 THR B O 1
ATOM 2886 N N . LEU B 1 74 ? 47.369 -2.053 63.263 1.00 38.81 73 LEU B N 1
ATOM 2887 C CA . LEU B 1 74 ? 48.790 -2.220 63.081 1.00 37.33 73 LEU B CA 1
ATOM 2888 C C . LEU B 1 74 ? 49.186 -2.114 61.628 1.00 37.40 73 LEU B C 1
ATOM 2889 O O . LEU B 1 74 ? 48.521 -2.656 60.760 1.00 37.45 73 LEU B O 1
ATOM 2894 N N . SER B 1 75 ? 50.277 -1.410 61.379 1.00 38.62 74 SER B N 1
ATOM 2895 C CA . SER B 1 75 ? 50.905 -1.366 60.068 1.00 39.61 74 SER B CA 1
ATOM 2896 C C . SER B 1 75 ? 52.336 -1.815 60.196 1.00 38.17 74 SER B C 1
ATOM 2897 O O . SER B 1 75 ? 52.897 -1.788 61.284 1.00 39.04 74 SER B O 1
ATOM 2900 N N . ALA B 1 76 ? 52.938 -2.209 59.085 1.00 37.89 75 ALA B N 1
ATOM 2901 C CA . ALA B 1 76 ? 54.350 -2.558 59.067 1.00 39.51 75 ALA B CA 1
ATOM 2902 C C . ALA B 1 76 ? 55.189 -1.347 59.509 1.00 40.59 75 ALA B C 1
ATOM 2903 O O . ALA B 1 76 ? 55.073 -0.265 58.943 1.00 44.27 75 ALA B O 1
ATOM 2905 N N . PRO B 1 77 ? 56.023 -1.526 60.543 1.00 41.44 76 PRO B N 1
ATOM 2906 C CA . PRO B 1 77 ? 56.908 -0.441 60.927 1.00 40.35 76 PRO B CA 1
ATOM 2907 C C . PRO B 1 77 ? 58.049 -0.281 59.939 1.00 37.94 76 PRO B C 1
ATOM 2908 O O . PRO B 1 77 ? 58.321 -1.191 59.146 1.00 40.03 76 PRO B O 1
ATOM 2912 N N . GLU B 1 78 ? 58.724 0.852 60.029 1.00 37.13 77 GLU B N 1
ATOM 2913 C CA . GLU B 1 78 ? 59.856 1.164 59.174 1.00 39.69 77 GLU B CA 1
ATOM 2914 C C . GLU B 1 78 ? 61.108 1.274 60.013 1.00 37.62 77 GLU B C 1
ATOM 2915 O O . GLU B 1 78 ? 61.035 1.636 61.171 1.00 38.59 77 GLU B O 1
ATOM 2921 N N . TYR B 1 79 ? 62.243 0.963 59.400 1.00 36.50 78 TYR B N 1
ATOM 2922 C CA . TYR B 1 79 ? 63.540 0.865 60.076 1.00 36.46 78 TYR B CA 1
ATOM 2923 C C . TYR B 1 79 ? 64.560 1.629 59.248 1.00 36.75 78 TYR B C 1
ATOM 2924 O O . TYR B 1 79 ? 65.271 1.055 58.415 1.00 36.14 78 TYR B O 1
ATOM 2933 N N . VAL B 1 80 ? 64.606 2.930 59.504 1.00 39.88 79 VAL B N 1
ATOM 2934 C CA . VAL B 1 80 ? 65.341 3.884 58.685 1.00 41.85 79 VAL B CA 1
ATOM 2935 C C . VAL B 1 80 ? 66.061 4.903 59.569 1.00 41.50 79 VAL B C 1
ATOM 2936 O O . VAL B 1 80 ? 65.506 5.392 60.555 1.00 40.42 79 VAL B O 1
ATOM 2940 N N . GLY B 1 81 ? 67.309 5.194 59.210 1.00 42.74 80 GLY B N 1
ATOM 2941 C CA . GLY B 1 81 ? 68.114 6.160 59.941 1.00 42.76 80 GLY B CA 1
ATOM 2942 C C . GLY B 1 81 ? 68.214 5.810 61.412 1.00 43.21 80 GLY B C 1
ATOM 2943 O O . GLY B 1 81 ? 68.690 4.733 61.777 1.00 43.22 80 GLY B O 1
ATOM 2944 N N . THR B 1 82 ? 67.791 6.743 62.254 1.00 44.28 81 THR B N 1
ATOM 2945 C CA . THR B 1 82 ? 67.781 6.552 63.699 1.00 44.94 81 THR B CA 1
ATOM 2946 C C . THR B 1 82 ? 66.405 6.862 64.290 1.00 46.27 81 THR B C 1
ATOM 2947 O O . THR B 1 82 ? 66.277 7.139 65.493 1.00 45.95 81 THR B O 1
ATOM 2951 N N . ALA B 1 83 ? 65.375 6.815 63.444 1.00 46.97 82 ALA B N 1
ATOM 2952 C CA . ALA B 1 83 ? 64.015 7.151 63.886 1.00 46.52 82 ALA B CA 1
ATOM 2953 C C . ALA B 1 83 ? 63.387 5.994 64.646 1.00 47.43 82 ALA B C 1
ATOM 2954 O O . ALA B 1 83 ? 63.179 4.914 64.066 1.00 47.63 82 ALA B O 1
ATOM 2956 N N . VAL B 1 84 ? 63.123 6.225 65.939 1.00 46.07 83 VAL B N 1
ATOM 2957 C CA . VAL B 1 84 ? 62.366 5.316 66.792 1.00 44.71 83 VAL B CA 1
ATOM 2958 C C . VAL B 1 84 ? 61.028 5.995 67.082 1.00 44.72 83 VAL B C 1
ATOM 2959 O O . VAL B 1 84 ? 61.012 7.153 67.475 1.00 43.20 83 VAL B O 1
ATOM 2963 N N . PRO B 1 85 ? 59.892 5.284 66.898 1.00 46.52 84 PRO B N 1
ATOM 2964 C CA . PRO B 1 85 ? 58.576 5.931 67.081 1.00 44.62 84 PRO B CA 1
ATOM 2965 C C . PRO B 1 85 ? 58.332 6.594 68.434 1.00 44.35 84 PRO B C 1
ATOM 2966 O O . PRO B 1 85 ? 58.358 5.931 69.477 1.00 43.92 84 PRO B O 1
ATOM 2970 N N . HIS B 1 86 ? 58.125 7.914 68.405 1.00 44.62 85 HIS B N 1
ATOM 2971 C CA . HIS B 1 86 ? 57.708 8.693 69.585 1.00 43.21 85 HIS B CA 1
ATOM 2972 C C . HIS B 1 86 ? 58.787 8.849 70.664 1.00 41.63 85 HIS B C 1
ATOM 2973 O O . HIS B 1 86 ? 58.481 9.201 71.798 1.00 43.31 85 HIS B O 1
ATOM 2980 N N . ILE B 1 87 ? 60.047 8.602 70.311 1.00 44.08 86 ILE B N 1
ATOM 2981 C CA . ILE B 1 87 ? 61.160 8.758 71.246 1.00 44.78 86 ILE B CA 1
ATOM 2982 C C . ILE B 1 87 ? 62.205 9.706 70.685 1.00 43.14 86 ILE B C 1
ATOM 2983 O O . ILE B 1 87 ? 62.697 9.531 69.571 1.00 45.04 86 ILE B O 1
ATOM 2988 N N . ASP B 1 88 ? 62.513 10.741 71.463 1.00 44.40 87 ASP B N 1
ATOM 2989 C CA . ASP B 1 88 ? 63.550 11.701 71.131 1.00 43.13 87 ASP B CA 1
ATOM 2990 C C . ASP B 1 88 ? 64.550 11.749 72.285 1.00 43.38 87 ASP B C 1
ATOM 2991 O O . ASP B 1 88 ? 64.254 12.252 73.377 1.00 44.48 87 ASP B O 1
ATOM 2996 N N . PHE B 1 89 ? 65.744 11.229 72.025 1.00 43.70 88 PHE B N 1
ATOM 2997 C CA . PHE B 1 89 ? 66.780 11.126 73.046 1.00 44.62 88 PHE B CA 1
ATOM 2998 C C . PHE B 1 89 ? 67.433 12.487 73.352 1.00 44.59 88 PHE B C 1
ATOM 2999 O O . PHE B 1 89 ? 68.090 12.657 74.388 1.00 46.02 88 PHE B O 1
ATOM 3007 N N . ASP B 1 90 ? 67.213 13.453 72.454 1.00 45.19 89 ASP B N 1
ATOM 3008 C CA . ASP B 1 90 ? 67.668 14.839 72.612 1.00 44.96 89 ASP B CA 1
ATOM 3009 C C . ASP B 1 90 ? 66.980 15.540 73.772 1.00 44.52 89 ASP B C 1
ATOM 3010 O O . ASP B 1 90 ? 67.473 16.583 74.237 1.00 45.48 89 ASP B O 1
ATOM 3015 N N . LEU B 1 91 ? 65.849 14.981 74.216 1.00 42.57 90 LEU B N 1
ATOM 3016 C CA . LEU B 1 91 ? 65.103 15.489 75.357 1.00 42.16 90 LEU B CA 1
ATOM 3017 C C . LEU B 1 91 ? 65.785 15.125 76.685 1.00 43.34 90 LEU B C 1
ATOM 3018 O O . LEU B 1 91 ? 65.555 15.783 77.705 1.00 45.60 90 LEU B O 1
ATOM 3023 N N . ASP B 1 92 ? 66.662 14.120 76.654 1.00 43.04 91 ASP B N 1
ATOM 3024 C CA . ASP B 1 92 ? 67.288 13.568 77.867 1.00 43.45 91 ASP B CA 1
ATOM 3025 C C . ASP B 1 92 ? 68.618 14.209 78.187 1.00 43.65 91 ASP B C 1
ATOM 3026 O O . ASP B 1 92 ? 69.363 14.580 77.268 1.00 43.33 91 ASP B O 1
ATOM 3031 N N . THR B 1 93 ? 68.926 14.307 79.483 1.00 44.42 92 THR B N 1
ATOM 3032 C CA . THR B 1 93 ? 70.235 14.817 79.939 1.00 45.22 92 THR B CA 1
ATOM 3033 C C . THR B 1 93 ? 70.854 13.790 80.931 1.00 45.38 92 THR B C 1
ATOM 3034 O O . THR B 1 93 ? 70.249 13.478 81.971 1.00 46.00 92 THR B O 1
ATOM 3038 N N . PRO B 1 94 ? 72.005 13.180 80.560 1.00 44.82 93 PRO B N 1
ATOM 3039 C CA . PRO B 1 94 ? 72.696 13.353 79.274 1.00 43.20 93 PRO B CA 1
ATOM 3040 C C . PRO B 1 94 ? 71.905 12.669 78.141 1.00 43.44 93 PRO B C 1
ATOM 3041 O O . PRO B 1 94 ? 71.021 11.830 78.395 1.00 40.39 93 PRO B O 1
ATOM 3045 N N . ASN B 1 95 ? 72.198 13.060 76.903 1.00 43.40 94 ASN B N 1
ATOM 3046 C CA . ASN B 1 95 ? 71.654 12.357 75.737 1.00 43.35 94 ASN B CA 1
ATOM 3047 C C . ASN B 1 95 ? 72.246 10.941 75.753 1.00 41.88 94 ASN B C 1
ATOM 3048 O O . ASN B 1 95 ? 73.465 10.780 75.632 1.00 41.42 94 ASN B O 1
ATOM 3053 N N . PRO B 1 96 ? 71.397 9.907 75.889 1.00 41.73 95 PRO B N 1
ATOM 3054 C CA . PRO B 1 96 ? 71.979 8.577 76.025 1.00 40.91 95 PRO B CA 1
ATOM 3055 C C . PRO B 1 96 ? 72.661 8.089 74.754 1.00 41.83 95 PRO B C 1
ATOM 3056 O O . PRO B 1 96 ? 73.469 7.153 74.831 1.00 41.75 95 PRO B O 1
ATOM 3060 N N . THR B 1 97 ? 72.352 8.689 73.593 1.00 40.86 96 THR B N 1
ATOM 3061 C CA . THR B 1 97 ? 73.046 8.284 72.355 1.00 40.48 96 THR B CA 1
ATOM 3062 C C . THR B 1 97 ? 74.527 8.687 72.401 1.00 38.73 96 THR B C 1
ATOM 3063 O O . THR B 1 97 ? 75.319 8.243 71.571 1.00 36.36 96 THR B O 1
ATOM 3067 N N . SER B 1 98 ? 74.878 9.506 73.393 1.00 39.91 97 SER B N 1
ATOM 3068 C CA . SER B 1 98 ? 76.259 9.822 73.718 1.00 40.97 97 SER B CA 1
ATOM 3069 C C . SER B 1 98 ? 76.950 8.586 74.332 1.00 41.30 97 SER B C 1
ATOM 3070 O O . SER B 1 98 ? 78.131 8.343 74.072 1.00 41.78 97 SER B O 1
ATOM 3072 N N . ILE B 1 99 ? 76.206 7.811 75.132 1.00 41.42 98 ILE B N 1
ATOM 3073 C CA . ILE B 1 99 ? 76.719 6.576 75.754 1.00 41.01 98 ILE B CA 1
ATOM 3074 C C . ILE B 1 99 ? 76.620 5.400 74.772 1.00 40.29 98 ILE B C 1
ATOM 3075 O O . ILE B 1 99 ? 77.614 4.733 74.474 1.00 39.62 98 ILE B O 1
ATOM 3080 N N . PHE B 1 100 ? 75.404 5.158 74.285 1.00 38.40 99 PHE B N 1
ATOM 3081 C CA . PHE B 1 100 ? 75.100 3.991 73.471 1.00 38.69 99 PHE B CA 1
ATOM 3082 C C . PHE B 1 100 ? 75.273 4.280 71.973 1.00 38.79 99 PHE B C 1
ATOM 3083 O O . PHE B 1 100 ? 74.312 4.276 71.198 1.00 39.57 99 PHE B O 1
ATOM 3091 N N . THR B 1 101 ? 76.525 4.519 71.584 1.00 38.29 100 THR B N 1
ATOM 3092 C CA . THR B 1 101 ? 76.879 4.820 70.204 1.00 37.30 100 THR B CA 1
ATOM 3093 C C . THR B 1 101 ? 77.948 3.814 69.795 1.00 37.85 100 THR B C 1
ATOM 3094 O O . THR B 1 101 ? 78.843 3.522 70.575 1.00 39.33 100 THR B O 1
ATOM 3096 N N . PRO B 1 102 ? 77.865 3.265 68.572 1.00 39.65 101 PRO B N 1
ATOM 3097 C CA . PRO B 1 102 ? 76.909 3.574 67.508 1.00 40.21 101 PRO B CA 1
ATOM 3098 C C . PRO B 1 102 ? 75.564 2.908 67.701 1.00 42.20 101 PRO B C 1
ATOM 3099 O O . PRO B 1 102 ? 75.448 1.906 68.413 1.00 42.85 101 PRO B O 1
ATOM 3103 N N . TYR B 1 103 ? 74.558 3.463 67.040 1.00 42.74 102 TYR B N 1
ATOM 3104 C CA . TYR B 1 103 ? 73.219 2.905 67.081 1.00 42.95 102 TYR B CA 1
ATOM 3105 C C . TYR B 1 103 ? 72.493 3.213 65.754 1.00 43.57 102 TYR B C 1
ATOM 3106 O O . TYR B 1 103 ? 72.927 4.086 64.985 1.00 45.67 102 TYR B O 1
ATOM 3115 N N . SER B 1 104 ? 71.395 2.513 65.493 1.00 42.16 103 SER B N 1
ATOM 3116 C CA . SER B 1 104 ? 70.653 2.695 64.247 1.00 41.98 103 SER B CA 1
ATOM 3117 C C . SER B 1 104 ? 69.260 2.077 64.332 1.00 43.91 103 SER B C 1
ATOM 3118 O O . SER B 1 104 ? 69.062 1.025 64.951 1.00 46.69 103 SER B O 1
ATOM 3121 N N . ALA B 1 105 ? 68.288 2.741 63.713 1.00 42.43 104 ALA B N 1
ATOM 3122 C CA . ALA B 1 105 ? 66.951 2.205 63.611 1.00 41.52 104 ALA B CA 1
ATOM 3123 C C . ALA B 1 105 ? 66.918 1.170 62.489 1.00 42.80 104 ALA B C 1
ATOM 3124 O O . ALA B 1 105 ? 65.883 0.531 62.298 1.00 43.98 104 ALA B O 1
ATOM 3126 N N . GLU B 1 106 ? 68.027 1.005 61.751 1.00 40.14 105 GLU B N 1
ATOM 3127 C CA . GLU B 1 106 ? 68.100 -0.008 60.706 1.00 40.15 105 GLU B CA 1
ATOM 3128 C C . GLU B 1 106 ? 68.243 -1.368 61.352 1.00 40.67 105 GLU B C 1
ATOM 3129 O O . GLU B 1 106 ? 68.843 -1.494 62.422 1.00 40.01 105 GLU B O 1
ATOM 3135 N N . LEU B 1 107 ? 67.665 -2.370 60.691 1.00 39.95 106 LEU B N 1
ATOM 3136 C CA . LEU B 1 107 ? 67.689 -3.743 61.161 1.00 38.63 106 LEU B CA 1
ATOM 3137 C C . LEU B 1 107 ? 69.049 -4.351 60.902 1.00 38.39 106 LEU B C 1
ATOM 3138 O O . LEU B 1 107 ? 69.683 -4.051 59.892 1.00 39.52 106 LEU B O 1
ATOM 3143 N N . GLY B 1 108 ? 69.486 -5.216 61.815 1.00 38.17 107 GLY B N 1
ATOM 3144 C CA . GLY B 1 108 ? 70.750 -5.929 61.666 1.00 38.18 107 GLY B CA 1
ATOM 3145 C C . GLY B 1 108 ? 70.898 -7.052 62.677 1.00 37.98 107 GLY B C 1
ATOM 3146 O O . GLY B 1 108 ? 69.936 -7.390 63.387 1.00 38.24 107 GLY B O 1
ATOM 3147 N N . PRO B 1 109 ? 72.107 -7.632 62.765 1.00 37.56 108 PRO B N 1
ATOM 3148 C CA . PRO B 1 109 ? 72.336 -8.772 63.638 1.00 36.36 108 PRO B CA 1
ATOM 3149 C C . PRO B 1 109 ? 72.668 -8.327 65.049 1.00 35.40 108 PRO B C 1
ATOM 3150 O O . PRO B 1 109 ? 72.576 -7.136 65.364 1.00 35.36 108 PRO B O 1
ATOM 3154 N N . LEU B 1 110 ? 73.033 -9.283 65.900 1.00 36.00 109 LEU B N 1
ATOM 3155 C CA . LEU B 1 110 ? 73.523 -8.961 67.237 1.00 35.13 109 LEU B CA 1
ATOM 3156 C C . LEU B 1 110 ? 74.937 -8.374 67.055 1.00 36.75 109 LEU B C 1
ATOM 3157 O O . LEU B 1 110 ? 75.924 -9.111 66.964 1.00 36.11 109 LEU B O 1
ATOM 3162 N N . ASP B 1 111 ? 75.001 -7.048 66.927 1.00 37.12 110 ASP B N 1
ATOM 3163 C CA . ASP B 1 111 ? 76.262 -6.317 66.857 1.00 37.56 110 ASP B CA 1
ATOM 3164 C C . ASP B 1 111 ? 76.144 -5.120 67.781 1.00 37.23 110 ASP B C 1
ATOM 3165 O O . ASP B 1 111 ? 75.069 -4.845 68.291 1.00 38.34 110 ASP B O 1
ATOM 3170 N N . LEU B 1 112 ? 77.247 -4.423 68.017 1.00 39.65 111 LEU B N 1
ATOM 3171 C CA . LEU B 1 112 ? 77.264 -3.309 68.975 1.00 40.05 111 LEU B CA 1
ATOM 3172 C C . LEU B 1 112 ? 76.199 -2.253 68.661 1.00 39.38 111 LEU B C 1
ATOM 3173 O O . LEU B 1 112 ? 75.526 -1.765 69.565 1.00 38.34 111 LEU B O 1
ATOM 3178 N N . THR B 1 113 ? 76.055 -1.929 67.374 1.00 39.92 112 THR B N 1
ATOM 3179 C CA . THR B 1 113 ? 75.066 -0.964 66.887 1.00 39.71 112 THR B CA 1
ATOM 3180 C C . THR B 1 113 ? 73.630 -1.379 67.257 1.00 40.60 112 THR B C 1
ATOM 3181 O O . THR B 1 113 ? 72.821 -0.551 67.701 1.00 42.25 112 THR B O 1
ATOM 3185 N N . ARG B 1 114 ? 73.305 -2.660 67.083 1.00 39.67 113 ARG B N 1
ATOM 3186 C CA . ARG B 1 114 ? 71.969 -3.161 67.481 1.00 39.00 113 ARG B CA 1
ATOM 3187 C C . ARG B 1 114 ? 71.772 -3.299 68.990 1.00 38.47 113 ARG B C 1
ATOM 3188 O O . ARG B 1 114 ? 70.716 -2.930 69.503 1.00 38.95 113 ARG B O 1
ATOM 3196 N N . VAL B 1 115 ? 72.771 -3.809 69.708 1.00 38.75 114 VAL B N 1
ATOM 3197 C CA . VAL B 1 115 ? 72.642 -3.926 71.167 1.00 37.69 114 VAL B CA 1
ATOM 3198 C C . VAL B 1 115 ? 72.507 -2.549 71.798 1.00 38.37 114 VAL B C 1
ATOM 3199 O O . VAL B 1 115 ? 71.672 -2.358 72.699 1.00 37.93 114 VAL B O 1
ATOM 3203 N N . ASN B 1 116 ? 73.299 -1.589 71.311 1.00 37.94 115 ASN B N 1
ATOM 3204 C CA . ASN B 1 116 ? 73.182 -0.201 71.764 1.00 38.75 115 ASN B CA 1
ATOM 3205 C C . ASN B 1 116 ? 71.751 0.342 71.580 1.00 38.41 115 ASN B C 1
ATOM 3206 O O . ASN B 1 116 ? 71.146 0.851 72.533 1.00 37.62 115 ASN B O 1
ATOM 3211 N N . THR B 1 117 ? 71.210 0.222 70.361 1.00 38.79 116 THR B N 1
ATOM 3212 C CA . THR B 1 117 ? 69.839 0.680 70.076 1.00 38.58 116 THR B CA 1
ATOM 3213 C C . THR B 1 117 ? 68.819 0.011 71.006 1.00 38.65 116 THR B C 1
ATOM 3214 O O . THR B 1 117 ? 67.895 0.662 71.458 1.00 40.38 116 THR B O 1
ATOM 3226 N N . CYS B 1 119 ? 69.429 -1.050 74.073 1.00 40.20 118 CYS B N 1
ATOM 3227 C CA . CYS B 1 119 ? 69.655 -0.427 75.384 1.00 40.88 118 CYS B CA 1
ATOM 3228 C C . CYS B 1 119 ? 68.989 0.968 75.424 1.00 40.65 118 CYS B C 1
ATOM 3229 O O . CYS B 1 119 ? 68.397 1.356 76.436 1.00 39.49 118 CYS B O 1
ATOM 3232 N N . LEU B 1 120 ? 69.100 1.704 74.310 1.00 41.13 119 LEU B N 1
ATOM 3233 C CA . LEU B 1 120 ? 68.448 3.021 74.148 1.00 41.44 119 LEU B CA 1
ATOM 3234 C C . LEU B 1 120 ? 66.914 2.933 74.193 1.00 42.91 119 LEU B C 1
ATOM 3235 O O . LEU B 1 120 ? 66.264 3.778 74.811 1.00 44.36 119 LEU B O 1
ATOM 3240 N N . ILE B 1 121 ? 66.338 1.936 73.512 1.00 43.62 120 ILE B N 1
ATOM 3241 C CA . ILE B 1 121 ? 64.871 1.776 73.467 1.00 44.55 120 ILE B CA 1
ATOM 3242 C C . ILE B 1 121 ? 64.314 1.544 74.864 1.00 44.17 120 ILE B C 1
ATOM 3243 O O . ILE B 1 121 ? 63.281 2.088 75.223 1.00 47.22 120 ILE B O 1
ATOM 3248 N N . GLU B 1 122 ? 65.003 0.729 75.653 1.00 46.17 121 GLU B N 1
ATOM 3249 C CA . GLU B 1 122 ? 64.566 0.432 77.021 1.00 45.30 121 GLU B CA 1
ATOM 3250 C C . GLU B 1 122 ? 65.193 1.372 78.037 1.00 46.31 121 GLU B C 1
ATOM 3251 O O . GLU B 1 122 ? 65.093 1.117 79.242 1.00 47.76 121 GLU B O 1
ATOM 3257 N N . TYR B 1 123 ? 65.837 2.453 77.572 1.00 44.69 122 TYR B N 1
ATOM 3258 C CA . TYR B 1 123 ? 66.489 3.418 78.460 1.00 44.27 122 TYR B CA 1
ATOM 3259 C C . TYR B 1 123 ? 65.502 3.839 79.536 1.00 43.42 122 TYR B C 1
ATOM 3260 O O . TYR B 1 123 ? 64.429 4.338 79.189 1.00 41.43 122 TYR B O 1
ATOM 3269 N N . PRO B 1 124 ? 65.854 3.628 80.833 1.00 44.03 123 PRO B N 1
ATOM 3270 C CA . PRO B 1 124 ? 64.938 3.974 81.942 1.00 42.99 123 PRO B CA 1
ATOM 3271 C C . PRO B 1 124 ? 64.663 5.485 82.083 1.00 43.84 123 PRO B C 1
ATOM 3272 O O . PRO B 1 124 ? 65.578 6.321 81.936 1.00 42.68 123 PRO B O 1
ATOM 3276 N N . GLU B 1 125 ? 63.407 5.808 82.389 1.00 45.27 124 GLU B N 1
ATOM 3277 C CA . GLU B 1 125 ? 62.958 7.181 82.582 1.00 46.02 124 GLU B CA 1
ATOM 3278 C C . GLU B 1 125 ? 63.742 7.934 83.649 1.00 46.93 124 GLU B C 1
ATOM 3279 O O . GLU B 1 125 ? 64.035 9.125 83.477 1.00 48.59 124 GLU B O 1
ATOM 3285 N N . TRP B 1 126 ? 64.038 7.266 84.767 1.00 47.41 125 TRP B N 1
ATOM 3286 C CA . TRP B 1 126 ? 64.733 7.925 85.879 1.00 47.59 125 TRP B CA 1
ATOM 3287 C C . TRP B 1 126 ? 66.089 8.521 85.473 1.00 47.82 125 TRP B C 1
ATOM 3288 O O . TRP B 1 126 ? 66.518 9.534 86.029 1.00 47.56 125 TRP B O 1
ATOM 3299 N N . ARG B 1 127 ? 66.749 7.892 84.496 1.00 48.24 126 ARG B N 1
ATOM 3300 C CA . ARG B 1 127 ? 68.052 8.364 83.963 1.00 47.57 126 ARG B CA 1
ATOM 3301 C C . ARG B 1 127 ? 67.971 9.589 83.028 1.00 46.92 126 ARG B C 1
ATOM 3302 O O . ARG B 1 127 ? 68.989 10.237 82.769 1.00 45.99 126 ARG B O 1
ATOM 3307 N N . THR B 1 128 ? 66.780 9.890 82.511 1.00 47.07 127 THR B N 1
ATOM 3308 C CA . THR B 1 128 ? 66.608 10.996 81.554 1.00 46.05 127 THR B CA 1
ATOM 3309 C C . THR B 1 128 ? 66.757 12.372 82.206 1.00 47.35 127 THR B C 1
ATOM 3310 O O . THR B 1 128 ? 67.088 13.355 81.527 1.00 44.85 127 THR B O 1
ATOM 3314 N N . GLN B 1 129 ? 66.517 12.426 83.521 1.00 49.81 128 GLN B N 1
ATOM 3315 C CA . GLN B 1 129 ? 66.521 13.673 84.278 1.00 50.71 128 GLN B CA 1
ATOM 3316 C C . GLN B 1 129 ? 65.566 14.679 83.633 1.00 51.63 128 GLN B C 1
ATOM 3317 O O . GLN B 1 129 ? 65.975 15.787 83.277 1.00 50.67 128 GLN B O 1
ATOM 3323 N N . ARG B 1 130 ? 64.311 14.289 83.418 1.00 51.86 129 ARG B N 1
ATOM 3324 C CA . ARG B 1 130 ? 63.333 15.274 82.971 1.00 51.33 129 ARG B CA 1
ATOM 3325 C C . ARG B 1 130 ? 61.962 15.058 83.589 1.00 51.92 129 ARG B C 1
ATOM 3326 O O . ARG B 1 130 ? 61.571 13.932 83.908 1.00 51.96 129 ARG B O 1
ATOM 3334 N N . GLU B 1 131 ? 61.281 16.181 83.809 1.00 52.82 130 GLU B N 1
ATOM 3335 C CA . GLU B 1 131 ? 59.891 16.199 84.219 1.00 54.32 130 GLU B CA 1
ATOM 3336 C C . GLU B 1 131 ? 59.094 15.703 83.004 1.00 53.33 130 GLU B C 1
ATOM 3337 O O . GLU B 1 131 ? 59.230 16.267 81.903 1.00 52.43 130 GLU B O 1
ATOM 3339 N N . PRO B 1 132 ? 58.322 14.621 83.174 1.00 51.47 131 PRO B N 1
ATOM 3340 C CA . PRO B 1 132 ? 57.491 14.152 82.052 1.00 51.17 131 PRO B CA 1
ATOM 3341 C C . PRO B 1 132 ? 56.643 15.278 81.474 1.00 49.20 131 PRO B C 1
ATOM 3342 O O . PRO B 1 132 ? 56.173 16.151 82.212 1.00 46.87 131 PRO B O 1
ATOM 3346 N N . ASP B 1 133 ? 56.512 15.283 80.149 1.00 46.72 132 ASP B N 1
ATOM 3347 C CA . ASP B 1 133 ? 55.704 16.286 79.469 1.00 46.23 132 ASP B CA 1
ATOM 3348 C C . ASP B 1 133 ? 54.310 15.724 79.303 1.00 42.41 132 ASP B C 1
ATOM 3349 O O . ASP B 1 133 ? 54.100 14.868 78.470 1.00 45.65 132 ASP B O 1
ATOM 3354 N N . LEU B 1 134 ? 53.368 16.228 80.092 1.00 41.67 133 LEU B N 1
ATOM 3355 C CA . LEU B 1 134 ? 52.021 15.662 80.224 1.00 40.76 133 LEU B CA 1
ATOM 3356 C C . LEU B 1 134 ? 50.959 16.281 79.291 1.00 40.18 133 LEU B C 1
ATOM 3357 O O . LEU B 1 134 ? 49.789 15.924 79.349 1.00 40.21 133 LEU B O 1
ATOM 3362 N N . ALA B 1 135 ? 51.356 17.225 78.451 1.00 41.19 134 ALA B N 1
ATOM 3363 C CA . ALA B 1 135 ? 50.413 17.830 77.510 1.00 40.84 134 ALA B CA 1
ATOM 3364 C C . ALA B 1 135 ? 49.935 16.763 76.481 1.00 41.29 134 ALA B C 1
ATOM 3365 O O . ALA B 1 135 ? 50.709 15.912 76.040 1.00 41.84 134 ALA B O 1
ATOM 3367 N N . ASP B 1 136 ? 48.650 16.794 76.141 1.00 39.24 135 ASP B N 1
ATOM 3368 C CA . ASP B 1 136 ? 48.069 15.801 75.263 1.00 40.22 135 ASP B CA 1
ATOM 3369 C C . ASP B 1 136 ? 48.457 15.965 73.796 1.00 41.79 135 ASP B C 1
ATOM 3370 O O . ASP B 1 136 ? 48.148 15.100 72.993 1.00 42.39 135 ASP B O 1
ATOM 3375 N N . ASP B 1 137 ? 49.145 17.043 73.457 1.00 43.91 136 ASP B N 1
ATOM 3376 C CA . ASP B 1 137 ? 49.665 17.218 72.106 1.00 46.12 136 ASP B CA 1
ATOM 3377 C C . ASP B 1 137 ? 51.146 16.865 71.950 1.00 45.06 136 ASP B C 1
ATOM 3378 O O . ASP B 1 137 ? 51.697 17.097 70.885 1.00 45.35 136 ASP B O 1
ATOM 3383 N N . VAL B 1 138 ? 51.789 16.344 72.991 1.00 43.79 137 VAL B N 1
ATOM 3384 C CA . VAL B 1 138 ? 53.167 15.872 72.886 1.00 45.02 137 VAL B CA 1
ATOM 3385 C C . VAL B 1 138 ? 53.187 14.565 72.100 1.00 46.33 137 VAL B C 1
ATOM 3386 O O . VAL B 1 138 ? 52.332 13.718 72.269 1.00 46.38 137 VAL B O 1
ATOM 3390 N N . THR B 1 139 ? 54.167 14.431 71.223 1.00 47.33 138 THR B N 1
ATOM 3391 C CA . THR B 1 139 ? 54.301 13.266 70.372 1.00 49.80 138 THR B CA 1
ATOM 3392 C C . THR B 1 139 ? 55.590 12.511 70.657 1.00 49.40 138 THR B C 1
ATOM 3393 O O . THR B 1 139 ? 55.654 11.288 70.452 1.00 51.10 138 THR B O 1
ATOM 3397 N N . ASP B 1 140 ? 56.618 13.233 71.110 1.00 45.15 139 ASP B N 1
ATOM 3398 C CA . ASP B 1 140 ? 57.923 12.638 71.369 1.00 42.12 139 ASP B CA 1
ATOM 3399 C C . ASP B 1 140 ? 58.292 12.790 72.834 1.00 39.97 139 ASP B C 1
ATOM 3400 O O . ASP B 1 140 ? 58.087 13.837 73.435 1.00 36.32 139 ASP B O 1
ATOM 3405 N N . TYR B 1 141 ? 58.863 11.716 73.375 1.00 40.05 140 TYR B N 1
ATOM 3406 C CA . TYR B 1 141 ? 59.211 11.583 74.775 1.00 36.97 140 TYR B CA 1
ATOM 3407 C C . TYR B 1 141 ? 60.643 11.070 74.896 1.00 36.61 140 TYR B C 1
ATOM 3408 O O . TYR B 1 141 ? 61.202 10.508 73.959 1.00 38.04 140 TYR B O 1
ATOM 3417 N N . GLY B 1 142 ? 61.244 11.283 76.054 1.00 36.60 141 GLY B N 1
ATOM 3418 C CA . GLY B 1 142 ? 62.640 10.929 76.275 1.00 36.41 141 GLY B CA 1
ATOM 3419 C C . GLY B 1 142 ? 62.863 9.471 76.624 1.00 38.09 141 GLY B C 1
ATOM 3420 O O . GLY B 1 142 ? 64.006 9.014 76.645 1.00 36.25 141 GLY B O 1
ATOM 3421 N N . SER B 1 143 ? 61.772 8.747 76.906 1.00 36.39 142 SER B N 1
ATOM 3422 C CA . SER B 1 143 ? 61.826 7.331 77.264 1.00 36.89 142 SER B CA 1
ATOM 3423 C C . SER B 1 143 ? 60.416 6.731 77.149 1.00 37.53 142 SER B C 1
ATOM 3424 O O . SER B 1 143 ? 59.428 7.461 77.082 1.00 35.53 142 SER B O 1
ATOM 3427 N N . ILE B 1 144 ? 60.328 5.406 77.126 1.00 38.72 143 ILE B N 1
ATOM 3428 C CA . ILE B 1 144 ? 59.040 4.729 77.063 1.00 38.87 143 ILE B CA 1
ATOM 3429 C C . ILE B 1 144 ? 58.284 4.961 78.379 1.00 37.30 143 ILE B C 1
ATOM 3430 O O . ILE B 1 144 ? 57.070 5.168 78.386 1.00 36.94 143 ILE B O 1
ATOM 3435 N N . GLY B 1 145 ? 59.019 4.938 79.485 1.00 37.71 144 GLY B N 1
ATOM 3436 C CA . GLY B 1 145 ? 58.459 5.212 80.815 1.00 36.38 144 GLY B CA 1
ATOM 3437 C C . GLY B 1 145 ? 57.767 6.565 80.890 1.00 38.04 144 GLY B C 1
ATOM 3438 O O . GLY B 1 145 ? 56.733 6.716 81.541 1.00 37.45 144 GLY B O 1
ATOM 3439 N N . GLU B 1 146 ? 58.353 7.564 80.234 1.00 38.60 145 GLU B N 1
ATOM 3440 C CA . GLU B 1 146 ? 57.763 8.900 80.176 1.00 38.31 145 GLU B CA 1
ATOM 3441 C C . GLU B 1 146 ? 56.504 8.912 79.333 1.00 36.46 145 GLU B C 1
ATOM 3442 O O . GLU B 1 146 ? 55.565 9.641 79.647 1.00 38.69 145 GLU B O 1
ATOM 3448 N N . PHE B 1 147 ? 56.526 8.176 78.218 1.00 34.84 146 PHE B N 1
ATOM 3449 C CA . PHE B 1 147 ? 55.359 8.024 77.362 1.00 34.82 146 PHE B CA 1
ATOM 3450 C C . PHE B 1 147 ? 54.219 7.519 78.222 1.00 32.10 146 PHE B C 1
ATOM 3451 O O . PHE B 1 147 ? 53.116 8.040 78.142 1.00 33.51 146 PHE B O 1
ATOM 3459 N N . TYR B 1 148 ? 54.480 6.471 78.999 1.00 34.87 147 TYR B N 1
ATOM 3460 C CA . TYR B 1 148 ? 53.441 5.875 79.805 1.00 35.37 147 TYR B CA 1
ATOM 3461 C C . TYR B 1 148 ? 53.016 6.754 80.972 1.00 36.52 147 TYR B C 1
ATOM 3462 O O . TYR B 1 148 ? 51.864 6.733 81.369 1.00 34.99 147 TYR B O 1
ATOM 3471 N N . ASP B 1 149 ? 53.932 7.555 81.513 1.00 37.12 148 ASP B N 1
ATOM 3472 C CA . ASP B 1 149 ? 53.538 8.539 82.511 1.00 39.51 148 ASP B CA 1
ATOM 3473 C C . ASP B 1 149 ? 52.464 9.492 81.995 1.00 38.75 148 ASP B C 1
ATOM 3474 O O . ASP B 1 149 ? 51.493 9.768 82.684 1.00 40.27 148 ASP B O 1
ATOM 3479 N N . ALA B 1 150 ? 52.638 9.989 80.781 1.00 41.09 149 ALA B N 1
ATOM 3480 C CA . ALA B 1 150 ? 51.629 10.856 80.135 1.00 40.06 149 ALA B CA 1
ATOM 3481 C C . ALA B 1 150 ? 50.326 10.088 79.846 1.00 38.70 149 ALA B C 1
ATOM 3482 O O . ALA B 1 150 ? 49.222 10.593 80.066 1.00 38.24 149 ALA B O 1
ATOM 3484 N N . LEU B 1 151 ? 50.449 8.862 79.354 1.00 39.90 150 LEU B N 1
ATOM 3485 C CA . LEU B 1 151 ? 49.277 8.059 79.060 1.00 38.74 150 LEU B CA 1
ATOM 3486 C C . LEU B 1 151 ? 48.401 7.872 80.312 1.00 36.73 150 LEU B C 1
ATOM 3487 O O . LEU B 1 151 ? 47.208 8.013 80.224 1.00 36.91 150 LEU B O 1
ATOM 3492 N N . ARG B 1 152 ? 49.012 7.561 81.446 1.00 38.14 151 ARG B N 1
ATOM 3493 C CA . ARG B 1 152 ? 48.288 7.446 82.731 1.00 36.62 151 ARG B CA 1
ATOM 3494 C C . ARG B 1 152 ? 47.451 8.679 83.072 1.00 37.43 151 ARG B C 1
ATOM 3495 O O . ARG B 1 152 ? 46.361 8.562 83.630 1.00 38.76 151 ARG B O 1
ATOM 3503 N N . VAL B 1 153 ? 47.972 9.861 82.768 1.00 38.69 152 VAL B N 1
ATOM 3504 C CA . VAL B 1 153 ? 47.261 11.120 83.054 1.00 39.23 152 VAL B CA 1
ATOM 3505 C C . VAL B 1 153 ? 45.959 11.231 82.226 1.00 37.59 152 VAL B C 1
ATOM 3506 O O . VAL B 1 153 ? 44.890 11.469 82.781 1.00 40.59 152 VAL B O 1
ATOM 3510 N N . GLY B 1 154 ? 46.040 11.051 80.915 1.00 35.49 153 GLY B N 1
ATOM 3511 C CA . GLY B 1 154 ? 44.835 10.984 80.074 1.00 33.90 153 GLY B CA 1
ATOM 3512 C C . GLY B 1 154 ? 43.862 9.887 80.432 1.00 35.12 153 GLY B C 1
ATOM 3513 O O . GLY B 1 154 ? 42.659 10.074 80.344 1.00 38.12 153 GLY B O 1
ATOM 3522 N N . GLU B 1 156 ? 43.394 8.557 83.420 1.00 33.20 155 GLU B N 1
ATOM 3523 C CA . GLU B 1 156 ? 42.718 8.906 84.653 1.00 36.84 155 GLU B CA 1
ATOM 3524 C C . GLU B 1 156 ? 41.646 9.922 84.378 1.00 37.17 155 GLU B C 1
ATOM 3525 O O . GLU B 1 156 ? 40.549 9.800 84.889 1.00 37.09 155 GLU B O 1
ATOM 3531 N N . GLN B 1 157 ? 41.962 10.942 83.599 1.00 36.87 156 GLN B N 1
ATOM 3532 C CA . GLN B 1 157 ? 40.991 12.002 83.335 1.00 38.91 156 GLN B CA 1
ATOM 3533 C C . GLN B 1 157 ? 39.788 11.494 82.574 1.00 36.07 156 GLN B C 1
ATOM 3534 O O . GLN B 1 157 ? 38.673 11.960 82.784 1.00 36.29 156 GLN B O 1
ATOM 3540 N N . LEU B 1 158 ? 40.011 10.523 81.697 1.00 36.55 157 LEU B N 1
ATOM 3541 C CA . LEU B 1 158 ? 38.954 10.023 80.829 1.00 35.34 157 LEU B CA 1
ATOM 3542 C C . LEU B 1 158 ? 38.394 8.652 81.246 1.00 34.90 157 LEU B C 1
ATOM 3543 O O . LEU B 1 158 ? 37.759 7.968 80.443 1.00 35.97 157 LEU B O 1
ATOM 3548 N N . ARG B 1 159 ? 38.647 8.275 82.487 1.00 36.13 158 ARG B N 1
ATOM 3549 C CA . ARG B 1 159 ? 38.198 7.014 83.100 1.00 36.05 158 ARG B CA 1
ATOM 3550 C C . ARG B 1 159 ? 36.698 6.728 82.954 1.00 37.14 158 ARG B C 1
ATOM 3551 O O . ARG B 1 159 ? 36.264 5.571 83.023 1.00 35.40 158 ARG B O 1
ATOM 3559 N N . GLY B 1 160 ? 35.903 7.779 82.792 1.00 40.80 159 GLY B N 1
ATOM 3560 C CA . GLY B 1 160 ? 34.464 7.625 82.569 1.00 41.89 159 GLY B CA 1
ATOM 3561 C C . GLY B 1 160 ? 34.145 6.822 81.346 1.00 43.74 159 GLY B C 1
ATOM 3562 O O . GLY B 1 160 ? 33.094 6.198 81.267 1.00 44.92 159 GLY B O 1
ATOM 3563 N N . HIS B 1 161 ? 35.056 6.804 80.379 1.00 42.79 160 HIS B N 1
ATOM 3564 C CA . HIS B 1 161 ? 34.863 6.011 79.173 1.00 41.24 160 HIS B CA 1
ATOM 3565 C C . HIS B 1 161 ? 35.129 4.503 79.324 1.00 39.49 160 HIS B C 1
ATOM 3566 O O . HIS B 1 161 ? 34.767 3.702 78.427 1.00 40.98 160 HIS B O 1
ATOM 3573 N N . VAL B 1 162 ? 35.740 4.086 80.432 1.00 34.44 161 VAL B N 1
ATOM 3574 C CA . VAL B 1 162 ? 36.127 2.683 80.578 1.00 33.84 161 VAL B CA 1
ATOM 3575 C C . VAL B 1 162 ? 34.913 1.762 80.678 1.00 35.42 161 VAL B C 1
ATOM 3576 O O . VAL B 1 162 ? 34.055 1.919 81.567 1.00 37.22 161 VAL B O 1
ATOM 3580 N N . ARG B 1 163 ? 34.830 0.825 79.739 1.00 37.70 162 ARG B N 1
ATOM 3581 C CA . ARG B 1 163 ? 33.776 -0.203 79.719 1.00 41.00 162 ARG B CA 1
ATOM 3582 C C . ARG B 1 163 ? 34.421 -1.569 79.830 1.00 38.19 162 ARG B C 1
ATOM 3583 O O . ARG B 1 163 ? 35.377 -1.866 79.117 1.00 42.08 162 ARG B O 1
ATOM 3591 N N . GLY B 1 164 ? 33.897 -2.399 80.716 1.00 39.08 163 GLY B N 1
ATOM 3592 C CA . GLY B 1 164 ? 34.453 -3.726 80.962 1.00 39.34 163 GLY B CA 1
ATOM 3593 C C . GLY B 1 164 ? 34.166 -4.766 79.872 1.00 39.76 163 GLY B C 1
ATOM 3594 O O . GLY B 1 164 ? 33.149 -4.711 79.162 1.00 40.61 163 GLY B O 1
ATOM 3595 N N . ASN B 1 165 ? 35.080 -5.718 79.739 1.00 37.96 164 ASN B N 1
ATOM 3596 C CA . ASN B 1 165 ? 34.949 -6.828 78.788 1.00 38.34 164 ASN B CA 1
ATOM 3597 C C . ASN B 1 165 ? 34.690 -6.406 77.329 1.00 37.74 164 ASN B C 1
ATOM 3598 O O . ASN B 1 165 ? 33.994 -7.091 76.592 1.00 38.66 164 ASN B O 1
ATOM 3603 N N . GLN B 1 166 ? 35.315 -5.303 76.930 1.00 35.88 165 GLN B N 1
ATOM 3604 C CA . GLN B 1 166 ? 35.096 -4.664 75.651 1.00 36.35 165 GLN B CA 1
ATOM 3605 C C . GLN B 1 166 ? 36.258 -4.944 74.730 1.00 36.33 165 GLN B C 1
ATOM 3606 O O . GLN B 1 166 ? 37.328 -4.400 74.897 1.00 39.61 165 GLN B O 1
ATOM 3612 N N . LYS B 1 167 ? 36.020 -5.832 73.768 1.00 37.28 166 LYS B N 1
ATOM 3613 C CA . LYS B 1 167 ? 37.005 -6.227 72.753 1.00 36.43 166 LYS B CA 1
ATOM 3614 C C . LYS B 1 167 ? 38.374 -6.575 73.347 1.00 38.44 166 LYS B C 1
ATOM 3615 O O . LYS B 1 167 ? 39.429 -6.117 72.879 1.00 35.65 166 LYS B O 1
ATOM 3621 N N . GLN B 1 168 ? 38.328 -7.396 74.385 1.00 37.85 167 GLN B N 1
ATOM 3622 C CA . GLN B 1 168 ? 39.518 -7.785 75.114 1.00 38.31 167 GLN B CA 1
ATOM 3623 C C . GLN B 1 168 ? 40.100 -9.061 74.519 1.00 42.08 167 GLN B C 1
ATOM 3624 O O . GLN B 1 168 ? 39.397 -9.919 74.002 1.00 38.95 167 GLN B O 1
ATOM 3638 N N . ASP B 1 170 ? 43.176 -12.208 75.124 1.00 53.24 169 ASP B N 1
ATOM 3639 C CA . ASP B 1 170 ? 44.049 -12.876 76.087 1.00 56.41 169 ASP B CA 1
ATOM 3640 C C . ASP B 1 170 ? 44.740 -14.115 75.515 1.00 57.48 169 ASP B C 1
ATOM 3641 O O . ASP B 1 170 ? 44.286 -15.247 75.666 1.00 57.39 169 ASP B O 1
ATOM 3646 N N . GLU B 1 171 ? 45.859 -13.859 74.865 1.00 59.92 170 GLU B N 1
ATOM 3647 C CA . GLU B 1 171 ? 46.733 -14.887 74.336 1.00 61.76 170 GLU B CA 1
ATOM 3648 C C . GLU B 1 171 ? 48.008 -14.847 75.149 1.00 63.69 170 GLU B C 1
ATOM 3649 O O . GLU B 1 171 ? 48.696 -15.852 75.274 1.00 66.26 170 GLU B O 1
ATOM 3655 N N . PRO B 1 180 ? 48.122 -12.228 87.128 1.00 73.99 179 PRO B N 1
ATOM 3656 C CA . PRO B 1 180 ? 46.857 -11.490 87.133 1.00 73.67 179 PRO B CA 1
ATOM 3657 C C . PRO B 1 180 ? 46.086 -11.587 85.779 1.00 73.89 179 PRO B C 1
ATOM 3658 O O . PRO B 1 180 ? 46.614 -12.168 84.819 1.00 75.23 179 PRO B O 1
ATOM 3662 N N . PRO B 1 181 ? 44.842 -11.037 85.715 1.00 72.56 180 PRO B N 1
ATOM 3663 C CA . PRO B 1 181 ? 43.867 -11.167 84.588 1.00 70.44 180 PRO B CA 1
ATOM 3664 C C . PRO B 1 181 ? 44.361 -10.948 83.155 1.00 65.24 180 PRO B C 1
ATOM 3665 O O . PRO B 1 181 ? 44.042 -11.762 82.256 1.00 67.21 180 PRO B O 1
ATOM 3669 N N . LEU B 1 182 ? 45.113 -9.857 82.992 1.00 57.17 181 LEU B N 1
ATOM 3670 C CA . LEU B 1 182 ? 45.609 -9.305 81.713 1.00 49.16 181 LEU B CA 1
ATOM 3671 C C . LEU B 1 182 ? 44.560 -8.606 80.819 1.00 43.51 181 LEU B C 1
ATOM 3672 O O . LEU B 1 182 ? 44.918 -8.086 79.757 1.00 43.39 181 LEU B O 1
ATOM 3677 N N . THR B 1 183 ? 43.306 -8.523 81.282 1.00 42.15 182 THR B N 1
ATOM 3678 C CA . THR B 1 183 ? 42.231 -7.803 80.576 1.00 42.18 182 THR B CA 1
ATOM 3679 C C . THR B 1 183 ? 41.507 -6.841 81.537 1.00 41.32 182 THR B C 1
ATOM 3680 O O . THR B 1 183 ? 41.630 -6.963 82.749 1.00 40.31 182 THR B O 1
ATOM 3684 N N . VAL B 1 184 ? 40.764 -5.894 80.963 1.00 42.59 183 VAL B N 1
ATOM 3685 C CA . VAL B 1 184 ? 39.889 -4.983 81.693 1.00 40.30 183 VAL B CA 1
ATOM 3686 C C . VAL B 1 184 ? 38.464 -5.586 81.655 1.00 39.31 183 VAL B C 1
ATOM 3687 O O . VAL B 1 184 ? 37.794 -5.581 80.628 1.00 37.55 183 VAL B O 1
ATOM 3691 N N . THR B 1 185 ? 38.033 -6.068 82.817 1.00 40.49 184 THR B N 1
ATOM 3692 C CA . THR B 1 185 ? 36.748 -6.734 83.008 1.00 40.70 184 THR B CA 1
ATOM 3693 C C . THR B 1 185 ? 35.661 -5.861 83.643 1.00 39.74 184 THR B C 1
ATOM 3694 O O . THR B 1 185 ? 34.498 -6.216 83.564 1.00 41.32 184 THR B O 1
ATOM 3698 N N . GLU B 1 186 ? 36.042 -4.740 84.259 1.00 39.28 185 GLU B N 1
ATOM 3699 C CA . GLU B 1 186 ? 35.114 -3.824 84.909 1.00 40.39 185 GLU B CA 1
ATOM 3700 C C . GLU B 1 186 ? 35.048 -2.497 84.168 1.00 38.96 185 GLU B C 1
ATOM 3701 O O . GLU B 1 186 ? 35.950 -2.163 83.401 1.00 36.65 185 GLU B O 1
ATOM 3707 N N . SER B 1 187 ? 34.002 -1.727 84.466 1.00 39.52 186 SER B N 1
ATOM 3708 C CA . SER B 1 187 ? 33.777 -0.416 83.882 1.00 38.54 186 SER B CA 1
ATOM 3709 C C . SER B 1 187 ? 34.126 0.721 84.825 1.00 38.77 186 SER B C 1
ATOM 3710 O O . SER B 1 187 ? 34.358 0.510 85.994 1.00 40.37 186 SER B O 1
ATOM 3713 N N . GLY B 1 188 ? 34.160 1.939 84.294 1.00 40.16 187 GLY B N 1
ATOM 3714 C CA . GLY B 1 188 ? 34.375 3.115 85.099 1.00 40.44 187 GLY B CA 1
ATOM 3715 C C . GLY B 1 188 ? 35.666 3.032 85.896 1.00 38.55 187 GLY B C 1
ATOM 3716 O O . GLY B 1 188 ? 36.674 2.511 85.400 1.00 39.53 187 GLY B O 1
ATOM 3717 N N . ASP B 1 189 ? 35.627 3.521 87.128 1.00 36.45 188 ASP B N 1
ATOM 3718 C CA . ASP B 1 189 ? 36.837 3.656 87.959 1.00 35.21 188 ASP B CA 1
ATOM 3719 C C . ASP B 1 189 ? 37.525 2.327 88.198 1.00 36.37 188 ASP B C 1
ATOM 3720 O O . ASP B 1 189 ? 38.760 2.252 88.172 1.00 37.03 188 ASP B O 1
ATOM 3725 N N . ALA B 1 190 ? 36.724 1.292 88.456 1.00 37.16 189 ALA B N 1
ATOM 3726 C CA . ALA B 1 190 ? 37.235 -0.053 88.697 1.00 37.95 189 ALA B CA 1
ATOM 3727 C C . ALA B 1 190 ? 38.061 -0.580 87.510 1.00 34.91 189 ALA B C 1
ATOM 3728 O O . ALA B 1 190 ? 39.122 -1.165 87.692 1.00 35.80 189 ALA B O 1
ATOM 3730 N N . GLY B 1 191 ? 37.572 -0.366 86.299 1.00 35.22 190 GLY B N 1
ATOM 3731 C CA . GLY B 1 191 ? 38.274 -0.792 85.094 1.00 34.45 190 GLY B CA 1
ATOM 3732 C C . GLY B 1 191 ? 39.495 0.058 84.842 1.00 35.00 190 GLY B C 1
ATOM 3733 O O . GLY B 1 191 ? 40.517 -0.438 84.358 1.00 35.55 190 GLY B O 1
ATOM 3734 N N . PHE B 1 192 ? 39.381 1.342 85.159 1.00 33.84 191 PHE B N 1
ATOM 3735 C CA . PHE B 1 192 ? 40.526 2.249 85.051 1.00 36.69 191 PHE B CA 1
ATOM 3736 C C . PHE B 1 192 ? 41.679 1.762 85.962 1.00 36.65 191 PHE B C 1
ATOM 3737 O O . PHE B 1 192 ? 42.828 1.701 85.504 1.00 39.67 191 PHE B O 1
ATOM 3745 N N . LEU B 1 193 ? 41.376 1.379 87.205 1.00 33.90 192 LEU B N 1
ATOM 3746 C CA . LEU B 1 193 ? 42.395 0.783 88.077 1.00 34.59 192 LEU B CA 1
ATOM 3747 C C . LEU B 1 193 ? 42.988 -0.537 87.527 1.00 34.03 192 LEU B C 1
ATOM 3748 O O . LEU B 1 193 ? 44.185 -0.781 87.677 1.00 37.58 192 LEU B O 1
ATOM 3753 N N . GLN B 1 194 ? 42.158 -1.398 86.945 1.00 34.55 193 GLN B N 1
ATOM 3754 C CA . GLN B 1 194 ? 42.676 -2.581 86.215 1.00 36.10 193 GLN B CA 1
ATOM 3755 C C . GLN B 1 194 ? 43.639 -2.165 85.091 1.00 36.23 193 GLN B C 1
ATOM 3756 O O . GLN B 1 194 ? 44.723 -2.726 84.951 1.00 35.95 193 GLN B O 1
ATOM 3762 N N . ALA B 1 195 ? 43.233 -1.162 84.318 1.00 36.79 194 ALA B N 1
ATOM 3763 C CA . ALA B 1 195 ? 44.064 -0.663 83.228 1.00 35.83 194 ALA B CA 1
ATOM 3764 C C . ALA B 1 195 ? 45.419 -0.169 83.759 1.00 36.81 194 ALA B C 1
ATOM 3765 O O . ALA B 1 195 ? 46.454 -0.428 83.137 1.00 37.03 194 ALA B O 1
ATOM 3767 N N . LEU B 1 196 ? 45.429 0.487 84.932 1.00 35.79 195 LEU B N 1
ATOM 3768 C CA . LEU B 1 196 ? 46.676 0.960 85.530 1.00 37.25 195 LEU B CA 1
ATOM 3769 C C . LEU B 1 196 ? 47.608 -0.199 85.836 1.00 38.12 195 LEU B C 1
ATOM 3770 O O . LEU B 1 196 ? 48.813 -0.104 85.643 1.00 38.42 195 LEU B O 1
ATOM 3775 N N . THR B 1 197 ? 47.046 -1.312 86.294 1.00 39.08 196 THR B N 1
ATOM 3776 C CA . THR B 1 197 ? 47.856 -2.464 86.594 1.00 39.24 196 THR B CA 1
ATOM 3777 C C . THR B 1 197 ? 48.515 -2.972 85.319 1.00 40.52 196 THR B C 1
ATOM 3778 O O . THR B 1 197 ? 49.678 -3.396 85.339 1.00 39.74 196 THR B O 1
ATOM 3782 N N . LEU B 1 198 ? 47.771 -2.934 84.213 1.00 40.67 197 LEU B N 1
ATOM 3783 C CA . LEU B 1 198 ? 48.302 -3.334 82.899 1.00 38.47 197 LEU B CA 1
ATOM 3784 C C . LEU B 1 198 ? 49.455 -2.428 82.443 1.00 37.69 197 LEU B C 1
ATOM 3785 O O . LEU B 1 198 ? 50.463 -2.902 81.961 1.00 38.07 197 LEU B O 1
ATOM 3790 N N . VAL B 1 199 ? 49.305 -1.127 82.622 1.00 37.20 198 VAL B N 1
ATOM 3791 C CA . VAL B 1 199 ? 50.394 -0.193 82.354 1.00 36.50 198 VAL B CA 1
ATOM 3792 C C . VAL B 1 199 ? 51.630 -0.511 83.210 1.00 38.00 198 VAL B C 1
ATOM 3793 O O . VAL B 1 199 ? 52.762 -0.494 82.700 1.00 37.97 198 VAL B O 1
ATOM 3797 N N . ASP B 1 200 ? 51.417 -0.814 84.496 1.00 40.73 199 ASP B N 1
ATOM 3798 C CA . ASP B 1 200 ? 52.520 -1.102 85.424 1.00 41.27 199 ASP B CA 1
ATOM 3799 C C . ASP B 1 200 ? 53.310 -2.309 84.952 1.00 38.39 199 ASP B C 1
ATOM 3800 O O . ASP B 1 200 ? 54.532 -2.313 85.032 1.00 37.13 199 ASP B O 1
ATOM 3805 N N . ILE B 1 201 ? 52.609 -3.337 84.497 1.00 38.13 200 ILE B N 1
ATOM 3806 C CA . ILE B 1 201 ? 53.241 -4.523 83.903 1.00 41.04 200 ILE B CA 1
ATOM 3807 C C . ILE B 1 201 ? 54.114 -4.203 82.704 1.00 41.29 200 ILE B C 1
ATOM 3808 O O . ILE B 1 201 ? 55.191 -4.755 82.561 1.00 42.32 200 ILE B O 1
ATOM 3813 N N . ILE B 1 202 ? 53.615 -3.335 81.821 1.00 41.85 201 ILE B N 1
ATOM 3814 C CA . ILE B 1 202 ? 54.336 -2.921 80.631 1.00 41.86 201 ILE B CA 1
ATOM 3815 C C . ILE B 1 202 ? 55.639 -2.214 81.011 1.00 44.57 201 ILE B C 1
ATOM 3816 O O . ILE B 1 202 ? 56.718 -2.586 80.553 1.00 47.09 201 ILE B O 1
ATOM 3821 N N . VAL B 1 203 ? 55.532 -1.216 81.874 1.00 46.68 202 VAL B N 1
ATOM 3822 C CA . VAL B 1 203 ? 56.685 -0.398 82.255 1.00 47.14 202 VAL B CA 1
ATOM 3823 C C . VAL B 1 203 ? 57.691 -1.141 83.171 1.00 48.45 202 VAL B C 1
ATOM 3824 O O . VAL B 1 203 ? 58.901 -1.051 82.949 1.00 50.43 202 VAL B O 1
ATOM 3828 N N . ASP B 1 204 ? 57.202 -1.907 84.142 1.00 49.07 203 ASP B N 1
ATOM 3829 C CA . ASP B 1 204 ? 58.074 -2.750 85.009 1.00 50.55 203 ASP B CA 1
ATOM 3830 C C . ASP B 1 204 ? 58.936 -3.740 84.198 1.00 50.63 203 ASP B C 1
ATOM 3831 O O . ASP B 1 204 ? 60.085 -4.021 84.551 1.00 51.95 203 ASP B O 1
ATOM 3836 N N . GLN B 1 205 ? 58.374 -4.259 83.113 1.00 52.73 204 GLN B N 1
ATOM 3837 C CA . GLN B 1 205 ? 59.093 -5.173 82.233 1.00 55.68 204 GLN B CA 1
ATOM 3838 C C . GLN B 1 205 ? 60.128 -4.436 81.372 1.00 55.03 204 GLN B C 1
ATOM 3839 O O . GLN B 1 205 ? 61.291 -4.858 81.286 1.00 56.41 204 GLN B O 1
ATOM 3845 N N . PRO B 1 232 ? 64.655 -6.747 84.140 1.00 53.30 231 PRO B N 1
ATOM 3846 C CA . PRO B 1 232 ? 64.001 -5.889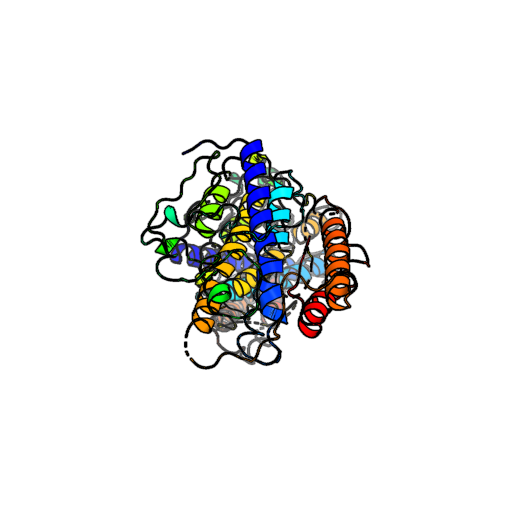 83.143 1.00 52.80 231 PRO B CA 1
ATOM 3847 C C . PRO B 1 232 ? 64.810 -5.841 81.853 1.00 52.40 231 PRO B C 1
ATOM 3848 O O . PRO B 1 232 ? 65.997 -6.195 81.853 1.00 51.80 231 PRO B O 1
ATOM 3852 N N . HIS B 1 233 ? 64.171 -5.402 80.769 1.00 52.47 232 HIS B N 1
ATOM 3853 C CA . HIS B 1 233 ? 64.779 -5.466 79.433 1.00 52.65 232 HIS B CA 1
ATOM 3854 C C . HIS B 1 233 ? 66.071 -4.650 79.375 1.00 51.63 232 HIS B C 1
ATOM 3855 O O . HIS B 1 233 ? 67.095 -5.141 78.873 1.00 51.53 232 HIS B O 1
ATOM 3862 N N . PHE B 1 234 ? 66.041 -3.429 79.922 1.00 52.43 233 PHE B N 1
ATOM 3863 C CA . PHE B 1 234 ? 67.245 -2.581 79.913 1.00 52.35 233 PHE B CA 1
ATOM 3864 C C . PHE B 1 234 ? 68.449 -3.289 80.531 1.00 51.90 233 PHE B C 1
ATOM 3865 O O . PHE B 1 234 ? 69.516 -3.386 79.902 1.00 53.23 233 PHE B O 1
ATOM 3873 N N . GLN B 1 235 ? 68.282 -3.773 81.761 1.00 50.54 234 GLN B N 1
ATOM 3874 C CA . GLN B 1 235 ? 69.379 -4.468 82.449 1.00 48.52 234 GLN B CA 1
ATOM 3875 C C . GLN B 1 235 ? 69.858 -5.678 81.626 1.00 46.85 234 GLN B C 1
ATOM 3876 O O . GLN B 1 235 ? 71.058 -5.879 81.453 1.00 46.85 234 GLN B O 1
ATOM 3878 N N . ARG B 1 236 ? 68.907 -6.458 81.110 1.00 47.29 235 ARG B N 1
ATOM 3879 C CA . ARG B 1 236 ? 69.181 -7.591 80.216 1.00 46.71 235 ARG B CA 1
ATOM 3880 C C . ARG B 1 236 ? 70.083 -7.190 79.047 1.00 46.43 235 ARG B C 1
ATOM 3881 O O . ARG B 1 236 ? 71.101 -7.835 78.773 1.00 45.57 235 ARG B O 1
ATOM 3883 N N . PHE B 1 237 ? 69.705 -6.108 78.373 1.00 46.50 236 PHE B N 1
ATOM 3884 C CA . PHE B 1 237 ? 70.422 -5.653 77.185 1.00 47.07 236 PHE B CA 1
ATOM 3885 C C . PHE B 1 237 ? 71.767 -4.991 77.531 1.00 46.70 236 PHE B C 1
ATOM 3886 O O . PHE B 1 237 ? 72.755 -5.173 76.810 1.00 47.79 236 PHE B O 1
ATOM 3894 N N . ASP B 1 238 ? 71.811 -4.244 78.631 1.00 46.08 237 ASP B N 1
ATOM 3895 C CA . ASP B 1 238 ? 73.075 -3.681 79.127 1.00 46.88 237 ASP B CA 1
ATOM 3896 C C . ASP B 1 238 ? 74.057 -4.811 79.447 1.00 46.08 237 ASP B C 1
ATOM 3897 O O . ASP B 1 238 ? 75.252 -4.701 79.148 1.00 46.06 237 ASP B O 1
ATOM 3902 N N . PHE B 1 239 ? 73.549 -5.900 80.036 1.00 45.20 238 PHE B N 1
ATOM 3903 C CA . PHE B 1 239 ? 74.372 -7.093 80.293 1.00 45.26 238 PHE B CA 1
ATOM 3904 C C . PHE B 1 239 ? 75.020 -7.619 79.002 1.00 44.29 238 PHE B C 1
ATOM 3905 O O . PHE B 1 239 ? 76.228 -7.863 78.969 1.00 45.13 238 PHE B O 1
ATOM 3913 N N . ILE B 1 240 ? 74.222 -7.771 77.946 1.00 44.34 239 ILE B N 1
ATOM 3914 C CA . ILE B 1 240 ? 74.726 -8.299 76.677 1.00 45.16 239 ILE B CA 1
ATOM 3915 C C . ILE B 1 240 ? 75.762 -7.335 76.069 1.00 46.51 239 ILE B C 1
ATOM 3916 O O . ILE B 1 240 ? 76.804 -7.781 75.563 1.00 46.34 239 ILE B O 1
ATOM 3921 N N . ARG B 1 241 ? 75.489 -6.025 76.159 1.00 47.56 240 ARG B N 1
ATOM 3922 C CA . ARG B 1 241 ? 76.414 -4.980 75.669 1.00 47.98 240 ARG B CA 1
ATOM 3923 C C . ARG B 1 241 ? 77.789 -5.065 76.348 1.00 48.59 240 ARG B C 1
ATOM 3924 O O . ARG B 1 241 ? 78.809 -4.783 75.719 1.00 48.87 240 ARG B O 1
ATOM 3932 N N . ARG B 1 242 ? 77.800 -5.467 77.621 1.00 49.83 241 ARG B N 1
ATOM 3933 C CA . ARG B 1 242 ? 79.032 -5.580 78.418 1.00 51.29 241 ARG B CA 1
ATOM 3934 C C . ARG B 1 242 ? 79.797 -6.903 78.292 1.00 51.88 241 ARG B C 1
ATOM 3935 O O . ARG B 1 242 ? 80.905 -7.014 78.819 1.00 52.72 241 ARG B O 1
ATOM 3951 N N . PRO B 1 244 ? 82.180 -10.044 77.276 1.00 53.19 243 PRO B N 1
ATOM 3952 C CA . PRO B 1 244 ? 83.444 -10.132 76.548 1.00 53.35 243 PRO B CA 1
ATOM 3953 C C . PRO B 1 244 ? 83.324 -10.907 75.242 1.00 53.37 243 PRO B C 1
ATOM 3954 O O . PRO B 1 244 ? 83.965 -10.540 74.259 1.00 54.13 243 PRO B O 1
ATOM 3958 N N . ASN B 1 245 ? 82.507 -11.957 75.229 1.00 53.20 244 ASN B N 1
ATOM 3959 C CA . ASN B 1 245 ? 82.453 -12.859 74.079 1.00 53.79 244 ASN B CA 1
ATOM 3960 C C . ASN B 1 245 ? 81.055 -13.039 73.514 1.00 52.76 244 ASN B C 1
ATOM 3961 O O . ASN B 1 245 ? 80.237 -13.781 74.055 1.00 53.18 244 ASN B O 1
ATOM 3966 N N . TRP B 1 246 ? 80.797 -12.363 72.404 1.00 51.42 245 TRP B N 1
ATOM 3967 C CA . TRP B 1 246 ? 79.498 -12.438 71.758 1.00 50.48 245 TRP B CA 1
ATOM 3968 C C . TRP B 1 246 ? 79.446 -13.677 70.867 1.00 48.01 245 TRP B C 1
ATOM 3969 O O . TRP B 1 246 ? 80.461 -14.074 70.272 1.00 47.58 245 TRP B O 1
ATOM 3980 N N . PRO B 1 247 ? 78.269 -14.308 70.786 1.00 44.68 246 PRO B N 1
ATOM 3981 C CA . PRO B 1 247 ? 78.149 -15.489 69.945 1.00 43.40 246 PRO B CA 1
ATOM 3982 C C . PRO B 1 247 ? 78.203 -15.153 68.449 1.00 43.05 246 PRO B C 1
ATOM 3983 O O . PRO B 1 247 ? 77.973 -14.003 68.047 1.00 43.64 246 PRO B O 1
ATOM 3987 N N . GLY B 1 248 ? 78.520 -16.156 67.640 1.00 41.49 247 GLY B N 1
ATOM 3988 C CA . GLY B 1 248 ? 78.563 -15.991 66.193 1.00 40.80 247 GLY B CA 1
ATOM 3989 C C . GLY B 1 248 ? 77.203 -15.588 65.651 1.00 40.85 247 GLY B C 1
ATOM 3990 O O . GLY B 1 248 ? 76.156 -16.034 66.143 1.00 39.11 247 GLY B O 1
ATOM 3991 N N . VAL B 1 249 ? 77.215 -14.722 64.647 1.00 40.84 248 VAL B N 1
ATOM 3992 C CA . VAL B 1 249 ? 75.981 -14.277 64.024 1.00 40.29 248 VAL B CA 1
ATOM 3993 C C . VAL B 1 249 ? 76.036 -14.567 62.539 1.00 39.92 248 VAL B C 1
ATOM 3994 O O . VAL B 1 249 ? 77.117 -14.615 61.951 1.00 41.94 248 VAL B O 1
ATOM 3998 N N . TYR B 1 250 ? 74.875 -14.795 61.937 1.00 40.10 249 TYR B N 1
ATOM 3999 C CA . TYR B 1 250 ? 74.803 -14.897 60.484 1.00 40.94 249 TYR B CA 1
ATOM 4000 C C . TYR B 1 250 ? 75.178 -13.553 59.883 1.00 41.91 249 TYR B C 1
ATOM 4001 O O . TYR B 1 250 ? 75.018 -12.479 60.489 1.00 42.19 249 TYR B O 1
ATOM 4010 N N . THR B 1 251 ? 75.698 -13.646 58.672 1.00 43.41 250 THR B N 1
ATOM 4011 C CA . THR B 1 251 ? 76.073 -12.501 57.902 1.00 43.45 250 THR B CA 1
ATOM 4012 C C . THR B 1 251 ? 74.966 -12.329 56.864 1.00 42.41 250 THR B C 1
ATOM 4013 O O . THR B 1 251 ? 74.367 -13.323 56.414 1.00 41.70 250 THR B O 1
ATOM 4017 N N . GLY B 1 252 ? 74.674 -11.081 56.505 1.00 40.94 251 GLY B N 1
ATOM 4018 C CA . GLY B 1 252 ? 73.688 -10.825 55.459 1.00 41.01 251 GLY B CA 1
ATOM 4019 C C . GLY B 1 252 ? 73.687 -9.416 54.903 1.00 39.67 251 GLY B C 1
ATOM 4020 O O . GLY B 1 252 ? 74.136 -8.477 55.561 1.00 38.33 251 GLY B O 1
ATOM 4021 N N . VAL B 1 253 ? 73.180 -9.275 53.681 1.00 39.22 252 VAL B N 1
ATOM 4022 C CA . VAL B 1 253 ? 73.062 -7.960 53.062 1.00 39.15 252 VAL B CA 1
ATOM 4023 C C . VAL B 1 253 ? 71.604 -7.539 53.074 1.00 38.20 252 VAL B C 1
ATOM 4024 O O . VAL B 1 253 ? 70.692 -8.374 53.022 1.00 37.56 252 VAL B O 1
ATOM 4028 N N . THR B 1 254 ? 71.394 -6.231 53.124 1.00 37.88 253 THR B N 1
ATOM 4029 C CA . THR B 1 254 ? 70.048 -5.689 53.220 1.00 40.05 253 THR B CA 1
ATOM 4030 C C . THR B 1 254 ? 69.315 -5.742 51.871 1.00 39.27 253 THR B C 1
ATOM 4031 O O . THR B 1 254 ? 68.087 -5.754 51.834 1.00 37.29 253 THR B O 1
ATOM 4035 N N . ASP B 1 255 ? 70.070 -5.792 50.771 1.00 40.34 254 ASP B N 1
ATOM 4036 C CA . ASP B 1 255 ? 69.487 -5.784 49.424 1.00 40.31 254 ASP B CA 1
ATOM 4037 C C . ASP B 1 255 ? 70.090 -6.861 48.546 1.00 37.85 254 ASP B C 1
ATOM 4038 O O . ASP B 1 255 ? 70.913 -6.563 47.704 1.00 35.89 254 ASP B O 1
ATOM 4043 N N . PRO B 1 256 ? 69.653 -8.117 48.733 1.00 37.79 255 PRO B N 1
ATOM 4044 C CA . PRO B 1 256 ? 70.168 -9.223 47.944 1.00 38.62 255 PRO B CA 1
ATOM 4045 C C . PRO B 1 256 ? 69.656 -9.089 46.514 1.00 40.33 255 PRO B C 1
ATOM 4046 O O . PRO B 1 256 ? 68.668 -8.374 46.284 1.00 39.22 255 PRO B O 1
ATOM 4050 N N . PRO B 1 257 ? 70.336 -9.722 45.550 1.00 42.15 256 PRO B N 1
ATOM 4051 C CA . PRO B 1 257 ? 69.914 -9.595 44.161 1.00 44.37 256 PRO B CA 1
ATOM 4052 C C . PRO B 1 257 ? 68.445 -9.928 43.957 1.00 46.06 256 PRO B C 1
ATOM 4053 O O . PRO B 1 257 ? 67.976 -10.958 44.462 1.00 46.32 256 PRO B O 1
ATOM 4057 N N . ALA B 1 258 ? 67.759 -9.046 43.222 1.00 48.32 257 ALA B N 1
ATOM 4058 C CA . ALA B 1 258 ? 66.311 -9.106 42.976 1.00 48.92 257 ALA B CA 1
ATOM 4059 C C . ALA B 1 258 ? 65.769 -10.526 42.903 1.00 48.54 257 ALA B C 1
ATOM 4060 O O . ALA B 1 258 ? 64.802 -10.869 43.613 1.00 49.49 257 ALA B O 1
ATOM 4062 N N . GLY B 1 259 ? 66.416 -11.344 42.074 1.00 44.46 258 GLY B N 1
ATOM 4063 C CA . GLY B 1 259 ? 65.979 -12.712 41.815 1.00 43.99 258 GLY B CA 1
ATOM 4064 C C . GLY B 1 259 ? 66.642 -13.836 42.598 1.00 43.31 258 GLY B C 1
ATOM 4065 O O . GLY B 1 259 ? 66.491 -14.994 42.239 1.00 46.24 258 GLY B O 1
ATOM 4066 N N . SER B 1 260 ? 67.339 -13.523 43.685 1.00 41.39 259 SER B N 1
ATOM 4067 C CA . SER B 1 260 ? 68.031 -14.547 44.485 1.00 39.13 259 SER B CA 1
ATOM 4068 C C . SER B 1 260 ? 67.125 -15.204 45.533 1.00 40.12 259 SER B C 1
ATOM 4069 O O . SER B 1 260 ? 66.102 -14.641 45.903 1.00 40.84 259 SER B O 1
ATOM 4072 N N . PRO B 1 261 ? 67.506 -16.405 46.010 1.00 39.06 260 PRO B N 1
ATOM 4073 C CA . PRO B 1 261 ? 66.849 -17.100 47.101 1.00 38.78 260 PRO B CA 1
ATOM 4074 C C . PRO B 1 261 ? 66.618 -16.241 48.361 1.00 38.28 260 PRO B C 1
ATOM 4075 O O . PRO B 1 261 ? 65.589 -16.405 49.054 1.00 33.53 260 PRO B O 1
ATOM 4079 N N . GLY B 1 262 ? 67.588 -15.359 48.633 1.00 38.12 261 GLY B N 1
ATOM 4080 C CA . GLY B 1 262 ? 67.534 -14.428 49.739 1.00 37.29 261 GLY B CA 1
ATOM 4081 C C . GLY B 1 262 ? 66.478 -13.357 49.534 1.00 37.06 261 GLY B C 1
ATOM 4082 O O . GLY B 1 262 ? 65.769 -13.007 50.472 1.00 39.17 261 GLY B O 1
ATOM 4083 N N . ALA B 1 263 ? 66.369 -12.811 48.326 1.00 37.03 262 ALA B N 1
ATOM 4084 C CA . ALA B 1 263 ? 65.324 -11.801 48.069 1.00 36.22 262 ALA B CA 1
ATOM 4085 C C . ALA B 1 263 ? 63.945 -12.461 48.165 1.00 35.68 262 ALA B C 1
ATOM 4086 O O . ALA B 1 263 ? 63.010 -11.879 48.695 1.00 36.89 262 ALA B O 1
ATOM 4088 N N . GLU B 1 264 ? 63.834 -13.698 47.691 1.00 35.50 263 GLU B N 1
ATOM 4089 C CA . GLU B 1 264 ? 62.591 -14.447 47.804 1.00 33.05 263 GLU B CA 1
ATOM 4090 C C . GLU B 1 264 ? 62.286 -14.818 49.274 1.00 31.70 263 GLU B C 1
ATOM 4091 O O . GLU B 1 264 ? 61.124 -14.914 49.646 1.00 31.87 263 GLU B O 1
ATOM 4097 N N . ALA B 1 265 ? 63.316 -15.004 50.102 1.00 3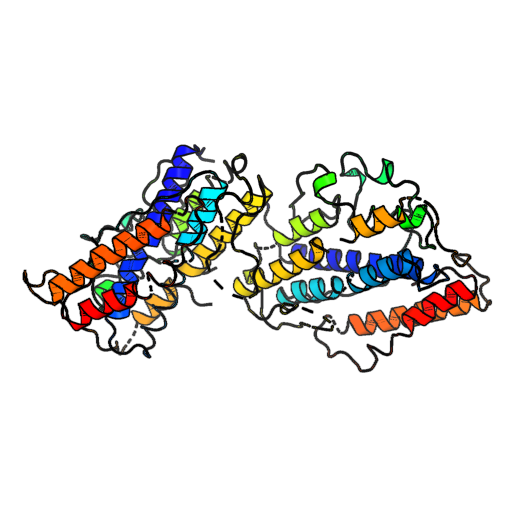1.28 264 ALA B N 1
ATOM 4098 C CA . ALA B 1 265 ? 63.129 -15.192 51.548 1.00 31.63 264 ALA B CA 1
ATOM 4099 C C . ALA B 1 265 ? 62.569 -13.886 52.145 1.00 32.48 264 ALA B C 1
ATOM 4100 O O . ALA B 1 265 ? 61.595 -13.889 52.890 1.00 29.50 264 ALA B O 1
ATOM 4102 N N . GLN B 1 266 ? 63.182 -12.757 51.785 1.00 32.62 265 GLN B N 1
ATOM 4103 C CA . GLN B 1 266 ? 62.655 -11.469 52.203 1.00 31.58 265 GLN B CA 1
ATOM 4104 C C . GLN B 1 266 ? 61.208 -11.287 51.778 1.00 30.44 265 GLN B C 1
ATOM 4105 O O . GLN B 1 266 ? 60.407 -10.810 52.581 1.00 31.72 265 GLN B O 1
ATOM 4111 N N . ALA B 1 267 ? 60.864 -11.655 50.535 1.00 29.23 266 ALA B N 1
ATOM 4112 C CA . ALA B 1 267 ? 59.485 -11.481 50.060 1.00 28.76 266 ALA B CA 1
ATOM 4113 C C . ALA B 1 267 ? 58.532 -12.367 50.838 1.00 29.04 266 ALA B C 1
ATOM 4114 O O . ALA B 1 267 ? 57.435 -11.972 51.128 1.00 30.11 266 ALA B O 1
ATOM 4116 N N . ARG B 1 268 ? 58.949 -13.584 51.145 1.00 31.89 267 ARG B N 1
ATOM 4117 C CA . ARG B 1 268 ? 58.125 -14.485 51.947 1.00 34.23 267 ARG B CA 1
ATOM 4118 C C . ARG B 1 268 ? 57.832 -13.903 53.327 1.00 34.22 267 ARG B C 1
ATOM 4119 O O . ARG B 1 268 ? 56.687 -13.967 53.806 1.00 31.98 267 ARG B O 1
ATOM 4127 N N . LEU B 1 269 ? 58.858 -13.327 53.953 1.00 35.31 268 LEU B N 1
ATOM 4128 C CA . LEU B 1 269 ? 58.699 -12.666 55.270 1.00 34.04 268 LEU B CA 1
ATOM 4129 C C . LEU B 1 269 ? 57.775 -11.433 55.179 1.00 34.66 268 LEU B C 1
ATOM 4130 O O . LEU B 1 269 ? 56.895 -11.253 56.020 1.00 33.80 268 LEU B O 1
ATOM 4135 N N . ILE B 1 270 ? 57.960 -10.606 54.150 1.00 33.74 269 ILE B N 1
ATOM 4136 C CA . ILE B 1 270 ? 57.074 -9.453 53.931 1.00 33.46 269 ILE B CA 1
ATOM 4137 C C . ILE B 1 270 ? 55.609 -9.893 53.763 1.00 31.27 269 ILE B C 1
ATOM 4138 O O . ILE B 1 270 ? 54.724 -9.314 54.346 1.00 31.37 269 ILE B O 1
ATOM 4143 N N . ALA B 1 271 ? 55.369 -10.941 52.988 1.00 32.68 270 ALA B N 1
ATOM 4144 C CA . ALA B 1 271 ? 54.021 -11.454 52.771 1.00 31.07 270 ALA B CA 1
ATOM 4145 C C . ALA B 1 271 ? 53.391 -12.058 54.025 1.00 31.92 270 ALA B C 1
ATOM 4146 O O . ALA B 1 271 ? 52.219 -11.802 54.339 1.00 33.76 270 ALA B O 1
ATOM 4148 N N . ASP B 1 272 ? 54.157 -12.882 54.732 1.00 34.90 271 ASP B N 1
ATOM 4149 C CA . ASP B 1 272 ? 53.684 -13.495 55.961 1.00 34.48 271 ASP B CA 1
ATOM 4150 C C . ASP B 1 272 ? 53.462 -12.448 57.061 1.00 34.69 271 ASP B C 1
ATOM 4151 O O . ASP B 1 272 ? 52.481 -12.524 57.803 1.00 35.58 271 ASP B O 1
ATOM 4156 N N . PHE B 1 273 ? 54.354 -11.467 57.165 1.00 34.50 272 PHE B N 1
ATOM 4157 C CA . PHE B 1 273 ? 54.194 -10.410 58.174 1.00 34.87 272 PHE B CA 1
ATOM 4158 C C . PHE B 1 273 ? 52.929 -9.589 57.910 1.00 38.07 272 PHE B C 1
ATOM 4159 O O . PHE B 1 273 ? 52.212 -9.190 58.853 1.00 41.81 272 PHE B O 1
ATOM 4167 N N . ALA B 1 274 ? 52.672 -9.298 56.635 1.00 35.46 273 ALA B N 1
ATOM 4168 C CA . ALA B 1 274 ? 51.476 -8.545 56.277 1.00 35.52 273 ALA B CA 1
ATOM 4169 C C . ALA B 1 274 ? 50.240 -9.319 56.679 1.00 34.59 273 ALA B C 1
ATOM 4170 O O . ALA B 1 274 ? 49.325 -8.760 57.271 1.00 36.31 273 ALA B O 1
ATOM 4172 N N . GLY B 1 275 ? 50.241 -10.613 56.385 1.00 38.13 274 GLY B N 1
ATOM 4173 C CA . GLY B 1 275 ? 49.152 -11.510 56.747 1.00 39.28 274 GLY B CA 1
ATOM 4174 C C . GLY B 1 275 ? 48.954 -11.603 58.234 1.00 39.62 274 GLY B C 1
ATOM 4175 O O . GLY B 1 275 ? 47.831 -11.606 58.703 1.00 42.76 274 GLY B O 1
ATOM 4176 N N . PHE B 1 276 ? 50.056 -11.650 58.977 1.00 41.97 275 PHE B N 1
ATOM 4177 C CA . PHE B 1 276 ? 50.018 -11.701 60.431 1.00 40.32 275 PHE B CA 1
ATOM 4178 C C . PHE B 1 276 ? 49.400 -10.429 61.062 1.00 40.89 275 PHE B C 1
ATOM 4179 O O . PHE B 1 276 ? 48.594 -10.506 62.020 1.00 41.52 275 PHE B O 1
ATOM 4187 N N . LEU B 1 277 ? 49.802 -9.265 60.545 1.00 36.90 276 LEU B N 1
ATOM 4188 C CA . LEU B 1 277 ? 49.215 -8.003 60.965 1.00 38.55 276 LEU B CA 1
ATOM 4189 C C . LEU B 1 277 ? 47.719 -7.932 60.652 1.00 39.38 276 LEU B C 1
ATOM 4190 O O . LEU B 1 277 ? 46.967 -7.367 61.422 1.00 40.05 276 LEU B O 1
ATOM 4195 N N . ASP B 1 278 ? 47.283 -8.484 59.520 1.00 40.90 277 ASP B N 1
ATOM 4196 C CA . ASP B 1 278 ? 45.841 -8.592 59.249 1.00 40.59 277 ASP B CA 1
ATOM 4197 C C . ASP B 1 278 ? 45.141 -9.433 60.341 1.00 39.58 277 ASP B C 1
ATOM 4198 O O . ASP B 1 278 ? 44.051 -9.067 60.798 1.00 39.01 277 ASP B O 1
ATOM 4203 N N . ILE B 1 279 ? 45.778 -10.525 60.768 1.00 39.44 278 ILE B N 1
ATOM 4204 C CA . ILE B 1 279 ? 45.238 -11.413 61.818 1.00 40.42 278 ILE B CA 1
ATOM 4205 C C . ILE B 1 279 ? 45.111 -10.601 63.106 1.00 39.14 278 ILE B C 1
ATOM 4206 O O . ILE B 1 279 ? 44.034 -10.531 63.700 1.00 42.29 278 ILE B O 1
ATOM 4211 N N . LEU B 1 280 ? 46.202 -9.955 63.507 1.00 38.83 279 LEU B N 1
ATOM 4212 C CA . LEU B 1 280 ? 46.201 -9.106 64.707 1.00 37.51 279 LEU B CA 1
ATOM 4213 C C . LEU B 1 280 ? 45.172 -7.992 64.663 1.00 36.08 279 LEU B C 1
ATOM 4214 O O . LEU B 1 280 ? 44.523 -7.727 65.651 1.00 36.68 279 LEU B O 1
ATOM 4219 N N . ASN B 1 281 ? 45.023 -7.325 63.525 1.00 37.91 280 ASN B N 1
ATOM 4220 C CA . ASN B 1 281 ? 44.057 -6.246 63.413 1.00 38.55 280 ASN B CA 1
ATOM 4221 C C . ASN B 1 281 ? 42.643 -6.724 63.713 1.00 38.74 280 ASN B C 1
ATOM 4222 O O . ASN B 1 281 ? 41.920 -6.059 64.422 1.00 39.73 280 ASN B O 1
ATOM 4227 N N . GLY B 1 282 ? 42.286 -7.906 63.228 1.00 39.69 281 GLY B N 1
ATOM 4228 C CA . GLY B 1 282 ? 40.962 -8.475 63.495 1.00 39.62 281 GLY B CA 1
ATOM 4229 C C . GLY B 1 282 ? 40.786 -8.794 64.963 1.00 38.09 281 GLY B C 1
ATOM 4230 O O . GLY B 1 282 ? 39.730 -8.549 65.530 1.00 40.71 281 GLY B O 1
ATOM 4239 N N . PHE B 1 284 ? 42.504 -7.310 67.514 1.00 40.91 283 PHE B N 1
ATOM 4240 C CA . PHE B 1 284 ? 42.505 -6.040 68.227 1.00 39.14 283 PHE B CA 1
ATOM 4241 C C . PHE B 1 284 ? 41.199 -5.260 68.080 1.00 40.89 283 PHE B C 1
ATOM 4242 O O . PHE B 1 284 ? 41.012 -4.241 68.765 1.00 40.34 283 PHE B O 1
ATOM 4250 N N . SER B 1 285 ? 40.329 -5.719 67.177 1.00 39.81 284 SER B N 1
ATOM 4251 C CA A SER B 1 285 ? 39.030 -5.096 66.934 0.50 40.41 284 SER B CA 1
ATOM 4252 C CA B SER B 1 285 ? 39.029 -5.101 66.907 0.50 41.08 284 SER B CA 1
ATOM 4253 C C . SER B 1 285 ? 37.895 -5.997 67.407 1.00 41.56 284 SER B C 1
ATOM 4254 O O . SER B 1 285 ? 36.740 -5.802 67.035 1.00 45.77 284 SER B O 1
ATOM 4259 N N . GLY B 1 286 ? 38.230 -6.983 68.239 1.00 40.42 285 GLY B N 1
ATOM 4260 C CA . GLY B 1 286 ? 37.236 -7.830 68.866 1.00 40.37 285 GLY B CA 1
ATOM 4261 C C . GLY B 1 286 ? 36.954 -9.144 68.206 1.00 40.91 285 GLY B C 1
ATOM 4262 O O . GLY B 1 286 ? 36.091 -9.887 68.673 1.00 45.77 285 GLY B O 1
ATOM 4263 N N . GLY B 1 287 ? 37.668 -9.451 67.126 1.00 40.54 286 GLY B N 1
ATOM 4264 C CA . GLY B 1 287 ? 37.475 -10.715 66.422 1.00 41.51 286 GLY B CA 1
ATOM 4265 C C . GLY B 1 287 ? 38.076 -11.886 67.179 1.00 42.75 286 GLY B C 1
ATOM 4266 O O . GLY B 1 287 ? 38.966 -11.722 67.999 1.00 44.42 286 GLY B O 1
ATOM 4267 N N . GLY B 1 288 ? 37.588 -13.082 66.918 1.00 45.45 287 GLY B N 1
ATOM 4268 C CA . GLY B 1 288 ? 38.168 -14.268 67.555 1.00 48.69 287 GLY B CA 1
ATOM 4269 C C . GLY B 1 288 ? 39.528 -14.592 66.950 1.00 48.56 287 GLY B C 1
ATOM 4270 O O . GLY B 1 288 ? 39.776 -14.284 65.779 1.00 49.99 287 GLY B O 1
ATOM 4271 N N . ALA B 1 289 ? 40.414 -15.189 67.747 1.00 46.01 288 ALA B N 1
ATOM 4272 C CA . ALA B 1 289 ? 41.712 -15.611 67.250 1.00 43.47 288 ALA B CA 1
ATOM 4273 C C . ALA B 1 289 ? 41.459 -16.753 66.247 1.00 43.33 288 ALA B C 1
ATOM 4274 O O . ALA B 1 289 ? 40.824 -17.752 66.565 1.00 45.52 288 ALA B O 1
ATOM 4276 N N . PRO B 1 290 ? 41.883 -16.576 64.998 1.00 44.17 289 PRO B N 1
ATOM 4277 C CA . PRO B 1 290 ? 41.637 -17.663 64.034 1.00 43.24 289 PRO B CA 1
ATOM 4278 C C . PRO B 1 290 ? 42.605 -18.817 64.293 1.00 44.13 289 PRO B C 1
ATOM 4279 O O . PRO B 1 290 ? 43.625 -18.590 64.970 1.00 45.55 289 PRO B O 1
ATOM 4283 N N . PRO B 1 291 ? 42.294 -20.041 63.793 1.00 44.44 290 PRO B N 1
ATOM 4284 C CA . PRO B 1 291 ? 43.274 -21.137 63.886 1.00 47.47 290 PRO B CA 1
ATOM 4285 C C . PRO B 1 291 ? 44.624 -20.732 63.234 1.00 50.79 290 PRO B C 1
ATOM 4286 O O . PRO B 1 291 ? 45.693 -21.183 63.663 1.00 52.59 290 PRO B O 1
ATOM 4290 N N . ALA B 1 292 ? 44.553 -19.857 62.223 1.00 53.62 291 ALA B N 1
ATOM 4291 C CA . ALA B 1 292 ? 45.732 -19.246 61.580 1.00 55.45 291 ALA B CA 1
ATOM 4292 C C . ALA B 1 292 ? 46.695 -18.455 62.501 1.00 57.03 291 ALA B C 1
ATOM 4293 O O . ALA B 1 292 ? 47.774 -18.032 62.040 1.00 54.23 291 ALA B O 1
ATOM 4295 N N . PHE B 1 293 ? 46.331 -18.242 63.773 1.00 59.73 292 PHE B N 1
ATOM 4296 C CA . PHE B 1 293 ? 47.166 -17.415 64.687 1.00 59.29 292 PHE B CA 1
ATOM 4297 C C . PHE B 1 293 ? 48.488 -18.075 65.178 1.00 60.72 292 PHE B C 1
ATOM 4298 O O . PHE B 1 293 ? 49.570 -17.508 64.980 1.00 60.23 292 PHE B O 1
ATOM 4306 N N . GLY B 1 294 ? 48.412 -19.252 65.794 1.00 62.24 293 GLY B N 1
ATOM 4307 C CA . GLY B 1 294 ? 49.631 -19.995 66.166 1.00 65.06 293 GLY B CA 1
ATOM 4308 C C . GLY B 1 294 ? 50.456 -20.492 64.971 1.00 66.92 293 GLY B C 1
ATOM 4309 O O . GLY B 1 294 ? 51.696 -20.484 65.003 1.00 67.91 293 GLY B O 1
ATOM 4310 N N . VAL B 1 295 ? 49.767 -20.925 63.915 1.00 67.13 294 VAL B N 1
ATOM 4311 C CA . VAL B 1 295 ? 50.427 -21.395 62.689 1.00 68.10 294 VAL B CA 1
ATOM 4312 C C . VAL B 1 295 ? 51.207 -20.260 62.004 1.00 68.86 294 VAL B C 1
ATOM 4313 O O . VAL B 1 295 ? 52.297 -20.491 61.486 1.00 68.70 294 VAL B O 1
ATOM 4317 N N . GLN B 1 296 ? 50.651 -19.043 62.018 1.00 70.24 295 GLN B N 1
ATOM 4318 C CA . GLN B 1 296 ? 51.272 -17.873 61.366 1.00 70.31 295 GLN B CA 1
ATOM 4319 C C . GLN B 1 296 ? 52.464 -17.310 62.141 1.00 69.73 295 GLN B C 1
ATOM 4320 O O . GLN B 1 296 ? 53.422 -16.834 61.523 1.00 70.43 295 GLN B O 1
ATOM 4330 N N . ALA B 1 298 ? 54.528 -19.083 64.277 1.00 61.67 297 ALA B N 1
ATOM 4331 C CA . ALA B 1 298 ? 55.590 -20.094 64.143 1.00 58.48 297 ALA B CA 1
ATOM 4332 C C . ALA B 1 298 ? 56.356 -19.963 62.830 1.00 54.85 297 ALA B C 1
ATOM 4333 O O . ALA B 1 298 ? 57.574 -20.105 62.801 1.00 54.25 297 ALA B O 1
ATOM 4335 N N . LYS B 1 299 ? 55.626 -19.713 61.748 1.00 52.36 298 LYS B N 1
ATOM 4336 C CA . LYS B 1 299 ? 56.225 -19.524 60.428 1.00 50.82 298 LYS B CA 1
ATOM 4337 C C . LYS B 1 299 ? 56.998 -18.210 60.345 1.00 48.15 298 LYS B C 1
ATOM 4338 O O . LYS B 1 299 ? 57.962 -18.140 59.590 1.00 49.21 298 LYS B O 1
ATOM 4340 N N . LEU B 1 300 ? 56.617 -17.182 61.114 1.00 46.14 299 LEU B N 1
ATOM 4341 C CA . LEU B 1 300 ? 57.325 -15.892 61.041 1.00 43.28 299 LEU B CA 1
ATOM 4342 C C . LEU B 1 300 ? 58.750 -16.018 61.568 1.00 41.40 299 LEU B C 1
ATOM 4343 O O . LEU B 1 300 ? 59.681 -15.426 61.015 1.00 39.88 299 LEU B O 1
ATOM 4348 N N . GLY B 1 301 ? 58.929 -16.790 62.634 1.00 38.79 300 GLY B N 1
ATOM 4349 C CA . GLY B 1 301 ? 60.260 -17.018 63.152 1.00 38.11 300 GLY B CA 1
ATOM 4350 C C . GLY B 1 301 ? 61.097 -17.812 62.169 1.00 36.12 300 GLY B C 1
ATOM 4351 O O . GLY B 1 301 ? 62.274 -17.541 61.985 1.00 36.26 300 GLY B O 1
ATOM 4352 N N . GLY B 1 302 ? 60.483 -18.823 61.564 1.00 37.11 301 GLY B N 1
ATOM 4353 C CA . GLY B 1 302 ? 61.133 -19.595 60.522 1.00 35.70 301 GLY B CA 1
ATOM 4354 C C . GLY B 1 302 ? 61.518 -18.729 59.345 1.00 35.26 301 GLY B C 1
ATOM 4355 O O . GLY B 1 302 ? 62.593 -18.896 58.768 1.00 37.20 301 GLY B O 1
ATOM 4356 N N . ASP B 1 303 ? 60.615 -17.821 58.972 1.00 37.36 302 ASP B N 1
ATOM 4357 C CA . ASP B 1 303 ? 60.830 -16.882 57.869 1.00 35.45 302 ASP B CA 1
ATOM 4358 C C . ASP B 1 303 ? 62.033 -15.988 58.110 1.00 35.56 302 ASP B C 1
ATOM 4359 O O . ASP B 1 303 ? 62.811 -15.708 57.187 1.00 37.64 302 ASP B O 1
ATOM 4364 N N . ILE B 1 304 ? 62.146 -15.500 59.343 1.00 34.64 303 ILE B N 1
ATOM 4365 C CA . ILE B 1 304 ? 63.211 -14.576 59.733 1.00 34.16 303 ILE B CA 1
ATOM 4366 C C . ILE B 1 304 ? 64.549 -15.298 59.753 1.00 34.74 303 ILE B C 1
ATOM 4367 O O . ILE B 1 304 ? 65.545 -14.799 59.221 1.00 31.97 303 ILE B O 1
ATOM 4372 N N . LEU B 1 305 ? 64.563 -16.491 60.346 1.00 38.56 304 LEU B N 1
ATOM 4373 C CA . LEU B 1 305 ? 65.775 -17.315 60.390 1.00 37.87 304 LEU B CA 1
ATOM 4374 C C . LEU B 1 305 ? 66.243 -17.683 58.996 1.00 38.90 304 LEU B C 1
ATOM 4375 O O . LEU B 1 305 ? 67.452 -17.692 58.730 1.00 41.81 304 LEU B O 1
ATOM 4380 N N . SER B 1 306 ? 65.290 -17.994 58.114 1.00 40.13 305 SER B N 1
ATOM 4381 C CA . SER B 1 306 ? 65.595 -18.356 56.722 1.00 38.92 305 SER B CA 1
ATOM 4382 C C . SER B 1 306 ? 66.294 -17.252 55.947 1.00 36.89 305 SER B C 1
ATOM 4383 O O . SER B 1 306 ? 67.164 -17.534 55.152 1.00 38.55 305 SER B O 1
ATOM 4386 N N . CYS B 1 307 ? 65.868 -16.006 56.142 1.00 37.08 306 CYS B N 1
ATOM 4387 C CA . CYS B 1 307 ? 66.534 -14.846 55.547 1.00 36.19 306 CYS B CA 1
ATOM 4388 C C . CYS B 1 307 ? 68.005 -14.849 55.925 1.00 36.34 306 CYS B C 1
ATOM 4389 O O . CYS B 1 307 ? 68.863 -14.778 55.071 1.00 37.78 306 CYS B O 1
ATOM 4392 N N . TRP B 1 308 ? 68.287 -14.929 57.224 1.00 38.17 307 TRP B N 1
ATOM 4393 C CA . TRP B 1 308 ? 69.672 -14.911 57.723 1.00 36.88 307 TRP B CA 1
ATOM 4394 C C . TRP B 1 308 ? 70.504 -16.059 57.175 1.00 37.47 307 TRP B C 1
ATOM 4395 O O . TRP B 1 308 ? 71.658 -15.873 56.773 1.00 38.09 307 TRP B O 1
ATOM 4406 N N . LYS B 1 309 ? 69.920 -17.255 57.196 1.00 39.51 308 LYS B N 1
ATOM 4407 C CA . LYS B 1 309 ? 70.579 -18.441 56.657 1.00 40.54 308 LYS B CA 1
ATOM 4408 C C . LYS B 1 309 ? 70.907 -18.284 55.182 1.00 40.03 308 LYS B C 1
ATOM 4409 O O . LYS B 1 309 ? 71.884 -18.854 54.730 1.00 41.99 308 LYS B O 1
ATOM 4415 N N . LEU B 1 310 ? 70.093 -17.531 54.434 1.00 40.51 309 LEU B N 1
ATOM 4416 C CA . LEU B 1 310 ? 70.345 -17.270 53.008 1.00 40.23 309 LEU B CA 1
ATOM 4417 C C . LEU B 1 310 ? 71.170 -15.996 52.731 1.00 39.38 309 LEU B C 1
ATOM 4418 O O . LEU B 1 310 ? 71.396 -15.647 51.572 1.00 42.66 309 LEU B O 1
ATOM 4423 N N . GLY B 1 311 ? 71.666 -15.340 53.781 1.00 38.35 310 GLY B N 1
ATOM 4424 C CA . GLY B 1 311 ? 72.506 -14.141 53.623 1.00 37.80 310 GLY B CA 1
ATOM 4425 C C . GLY B 1 311 ? 71.754 -12.845 53.342 1.00 38.21 310 GLY B C 1
ATOM 4426 O O . GLY B 1 311 ? 72.327 -11.883 52.806 1.00 37.42 310 GLY B O 1
ATOM 4427 N N . ALA B 1 312 ? 70.472 -12.820 53.720 1.00 38.84 311 ALA B N 1
ATOM 4428 C CA . ALA B 1 312 ? 69.610 -11.663 53.534 1.00 37.74 311 ALA B CA 1
ATOM 4429 C C . ALA B 1 312 ? 69.205 -11.154 54.906 1.00 37.72 311 ALA B C 1
ATOM 4430 O O . ALA B 1 312 ? 68.714 -11.922 55.734 1.00 40.94 311 ALA B O 1
ATOM 4432 N N . VAL B 1 313 ? 69.410 -9.866 55.157 1.00 36.56 312 VAL B N 1
ATOM 4433 C CA . VAL B 1 313 ? 68.926 -9.263 56.379 1.00 36.99 312 VAL B CA 1
ATOM 4434 C C . VAL B 1 313 ? 67.398 -9.219 56.308 1.00 38.10 312 VAL B C 1
ATOM 4435 O O . VAL B 1 313 ? 66.839 -8.768 55.298 1.00 41.04 312 VAL B O 1
ATOM 4439 N N . PRO B 1 314 ? 66.712 -9.716 57.350 1.00 36.55 313 PRO B N 1
ATOM 4440 C CA . PRO B 1 314 ? 65.265 -9.671 57.359 1.00 36.73 313 PRO B CA 1
ATOM 4441 C C . PRO B 1 314 ? 64.693 -8.296 57.053 1.00 36.35 313 PRO B C 1
ATOM 4442 O O . PRO B 1 314 ? 65.255 -7.291 57.456 1.00 37.47 313 PRO B O 1
ATOM 4446 N N . ARG B 1 315 ? 63.588 -8.291 56.314 1.00 38.18 314 ARG B N 1
ATOM 4447 C CA . ARG B 1 315 ? 62.890 -7.085 55.891 1.00 37.86 314 ARG B CA 1
ATOM 4448 C C . ARG B 1 315 ? 61.407 -7.354 56.107 1.00 35.15 314 ARG B C 1
ATOM 4449 O O . ARG B 1 315 ? 60.956 -8.485 55.926 1.00 34.91 314 ARG B O 1
ATOM 4457 N N . TYR B 1 316 ? 60.651 -6.321 56.482 1.00 33.87 315 TYR B N 1
ATOM 4458 C CA . TYR B 1 316 ? 59.246 -6.494 56.953 1.00 32.16 315 TYR B CA 1
ATOM 4459 C C . TYR B 1 316 ? 58.204 -5.750 56.114 1.00 32.19 315 TYR B C 1
ATOM 4460 O O . TYR B 1 316 ? 57.001 -5.943 56.292 1.00 31.66 315 TYR B O 1
ATOM 4469 N N . SER B 1 317 ? 58.681 -4.951 55.171 1.00 34.65 316 SER B N 1
ATOM 4470 C CA . SER B 1 317 ? 57.814 -4.287 54.206 1.00 37.73 316 SER B CA 1
ATOM 4471 C C . SER B 1 317 ? 58.488 -4.031 52.861 1.00 38.36 316 SER B C 1
ATOM 4472 O O . SER B 1 317 ? 59.716 -4.101 52.652 1.00 37.06 316 SER B O 1
#

Radius of gyration: 29.51 Å; Cα contacts (8 Å, |Δi|>4): 1011; chains: 2; bounding box: 76×54×94 Å

CATH classification: 1.20.1260.10 (+1 more: 6.10.140.1530)

Sequence (556 aa):
PPVWTLPRLYQHFQGAIDLELWTIPYYLTVLYSIKDPTTVPYRRLIQAAVVYQELHAQLVSNIANAYGYSPTLSAPEYVGTAVPHIDFDLDTPNPTSSIFTPYSAELGPLDLTRVNTCLIEYPEWRTQREPDLADDVTDYGSIGEFYDALRVGEQLRGHVRGNQKQDENSPPLTVTESGDAGFLQALTLVDIIVDQGEGQAWPHFQRFDFIRRPNWPGVYTGVTDPPAAGGSPGAEAQARLIADFAGFLDILNGFSSGGGAPPAFGVQAKLGGDILSCWKLGAVPRRYSPPVWTLPRLYQHFQGAIDLELWTIPYYLTVLYSIKDPTTVPYRLIQAAVYQELHAQLVSNIANAYGYSPTLSAPEYVGTAVPHIDFDLDTPNPTSIFTPYSAELGPLDLTRVNTCLIEYPEWRTQREPDLADDVTDYGSIGEFYDALRVGEQLRGHVRGNQKQDEPPLTVTESGDAGFLQALTLVDIIVDQPHFQRFDFIRRPNWPGVYTGVTDPPAGSPGAEAQARLIADFAGFLDILNGFSSGGGAPPAFGVQAKLGGDILSCWKLGAVPRYS

Solvent-accessible surface area: 23305 Å² total

B-factor: mean 39.86, std 9.82, range [14.1, 84.06]

Organism: Caulobacter vibrioides (strain ATCC 19089 / CIP 103742 / CB 15) (NCBI:txid190650)